Protein AF-A0A9P9QRR3-F1 (afdb_monomer_lite)

Radius of gyration: 86.91 Å; chains: 1; bounding box: 154×56×294 Å

Secondary structure (DSSP, 8-state):
-PPPS--HHHHHTS--TT-S--EEEEEPTTS-EEEEEPPHHHHHHHHHHHHHHHTS---GGG-HHHHHHHHHHHS-TTTGGGHHHHHHHHHHHHHHHHHHHHHHHHHHHHHHHHHHHHHHHHHHHHHHHHHHHHHHHHHHHHHHHHHHHHHHHHHHHHHHHHHHHHHHHHHHHHHHHHHHHHHHHHHHHHHHHHHHHHHHHHTTS---------------------------------------------SSSHHHHHHHHHHHHHHHHHHHHHHHHHHHHHHHHHHHHHHHHHHHHHHHHHHHHHHHHHHHHHHHHHHHHHHHHHHHHHHHHHHHHHHHHHHHHHHHHHHHHHHHHHHHHHHHHHHHHHHHHHHHHHHHHHHHHHHHHHHHHHHHHHHHHHHHHHHHHHHHHHHHHHHHHHHHHHHHHHHHHHHHHHHHHHHHHHHHHHHHHHHHHHHHHHHHHHHHHHHTTT--SS-THHHHHHHHHHHHHHHHHHHHHHHHHHHHHHHHHHHHHHHHHHHHHHHHHHHHHHHHHHHHHHHHHHHHHHHHHHHHHHHHHHHHHHHHHHHHHHHHHHHHHHHHHHHHHHHHHHHHHHHHHHHHHHHHHHHHHHHHHHHHHHHHHHHHHHHHHHHHHHHHHHHHHHHHHHHHHHHHHHHHHHHHHHHHHHTTT-TT-THHHHHHHHHHHHHHHHHHHHHHHHHHGGGGGSSSSHHHHHHHHGGG--

Structure (mmCIF, N/CA/C/O backbone):
data_AF-A0A9P9QRR3-F1
#
_entry.id   AF-A0A9P9QRR3-F1
#
loop_
_atom_site.group_PDB
_atom_site.id
_atom_site.type_symbol
_atom_site.label_atom_id
_atom_site.label_alt_id
_atom_site.label_comp_id
_atom_site.label_asym_id
_atom_site.label_entity_id
_atom_site.label_seq_id
_atom_site.pdbx_PDB_ins_code
_atom_site.Cartn_x
_atom_site.Cartn_y
_atom_site.Cartn_z
_atom_site.occupancy
_atom_site.B_iso_or_equiv
_atom_site.auth_seq_id
_atom_site.auth_comp_id
_atom_site.auth_asym_id
_atom_site.auth_atom_id
_atom_site.pdbx_PDB_model_num
ATOM 1 N N . MET A 1 1 ? -21.984 -28.610 34.904 1.00 56.56 1 MET A N 1
ATOM 2 C CA . MET A 1 1 ? -23.350 -28.317 34.418 1.00 56.56 1 MET A CA 1
ATOM 3 C C . MET A 1 1 ? -23.262 -27.094 33.528 1.00 56.56 1 MET A C 1
ATOM 5 O O . MET A 1 1 ? -22.638 -26.129 33.948 1.00 56.56 1 MET A O 1
ATOM 9 N N . SER A 1 2 ? -23.797 -27.137 32.307 1.00 57.97 2 SER A N 1
ATOM 10 C CA . SER A 1 2 ? -23.848 -25.949 31.447 1.00 57.97 2 SER A CA 1
ATOM 11 C C . SER A 1 2 ? -24.604 -24.829 32.175 1.00 57.97 2 SER A C 1
ATOM 13 O O . SER A 1 2 ? -25.651 -25.126 32.760 1.00 57.97 2 SER A O 1
ATOM 15 N N . PRO A 1 3 ? -24.104 -23.581 32.187 1.00 75.62 3 PRO A N 1
ATOM 16 C CA . PRO A 1 3 ? -24.832 -22.471 32.789 1.00 75.62 3 PRO A CA 1
ATOM 17 C C . PRO A 1 3 ? -26.204 -22.355 32.118 1.00 75.62 3 PRO A C 1
ATOM 19 O O . PRO A 1 3 ? -26.300 -22.327 30.887 1.00 75.62 3 PRO A O 1
ATOM 22 N N . ARG A 1 4 ? -27.267 -22.373 32.930 1.00 83.25 4 ARG A N 1
ATOM 23 C CA . ARG A 1 4 ? -28.640 -22.214 32.444 1.00 83.25 4 ARG A CA 1
ATOM 24 C C . ARG A 1 4 ? -28.808 -20.773 31.978 1.00 83.25 4 ARG A C 1
ATOM 26 O O . ARG A 1 4 ? -28.405 -19.854 32.679 1.00 83.25 4 ARG A O 1
ATOM 33 N N . LEU A 1 5 ? -29.375 -20.595 30.791 1.00 86.94 5 LEU A N 1
ATOM 34 C CA . LEU A 1 5 ? -29.570 -19.273 30.188 1.00 86.94 5 LEU A CA 1
ATOM 35 C C . LEU A 1 5 ? -30.733 -18.500 30.828 1.00 86.94 5 LEU A C 1
ATOM 37 O O . LEU A 1 5 ? -30.823 -17.293 30.652 1.00 86.94 5 LEU A O 1
ATOM 41 N N . TRP A 1 6 ? -31.610 -19.184 31.569 1.00 93.94 6 TRP A N 1
ATOM 42 C CA . TRP A 1 6 ? -32.674 -18.562 32.351 1.00 93.94 6 TRP A CA 1
ATOM 43 C C . TRP A 1 6 ? -33.098 -19.465 33.519 1.00 93.94 6 TRP A C 1
ATOM 45 O O . TRP A 1 6 ? -32.765 -20.653 33.542 1.00 93.94 6 TRP A O 1
ATOM 55 N N . ASN A 1 7 ? -33.809 -18.893 34.493 1.00 94.81 7 ASN A N 1
ATOM 56 C CA . ASN A 1 7 ? -34.272 -19.581 35.697 1.00 94.81 7 ASN A CA 1
ATOM 57 C C . ASN A 1 7 ? -35.716 -19.162 36.017 1.00 94.81 7 ASN A C 1
ATOM 59 O O . ASN A 1 7 ? -35.951 -18.031 36.445 1.00 94.81 7 ASN A O 1
ATOM 63 N N . ALA A 1 8 ? -36.671 -20.078 35.834 1.00 94.69 8 ALA A N 1
ATOM 64 C CA . ALA A 1 8 ? -38.094 -19.801 36.037 1.00 94.69 8 ALA A CA 1
ATOM 65 C C . ALA A 1 8 ? -38.446 -19.499 37.503 1.00 94.69 8 ALA A C 1
ATOM 67 O O . ALA A 1 8 ? -39.335 -18.694 37.762 1.00 94.69 8 ALA A O 1
ATOM 68 N N . TYR A 1 9 ? -37.732 -20.103 38.460 1.00 95.62 9 TYR A N 1
ATOM 69 C CA . TYR A 1 9 ? -37.933 -19.859 39.892 1.00 95.62 9 TYR A CA 1
ATOM 70 C C . TYR A 1 9 ? -37.613 -18.410 40.257 1.00 95.62 9 TYR A C 1
ATOM 72 O O . TYR A 1 9 ? -38.367 -17.767 40.981 1.00 95.62 9 TYR A O 1
ATOM 80 N N . TYR A 1 10 ? -36.504 -17.899 39.717 1.00 94.31 10 TYR A N 1
ATOM 81 C CA . TYR A 1 10 ? -36.074 -16.524 39.948 1.00 94.31 10 TYR A CA 1
ATOM 82 C C . TYR A 1 10 ? -36.958 -15.522 39.200 1.00 94.31 10 TYR A C 1
ATOM 84 O O . TYR A 1 10 ? -37.441 -14.576 39.809 1.00 94.31 10 TYR A O 1
ATOM 92 N N . ALA A 1 11 ? -37.216 -15.758 37.909 1.00 94.19 11 ALA A N 1
ATOM 93 C CA . ALA A 1 11 ? -37.975 -14.832 37.068 1.00 94.19 11 ALA A CA 1
ATOM 94 C C . ALA A 1 11 ? -39.424 -14.631 37.540 1.00 94.19 11 ALA A C 1
ATOM 96 O O . ALA A 1 11 ? -39.963 -13.543 37.392 1.00 94.19 11 ALA A O 1
ATOM 97 N N . LEU A 1 12 ? -40.051 -15.667 38.107 1.00 94.88 12 LEU A N 1
ATOM 98 C CA . LEU A 1 12 ? -41.430 -15.588 38.597 1.00 94.88 12 LEU A CA 1
ATOM 99 C C . LEU A 1 12 ? -41.534 -15.199 40.080 1.00 94.88 12 LEU A C 1
ATOM 101 O O . LEU A 1 12 ? -42.632 -14.926 40.554 1.00 94.88 12 LEU A O 1
ATOM 105 N N . GLY A 1 13 ? -40.426 -15.218 40.829 1.00 94.06 13 GLY A N 1
ATOM 106 C CA . GLY A 1 13 ? -40.391 -14.799 42.236 1.00 94.06 13 GLY A CA 1
ATOM 107 C C . GLY A 1 13 ? -41.229 -15.648 43.204 1.00 94.06 13 GLY A C 1
ATOM 108 O O . GLY A 1 13 ? -41.525 -15.195 44.303 1.00 94.06 13 GLY A O 1
ATOM 109 N N . ILE A 1 14 ? -41.630 -16.866 42.820 1.00 93.75 14 ILE A N 1
ATOM 110 C CA . ILE A 1 14 ? -42.591 -17.679 43.593 1.00 93.75 14 ILE A CA 1
ATOM 111 C C . ILE A 1 14 ? -41.919 -18.417 44.759 1.00 93.75 14 ILE A C 1
ATOM 113 O O . ILE A 1 14 ? -42.430 -18.454 45.873 1.00 93.75 14 ILE A O 1
ATOM 117 N N . THR A 1 15 ? -40.793 -19.075 44.493 1.00 95.81 15 THR A N 1
ATOM 118 C CA . THR A 1 15 ? -40.033 -19.864 45.473 1.00 95.81 15 THR A CA 1
ATOM 119 C C . THR A 1 15 ? -38.607 -20.040 44.960 1.00 95.81 15 THR A C 1
ATOM 121 O O . THR A 1 15 ? -38.354 -19.875 43.765 1.00 95.81 15 THR A O 1
ATOM 124 N N . SER A 1 16 ? -37.661 -20.384 45.831 1.00 94.31 16 SER A N 1
ATOM 125 C CA . SER A 1 16 ? -36.315 -20.748 45.388 1.00 94.31 16 SER A CA 1
ATOM 126 C C . SER A 1 16 ? -36.260 -22.225 44.994 1.00 94.31 16 SER A C 1
ATOM 128 O O . SER A 1 16 ? -36.999 -23.068 45.507 1.00 94.31 16 SER A O 1
ATOM 130 N N . ARG A 1 17 ? -35.347 -22.561 44.078 1.00 92.38 17 ARG A N 1
ATOM 131 C CA . ARG A 1 17 ? -35.129 -23.943 43.625 1.00 92.38 17 ARG A CA 1
ATOM 132 C C . ARG A 1 17 ? -34.714 -24.873 44.773 1.00 92.38 17 ARG A C 1
ATOM 134 O O . ARG A 1 17 ? -35.016 -26.064 44.721 1.00 92.38 17 ARG A O 1
ATOM 141 N N . ASP A 1 18 ? -34.101 -24.329 45.817 1.00 93.81 18 ASP A N 1
ATOM 142 C CA . ASP A 1 18 ? -33.593 -25.086 46.964 1.00 93.81 18 ASP A CA 1
ATOM 143 C C . ASP A 1 18 ? -34.529 -25.041 48.180 1.00 93.81 18 ASP A C 1
ATOM 145 O O . ASP A 1 18 ? -34.237 -25.657 49.200 1.00 93.81 18 ASP A O 1
ATOM 149 N N . SER A 1 19 ? -35.661 -24.336 48.084 1.00 94.38 19 SER A N 1
ATOM 150 C CA . SER A 1 19 ? -36.645 -24.305 49.163 1.00 94.38 19 SER A CA 1
ATOM 151 C C . SER A 1 19 ? -37.400 -25.634 49.272 1.00 94.38 19 SER A C 1
ATOM 153 O O . SER A 1 19 ? -37.587 -26.359 48.291 1.00 94.38 19 SER A O 1
ATOM 155 N N . ASP A 1 20 ? -37.846 -25.955 50.480 1.00 94.25 20 ASP A N 1
ATOM 156 C CA . ASP A 1 20 ? -38.698 -27.091 50.810 1.00 94.25 20 ASP A CA 1
ATOM 157 C C . ASP A 1 20 ? -40.177 -26.701 50.995 1.00 94.25 20 ASP A C 1
ATOM 159 O O . ASP A 1 20 ? -41.020 -27.591 51.145 1.00 94.25 20 ASP A O 1
ATOM 163 N N . GLY A 1 21 ? -40.520 -25.414 50.898 1.00 94.38 21 GLY A N 1
ATOM 164 C CA . GLY A 1 21 ? -41.886 -24.907 51.008 1.00 94.38 21 GLY A CA 1
ATOM 165 C C . GLY A 1 21 ? -42.084 -23.548 50.334 1.00 94.38 21 GLY A C 1
ATOM 166 O O . GLY A 1 21 ? -41.204 -23.017 49.658 1.00 94.38 21 GLY A O 1
ATOM 167 N N . MET A 1 22 ? -43.278 -22.978 50.481 1.00 96.81 22 MET A N 1
ATOM 168 C CA . MET A 1 22 ? -43.539 -21.587 50.107 1.00 96.81 22 MET A CA 1
ATOM 169 C C . MET A 1 22 ? -44.743 -21.035 50.863 1.00 96.81 22 MET A C 1
ATOM 171 O O . MET A 1 22 ? -45.615 -21.786 51.308 1.00 96.81 22 MET A O 1
ATOM 175 N N . THR A 1 23 ? -44.817 -19.712 50.940 1.00 97.19 23 THR A N 1
ATOM 176 C CA . THR A 1 23 ? -46.007 -18.990 51.382 1.00 97.19 23 THR A CA 1
ATOM 177 C C . THR A 1 23 ? -46.846 -18.544 50.186 1.00 97.19 23 THR A C 1
ATOM 179 O O . THR A 1 23 ? -46.410 -18.552 49.033 1.00 97.19 23 THR A O 1
ATOM 182 N N . CYS A 1 24 ? -48.098 -18.199 50.456 1.00 97.19 24 CYS A N 1
ATOM 183 C CA . CYS A 1 24 ? -49.036 -17.694 49.469 1.00 97.19 24 CYS A CA 1
ATOM 184 C C . CYS A 1 24 ? -48.529 -16.383 48.842 1.00 97.19 24 CYS A C 1
ATOM 186 O O . CYS A 1 24 ? -48.339 -15.388 49.538 1.00 97.19 24 CYS A O 1
ATOM 188 N N . VAL A 1 25 ? -48.434 -16.345 47.509 1.00 96.94 25 VAL A N 1
ATOM 189 C CA . VAL A 1 25 ? -47.983 -15.154 46.750 1.00 96.94 25 VAL A CA 1
ATOM 190 C C . VAL A 1 25 ? -49.019 -14.021 46.702 1.00 96.94 25 VAL A C 1
ATOM 192 O O . VAL A 1 25 ? -48.731 -12.918 46.252 1.00 96.94 25 VAL A O 1
ATOM 195 N N . GLY A 1 26 ? -50.240 -14.282 47.174 1.00 95.69 26 GLY A N 1
ATOM 196 C CA . GLY A 1 26 ? -51.322 -13.301 47.208 1.00 95.69 26 GLY A CA 1
ATOM 197 C C . GLY A 1 26 ? -51.016 -12.098 48.101 1.00 95.69 26 GLY A C 1
ATOM 198 O O . GLY A 1 26 ? -50.414 -12.223 49.171 1.00 95.69 26 GLY A O 1
ATOM 199 N N . ILE A 1 27 ? -51.482 -10.926 47.677 1.00 95.94 27 ILE A N 1
ATOM 200 C CA . ILE A 1 27 ? -51.277 -9.655 48.369 1.00 95.94 27 ILE A CA 1
ATOM 201 C C . ILE A 1 27 ? -52.496 -9.343 49.242 1.00 95.94 27 ILE A C 1
ATOM 203 O O . ILE A 1 27 ? -53.635 -9.266 48.784 1.00 95.94 27 ILE A O 1
ATOM 207 N N . THR A 1 28 ? -52.261 -9.128 50.531 1.00 95.00 28 THR A N 1
ATOM 208 C CA . THR A 1 28 ? -53.294 -8.713 51.486 1.00 95.00 28 THR A CA 1
ATOM 209 C C . THR A 1 28 ? -53.735 -7.265 51.237 1.00 95.00 28 THR A C 1
ATOM 211 O O . THR A 1 28 ? -53.013 -6.471 50.642 1.00 95.00 28 THR A O 1
ATOM 214 N N . LYS A 1 29 ? -54.879 -6.844 51.796 1.00 92.94 29 LYS A N 1
ATOM 215 C CA . LYS A 1 29 ? -55.365 -5.445 51.704 1.00 92.94 29 LYS A CA 1
ATOM 216 C C . LYS A 1 29 ? -54.369 -4.379 52.199 1.00 92.94 29 LYS A C 1
ATOM 218 O O . LYS A 1 29 ? -54.558 -3.204 51.922 1.00 92.94 29 LYS A O 1
ATOM 223 N N . LYS A 1 30 ? -53.346 -4.774 52.967 1.00 93.75 30 LYS A N 1
ATOM 224 C CA . LYS A 1 30 ? -52.271 -3.898 53.462 1.00 93.75 30 LYS A CA 1
ATOM 225 C C . LYS A 1 30 ? -51.040 -3.891 52.541 1.00 93.75 30 LYS A C 1
ATOM 227 O O . LYS A 1 30 ? -49.969 -3.502 52.996 1.00 93.75 30 LYS A O 1
ATOM 232 N N . SER A 1 31 ? -51.169 -4.389 51.312 1.00 93.12 31 SER A N 1
ATOM 233 C CA . SER A 1 31 ? -50.079 -4.539 50.341 1.00 93.12 31 SER A CA 1
ATOM 234 C C . SER A 1 31 ? -48.900 -5.382 50.848 1.00 93.12 31 SER A C 1
ATOM 236 O O . SER A 1 31 ? -47.760 -5.163 50.457 1.00 93.12 31 SER A O 1
ATOM 238 N N . ARG A 1 32 ? -49.160 -6.347 51.743 1.00 93.94 32 ARG A N 1
ATOM 239 C CA . ARG A 1 32 ? -48.166 -7.331 52.211 1.00 93.94 32 ARG A CA 1
ATOM 240 C C . ARG A 1 32 ? -48.461 -8.703 51.629 1.00 93.94 32 ARG A C 1
ATOM 242 O O . ARG A 1 32 ? -49.640 -9.026 51.477 1.00 93.94 32 ARG A O 1
ATOM 249 N N . HIS A 1 33 ? -47.430 -9.505 51.378 1.00 94.56 33 HIS A N 1
ATOM 250 C CA . HIS A 1 33 ? -47.596 -10.916 51.027 1.00 94.56 33 HIS A CA 1
ATOM 251 C C . HIS A 1 33 ? -48.310 -11.687 52.140 1.00 94.56 33 HIS A C 1
ATOM 253 O O . HIS A 1 33 ? -48.291 -11.300 53.309 1.00 94.56 33 HIS A O 1
ATOM 259 N N . CYS A 1 34 ? -49.015 -12.740 51.751 1.00 96.44 34 CYS A N 1
ATOM 260 C CA . CYS A 1 34 ? -49.775 -13.565 52.667 1.00 96.44 34 CYS A CA 1
ATOM 261 C C . CYS A 1 34 ? -48.867 -14.607 53.328 1.00 96.44 34 CYS A C 1
ATOM 263 O O . CYS A 1 34 ? -48.365 -15.504 52.661 1.00 96.44 34 CYS A O 1
ATOM 265 N N . ASP A 1 35 ? -48.777 -14.582 54.655 1.00 95.38 35 ASP A N 1
ATOM 266 C CA . ASP A 1 35 ? -47.947 -15.518 55.435 1.00 95.38 35 ASP A CA 1
ATOM 267 C C . ASP A 1 35 ? -48.525 -16.947 55.526 1.00 95.38 35 ASP A C 1
ATOM 269 O O . ASP A 1 35 ? -48.042 -17.779 56.286 1.00 95.38 35 ASP A O 1
ATOM 273 N N . ALA A 1 36 ? -49.595 -17.245 54.784 1.00 96.31 36 ALA A N 1
ATOM 274 C CA . ALA A 1 36 ? -50.193 -18.576 54.778 1.00 96.31 36 ALA A CA 1
ATOM 275 C C . ALA A 1 36 ? -49.271 -19.552 54.043 1.00 96.31 36 ALA A C 1
ATOM 277 O O . ALA A 1 36 ? -48.998 -19.355 52.858 1.00 96.31 36 ALA A O 1
ATOM 278 N N . GLU A 1 37 ? -48.832 -20.604 54.728 1.00 96.81 37 GLU A N 1
ATOM 279 C CA . GLU A 1 37 ? -48.091 -21.700 54.109 1.00 96.81 37 GLU A CA 1
ATOM 280 C C . GLU A 1 37 ? -48.962 -22.434 53.085 1.00 96.81 37 GLU A C 1
ATOM 282 O O . GLU A 1 37 ? -50.151 -22.686 53.306 1.00 96.81 37 GLU A O 1
ATOM 287 N N . ILE A 1 38 ? -48.365 -22.761 51.941 1.00 97.50 38 ILE A N 1
ATOM 288 C CA . ILE A 1 38 ? -49.010 -23.565 50.906 1.00 97.50 38 ILE A CA 1
ATOM 289 C C . ILE A 1 38 ? -48.822 -25.043 51.238 1.00 97.50 38 ILE A C 1
ATOM 291 O O . ILE A 1 38 ? -47.714 -25.491 51.531 1.00 97.50 38 ILE A O 1
ATOM 295 N N . GLU A 1 39 ? -49.912 -25.811 51.162 1.00 96.81 39 GLU A N 1
ATOM 296 C CA . GLU A 1 39 ? -49.894 -27.252 51.415 1.00 96.81 39 GLU A CA 1
ATOM 297 C C . GLU A 1 39 ? -48.840 -27.964 50.561 1.00 96.81 39 GLU A C 1
ATOM 299 O O . GLU A 1 39 ? -48.628 -27.637 49.388 1.00 96.81 39 GLU A O 1
ATOM 304 N N . LYS A 1 40 ? -48.201 -28.988 51.137 1.00 96.56 40 LYS A N 1
ATOM 305 C CA . LYS A 1 40 ? -47.063 -29.669 50.511 1.00 96.56 40 LYS A CA 1
ATOM 306 C C . LYS A 1 40 ? -47.386 -30.229 49.122 1.00 96.56 40 LYS A C 1
ATOM 308 O O . LYS A 1 40 ? -46.558 -30.128 48.218 1.00 96.56 40 LYS A O 1
ATOM 313 N N . ASP A 1 41 ? -48.589 -30.762 48.927 1.00 97.12 41 ASP A N 1
ATOM 314 C CA . ASP A 1 41 ? -49.024 -31.288 47.630 1.00 97.12 41 ASP A CA 1
ATOM 315 C C . ASP A 1 41 ? -49.151 -30.181 46.576 1.00 97.12 41 ASP A C 1
ATOM 317 O O . ASP A 1 41 ? -48.695 -30.344 45.442 1.00 97.12 41 ASP A O 1
ATOM 321 N N . CYS A 1 42 ? -49.679 -29.014 46.961 1.00 96.88 42 CYS A N 1
ATOM 322 C CA . CYS A 1 42 ? -49.720 -27.838 46.093 1.00 96.88 42 CYS A CA 1
ATOM 323 C C . CYS A 1 42 ? -48.305 -27.342 45.770 1.00 96.88 42 CYS A C 1
ATOM 325 O O . CYS A 1 42 ? -48.006 -27.078 44.605 1.00 96.88 42 CYS A O 1
ATOM 327 N N . TYR A 1 43 ? -47.406 -27.300 46.757 1.00 97.44 43 TYR A N 1
ATOM 328 C CA . TYR A 1 43 ? -46.004 -26.933 46.547 1.00 97.44 43 TYR A CA 1
ATOM 329 C C . TYR A 1 43 ? -45.287 -27.867 45.554 1.00 97.44 43 TYR A C 1
ATOM 331 O O . TYR A 1 43 ? -44.592 -27.409 44.644 1.00 97.44 43 TYR A O 1
ATOM 339 N N . ASN A 1 44 ? -45.506 -29.180 45.658 1.00 96.44 44 ASN A N 1
ATOM 340 C CA . ASN A 1 44 ? -44.941 -30.159 44.726 1.00 96.44 44 ASN A CA 1
ATOM 341 C C . ASN A 1 44 ? -45.462 -29.957 43.290 1.00 96.44 44 ASN A C 1
ATOM 343 O O . ASN A 1 44 ? -44.697 -30.060 42.322 1.00 96.44 44 ASN A O 1
ATOM 347 N N . ILE A 1 45 ? -46.748 -29.621 43.133 1.00 97.50 45 ILE A N 1
ATOM 348 C CA . ILE A 1 45 ? -47.337 -29.280 41.829 1.00 97.50 45 ILE A CA 1
ATOM 349 C C . ILE A 1 45 ? -46.690 -28.012 41.260 1.00 97.50 45 ILE A C 1
ATOM 351 O O . ILE A 1 45 ? -46.322 -27.996 40.084 1.00 97.50 45 ILE A O 1
ATOM 355 N N . ILE A 1 46 ? -46.509 -26.977 42.084 1.00 97.62 46 ILE A N 1
ATOM 356 C CA . ILE A 1 46 ? -45.852 -25.717 41.7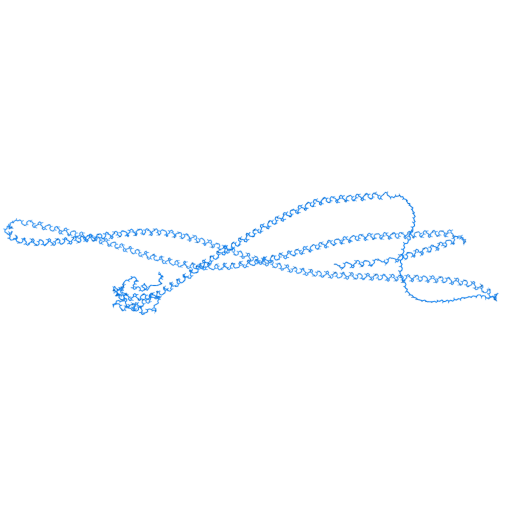04 1.00 97.62 46 ILE A CA 1
ATOM 357 C C . ILE A 1 46 ? -44.434 -25.982 41.199 1.00 97.62 46 ILE A C 1
ATOM 359 O O . ILE A 1 46 ? -44.107 -25.575 40.085 1.00 97.62 46 ILE A O 1
ATOM 363 N N . ARG A 1 47 ? -43.617 -26.738 41.949 1.00 97.44 47 ARG A N 1
ATOM 364 C CA . ARG A 1 47 ? -42.260 -27.112 41.512 1.00 97.44 47 ARG A CA 1
ATOM 365 C C . ARG A 1 47 ? -42.269 -27.848 40.178 1.00 97.44 47 ARG A C 1
ATOM 367 O O . ARG A 1 47 ? -41.509 -27.493 39.288 1.00 97.44 47 ARG A O 1
ATOM 374 N N . THR A 1 48 ? -43.168 -28.816 40.013 1.00 97.31 48 THR A N 1
ATOM 375 C CA . THR A 1 48 ? -43.285 -29.579 38.760 1.00 97.31 48 THR A CA 1
ATOM 376 C C . THR A 1 48 ? -43.604 -28.669 37.570 1.00 97.31 48 THR A C 1
ATOM 378 O O . THR A 1 48 ? -43.081 -28.865 36.472 1.00 97.31 48 THR A O 1
ATOM 381 N N . ILE A 1 49 ? -44.456 -27.659 37.768 1.00 97.44 49 ILE A N 1
ATOM 382 C CA . ILE A 1 49 ? -44.773 -26.673 36.731 1.00 97.44 49 ILE A CA 1
ATOM 383 C C . ILE A 1 49 ? -43.558 -25.784 36.438 1.00 97.44 49 ILE A C 1
ATOM 385 O O . ILE A 1 49 ? -43.237 -25.597 35.266 1.00 97.44 49 ILE A O 1
ATOM 389 N N . LEU A 1 50 ? -42.868 -25.280 37.465 1.00 96.75 50 LEU A N 1
ATOM 390 C CA . LEU A 1 50 ? -41.681 -24.432 37.310 1.00 96.75 50 LEU A CA 1
ATOM 391 C C . LEU A 1 50 ? -40.535 -25.159 36.603 1.00 96.75 50 LEU A C 1
ATOM 393 O O . LEU A 1 50 ? -39.968 -24.616 35.658 1.00 96.75 50 LEU A O 1
ATOM 397 N N . ASP A 1 51 ? -40.251 -26.407 36.976 1.00 95.81 51 ASP A N 1
ATOM 398 C CA . ASP A 1 51 ? -39.250 -27.236 36.299 1.00 95.81 51 ASP A CA 1
ATOM 399 C C . ASP A 1 51 ? -39.620 -27.482 34.828 1.00 95.81 51 ASP A C 1
ATOM 401 O O . ASP A 1 51 ? -38.758 -27.429 33.948 1.00 95.81 51 ASP A O 1
ATOM 405 N N . LYS A 1 52 ? -40.909 -27.704 34.532 1.00 95.94 52 LYS A N 1
ATOM 406 C CA . LYS A 1 52 ? -41.389 -27.872 33.152 1.00 95.94 52 LYS A CA 1
ATOM 407 C C . LYS A 1 52 ? -41.253 -26.590 32.332 1.00 95.94 52 LYS A C 1
ATOM 409 O O . LYS A 1 52 ? -40.906 -26.666 31.154 1.00 95.94 52 LYS A O 1
ATOM 414 N N . ILE A 1 53 ? -41.552 -25.443 32.939 1.00 95.25 53 ILE A N 1
ATOM 415 C CA . ILE A 1 53 ? -41.401 -24.130 32.316 1.00 95.25 53 ILE A CA 1
ATOM 416 C C . ILE A 1 53 ? -39.913 -23.886 32.020 1.00 95.25 53 ILE A C 1
ATOM 418 O O . ILE A 1 53 ? -39.571 -23.659 30.864 1.00 95.25 53 ILE A O 1
ATOM 422 N N . GLU A 1 54 ? -39.027 -24.055 33.008 1.00 94.94 54 GLU A N 1
ATOM 423 C CA . GLU A 1 54 ? -37.577 -23.822 32.884 1.00 94.94 54 GLU A CA 1
ATOM 424 C C . GLU A 1 54 ? -36.882 -24.739 31.863 1.00 94.94 54 GLU A C 1
ATOM 426 O O . GLU A 1 54 ? -35.869 -24.367 31.272 1.00 94.94 54 GLU A O 1
ATOM 431 N N . ALA A 1 55 ? -37.425 -25.935 31.619 1.00 93.75 55 ALA A N 1
ATOM 432 C CA . ALA A 1 55 ? -36.881 -26.879 30.642 1.00 93.75 55 ALA A CA 1
ATOM 433 C C . ALA A 1 55 ? -36.982 -26.399 29.177 1.00 93.75 55 ALA A C 1
ATOM 435 O O . ALA A 1 55 ? -36.381 -27.007 28.293 1.00 93.75 55 ALA A O 1
ATOM 436 N N . SER A 1 56 ? -37.745 -25.340 28.894 1.00 93.38 56 SER A N 1
ATOM 437 C CA . SER A 1 56 ? -37.854 -24.718 27.567 1.00 93.38 56 SER A CA 1
ATOM 438 C C . SER A 1 56 ? -37.342 -23.278 27.592 1.00 93.38 56 SER A C 1
ATOM 440 O O . SER A 1 56 ? -37.301 -22.693 28.666 1.00 93.38 56 SER A O 1
ATOM 442 N N . PRO A 1 57 ? -36.991 -22.665 26.447 1.00 93.75 57 PRO A N 1
ATOM 443 C CA . PRO A 1 57 ? -36.797 -21.217 26.372 1.00 93.75 57 PRO A CA 1
ATOM 444 C C . PRO A 1 57 ? -38.024 -20.456 26.912 1.00 93.75 57 PRO A C 1
ATOM 446 O O . PRO A 1 57 ? -39.147 -20.964 26.770 1.00 93.75 57 PRO A O 1
ATOM 449 N N . PRO A 1 58 ? -37.837 -19.273 27.525 1.00 94.50 58 PRO A N 1
ATOM 450 C CA . PRO A 1 58 ? -38.950 -18.481 28.027 1.00 94.50 58 PRO A CA 1
ATOM 451 C C . PRO A 1 58 ? -39.829 -18.031 26.856 1.00 94.50 58 PRO A C 1
ATOM 453 O O . PRO A 1 58 ? -39.373 -17.351 25.946 1.00 94.50 58 PRO A O 1
ATOM 456 N N . ASP A 1 59 ? -41.093 -18.449 26.870 1.00 94.50 59 ASP A N 1
ATOM 457 C CA . ASP A 1 59 ? -42.102 -18.087 25.875 1.00 94.50 59 ASP A CA 1
ATOM 458 C C . ASP A 1 59 ? -43.464 -18.062 26.566 1.00 94.50 59 ASP A C 1
ATOM 460 O O . ASP A 1 59 ? -44.006 -19.098 26.968 1.00 94.50 59 ASP A O 1
ATOM 464 N N . ALA A 1 60 ? -44.017 -16.864 26.732 1.00 87.25 60 ALA A N 1
ATOM 465 C CA . ALA A 1 60 ? -45.256 -16.676 27.470 1.00 87.25 60 ALA A CA 1
ATOM 466 C C . ALA A 1 60 ? -46.469 -17.276 26.735 1.00 87.25 60 ALA A C 1
ATOM 468 O O . ALA A 1 60 ? -47.415 -17.745 27.371 1.00 87.25 60 ALA A O 1
ATOM 469 N N . SER A 1 61 ? -46.418 -17.362 25.400 1.00 92.31 61 SER A N 1
ATOM 470 C CA . SER A 1 61 ? -47.494 -17.945 24.588 1.00 92.31 61 SER A CA 1
ATOM 471 C C . SER A 1 61 ? -47.611 -19.463 24.767 1.00 92.31 61 SER A C 1
ATOM 473 O O . SER A 1 61 ? -48.688 -20.044 24.602 1.00 92.31 61 SER A O 1
ATOM 475 N N . ARG A 1 62 ? -46.515 -20.115 25.177 1.00 95.06 62 ARG A N 1
ATOM 476 C CA . ARG A 1 62 ? -46.432 -21.568 25.351 1.00 95.06 62 ARG A CA 1
ATOM 477 C C . ARG A 1 62 ? -47.122 -22.062 26.624 1.00 95.06 62 ARG A C 1
ATOM 479 O O . ARG A 1 62 ? -47.571 -23.211 26.669 1.00 95.06 62 ARG A O 1
ATOM 486 N N . TRP A 1 63 ? -47.233 -21.224 27.657 1.00 95.00 63 TRP A N 1
ATOM 487 C CA . TRP A 1 63 ? -47.596 -21.669 29.009 1.00 95.00 63 TRP A CA 1
ATOM 488 C C . TRP A 1 63 ? -48.896 -21.117 29.630 1.00 95.00 63 TRP A C 1
ATOM 490 O O . TRP A 1 63 ? -49.026 -21.221 30.850 1.00 95.00 63 TRP A O 1
ATOM 500 N N . PRO A 1 64 ? -49.928 -20.653 28.893 1.00 95.25 64 PRO A N 1
ATOM 501 C CA . PRO A 1 64 ? -51.095 -20.012 29.514 1.00 95.25 64 PRO A CA 1
ATOM 502 C C . PRO A 1 64 ? -51.862 -20.954 30.458 1.00 95.25 64 PRO A C 1
ATOM 504 O O . PRO A 1 64 ? -52.289 -20.568 31.544 1.00 95.25 64 PRO A O 1
ATOM 507 N N . LYS A 1 65 ? -51.985 -22.239 30.093 1.00 96.94 65 LYS A N 1
ATOM 508 C CA . LYS A 1 65 ? -52.629 -23.256 30.946 1.00 96.94 65 LYS A CA 1
ATOM 509 C C . LYS A 1 65 ? -51.798 -23.583 32.189 1.00 96.94 65 LYS A C 1
ATOM 511 O O . LYS A 1 65 ? -52.362 -23.796 33.259 1.00 96.94 65 LYS A O 1
ATOM 516 N N . SER A 1 66 ? -50.475 -23.639 32.039 1.00 97.25 66 SER A N 1
ATOM 517 C CA . SER A 1 66 ? -49.555 -23.922 33.142 1.00 97.25 66 SER A CA 1
ATOM 518 C C . SER A 1 66 ? -49.518 -22.765 34.133 1.00 97.25 66 SER A C 1
ATOM 520 O O . SER A 1 66 ? -49.606 -23.027 35.323 1.00 97.25 66 SER A O 1
ATOM 522 N N . LEU A 1 67 ? -49.475 -21.514 33.660 1.00 97.19 67 LEU A N 1
ATOM 523 C CA . LEU A 1 67 ? -49.519 -20.314 34.500 1.00 97.19 67 LEU A CA 1
ATOM 524 C C . LEU A 1 67 ? -50.841 -20.196 35.252 1.00 97.19 67 LEU A C 1
ATOM 526 O O . LEU A 1 67 ? -50.840 -19.966 36.455 1.00 97.19 67 LEU A O 1
ATOM 530 N N . LYS A 1 68 ? -51.971 -20.461 34.586 1.00 97.44 68 LYS A N 1
ATOM 531 C CA . LYS A 1 68 ? -53.276 -20.494 35.259 1.00 97.44 68 LYS A CA 1
ATOM 532 C C . LYS A 1 68 ? -53.346 -21.570 36.343 1.00 97.44 68 LYS A C 1
ATOM 534 O O . LYS A 1 68 ? -53.917 -21.353 37.404 1.00 97.44 68 LYS A O 1
ATOM 539 N N . LYS A 1 69 ? -52.771 -22.749 36.090 1.00 97.31 69 LYS A N 1
ATOM 540 C CA . LYS A 1 69 ? -52.689 -23.809 37.103 1.00 97.31 69 LYS A CA 1
ATOM 541 C C . LYS A 1 69 ? -51.745 -23.413 38.245 1.00 97.31 69 LYS A C 1
ATOM 543 O O . LYS A 1 69 ? -52.061 -23.654 39.405 1.00 97.31 69 LYS A O 1
ATOM 548 N N . LEU A 1 70 ? -50.616 -22.794 37.914 1.00 97.44 70 LEU A N 1
ATOM 549 C CA . LEU A 1 70 ? -49.631 -22.288 38.863 1.00 97.44 70 LEU A CA 1
ATOM 550 C C . LEU A 1 70 ? -50.256 -21.250 39.802 1.00 97.44 70 LEU A C 1
ATOM 552 O O . LEU A 1 70 ? -50.061 -21.356 41.007 1.00 97.44 70 LEU A O 1
ATOM 556 N N . SER A 1 71 ? -51.063 -20.317 39.283 1.00 97.25 71 SER A N 1
ATOM 557 C CA . SER A 1 71 ? -51.645 -19.238 40.090 1.00 97.25 71 SER A CA 1
ATOM 558 C C . SER A 1 71 ? -52.679 -19.760 41.080 1.00 97.25 71 SER A C 1
ATOM 560 O O . SER A 1 71 ? -52.670 -19.364 42.241 1.00 97.25 71 SER A O 1
ATOM 562 N N . VAL A 1 72 ? -53.496 -20.734 40.670 1.00 97.38 72 VAL A N 1
ATOM 563 C CA . VAL A 1 72 ? -54.455 -21.399 41.565 1.00 97.38 72 VAL A CA 1
ATOM 564 C C . VAL A 1 72 ? -53.745 -22.122 42.712 1.00 97.38 72 VAL A C 1
ATOM 566 O O . VAL A 1 72 ? -54.190 -22.020 43.851 1.00 97.38 72 VAL A O 1
ATOM 569 N N . HIS A 1 73 ? -52.646 -22.835 42.448 1.00 97.62 73 HIS A N 1
ATOM 570 C CA . HIS A 1 73 ? -51.929 -23.566 43.502 1.00 97.62 73 HIS A CA 1
ATOM 571 C C . HIS A 1 73 ? -51.039 -22.670 44.372 1.00 97.62 73 HIS A C 1
ATOM 573 O O . HIS A 1 73 ? -50.787 -23.016 45.523 1.00 97.62 73 HIS A O 1
ATOM 579 N N . ALA A 1 74 ? -50.577 -21.530 43.853 1.00 97.06 74 ALA A N 1
ATOM 580 C CA . ALA A 1 74 ? -49.731 -20.589 44.586 1.00 97.06 74 ALA A CA 1
ATOM 581 C C . ALA A 1 74 ? -50.513 -19.682 45.558 1.00 97.06 74 ALA A C 1
ATOM 583 O O . ALA A 1 74 ? -49.911 -18.983 46.376 1.00 97.06 74 ALA A O 1
ATOM 584 N N . LEU A 1 75 ? -51.848 -19.685 45.479 1.00 97.44 75 LEU A N 1
ATOM 585 C CA . LEU A 1 75 ? -52.735 -18.854 46.287 1.00 97.44 75 LEU A CA 1
ATOM 586 C C . LEU A 1 75 ? -53.490 -19.678 47.334 1.00 97.44 75 LEU A C 1
ATOM 588 O O . LEU A 1 75 ? -54.061 -20.727 47.043 1.00 97.44 75 LEU A O 1
ATOM 592 N N . CYS A 1 76 ? -53.592 -19.158 48.558 1.00 97.00 76 CYS A N 1
ATOM 593 C CA . CYS A 1 76 ? -54.499 -19.725 49.553 1.00 97.00 76 CYS A CA 1
ATOM 594 C C . CYS A 1 76 ? -55.965 -19.393 49.214 1.00 97.00 76 CYS A C 1
ATOM 596 O O . CYS A 1 76 ? -56.255 -18.490 48.424 1.00 97.00 76 CYS A O 1
ATOM 598 N N . SER A 1 77 ? -56.915 -20.081 49.854 1.00 96.50 77 SER A N 1
ATOM 599 C CA . SER A 1 77 ? -58.359 -19.921 49.603 1.00 96.50 77 SER A CA 1
ATOM 600 C C . SER A 1 77 ? -58.867 -18.475 49.711 1.00 96.50 77 SER A C 1
ATOM 602 O O . SER A 1 77 ? -59.821 -18.107 49.030 1.00 96.50 77 SER A O 1
ATOM 604 N N . ARG A 1 78 ? -58.209 -17.631 50.517 1.00 96.06 78 ARG A N 1
ATOM 605 C CA . ARG A 1 78 ? -58.568 -16.215 50.718 1.00 96.06 78 ARG A CA 1
ATOM 606 C C . ARG A 1 78 ? -58.128 -15.285 49.583 1.00 96.06 78 ARG A C 1
ATOM 608 O O . ARG A 1 78 ? -58.652 -14.180 49.502 1.00 96.06 78 ARG A O 1
ATOM 615 N N . HIS A 1 79 ? -57.192 -15.711 48.734 1.00 97.75 79 HIS A N 1
ATOM 616 C CA . HIS A 1 79 ? -56.618 -14.883 47.667 1.00 97.75 79 HIS A CA 1
ATOM 617 C C . HIS A 1 79 ? -56.864 -15.441 46.259 1.00 97.75 79 HIS A C 1
ATOM 619 O O . HIS A 1 79 ? -56.374 -14.864 45.298 1.00 97.75 79 HIS A O 1
ATOM 625 N N . GLN A 1 80 ? -57.665 -16.503 46.104 1.00 96.75 80 GLN A N 1
ATOM 626 C CA . GLN A 1 80 ? -57.972 -17.121 44.801 1.00 96.75 80 GLN A CA 1
ATOM 627 C C . GLN A 1 80 ? -58.522 -16.137 43.750 1.00 96.75 80 GLN A C 1
ATOM 629 O O . GLN A 1 80 ? -58.347 -16.353 42.554 1.00 96.75 80 GLN A O 1
ATOM 634 N N . SER A 1 81 ? -59.137 -15.025 44.166 1.00 96.25 81 SER A N 1
ATOM 635 C CA . SER A 1 81 ? -59.594 -13.974 43.248 1.00 96.25 81 SER A CA 1
ATOM 636 C C . SER A 1 81 ? -58.459 -13.233 42.525 1.00 96.25 81 SER A C 1
ATOM 638 O O . SER A 1 81 ? -58.724 -12.621 41.501 1.00 96.25 81 SER A O 1
ATOM 640 N N . GLN A 1 82 ? -57.219 -13.293 43.024 1.00 97.25 82 GLN A N 1
ATOM 641 C CA . GLN A 1 82 ? -56.029 -12.657 42.428 1.00 97.25 82 GLN A CA 1
ATOM 642 C C . GLN A 1 82 ? -55.347 -13.542 41.371 1.00 97.25 82 GLN A C 1
ATOM 644 O O . GLN A 1 82 ? -54.332 -13.167 40.792 1.00 97.25 82 GLN A O 1
ATOM 649 N N . ALA A 1 83 ? -55.883 -14.740 41.113 1.00 96.50 83 ALA A N 1
ATOM 650 C CA . ALA A 1 83 ? -55.255 -15.716 40.227 1.00 96.50 83 ALA A CA 1
ATOM 651 C C . ALA A 1 83 ? -55.128 -15.235 38.773 1.00 96.50 83 ALA A C 1
ATOM 653 O O . ALA A 1 83 ? -54.230 -15.703 38.078 1.00 96.50 83 ALA A O 1
ATOM 654 N N . SER A 1 84 ? -56.021 -14.352 38.307 1.00 96.31 84 SER A N 1
ATOM 655 C CA . SER A 1 84 ? -55.931 -13.763 36.963 1.00 96.31 84 SER A CA 1
ATOM 656 C C . SER A 1 84 ? -54.809 -12.732 36.891 1.00 96.31 84 SER A C 1
ATOM 658 O O . SER A 1 84 ? -53.969 -12.827 36.004 1.00 96.31 84 SER A O 1
ATOM 660 N N . ASP A 1 85 ? -54.750 -11.824 37.868 1.00 95.81 85 ASP A N 1
ATOM 661 C CA . ASP A 1 85 ? -53.753 -10.750 37.921 1.00 95.81 85 ASP A CA 1
ATOM 662 C C . ASP A 1 85 ? -52.324 -11.318 37.949 1.00 95.81 85 ASP A C 1
ATOM 664 O O . ASP A 1 85 ? -51.456 -10.866 37.207 1.00 95.81 85 ASP A O 1
ATOM 668 N N . LEU A 1 86 ? -52.098 -12.390 38.723 1.00 96.62 86 LEU A N 1
ATOM 669 C CA . LEU A 1 86 ? -50.805 -13.086 38.759 1.00 96.62 86 LEU A CA 1
ATOM 670 C C . LEU A 1 86 ? -50.436 -13.754 37.433 1.00 96.62 86 LEU A C 1
ATOM 672 O O . LEU A 1 86 ? -49.258 -13.848 37.101 1.00 96.62 86 LEU A O 1
ATOM 676 N N . VAL A 1 87 ? -51.416 -14.260 36.677 1.00 97.00 87 VAL A N 1
ATOM 677 C CA . VAL A 1 87 ? -51.135 -14.850 35.360 1.00 97.00 87 VAL A CA 1
ATOM 678 C C . VAL A 1 87 ? -50.649 -13.773 34.403 1.00 97.00 87 VAL A C 1
ATOM 680 O O . VAL A 1 87 ? -49.693 -14.028 33.672 1.00 97.00 87 VAL A O 1
ATOM 683 N N . ASP A 1 88 ? -51.260 -12.591 34.424 1.00 95.19 88 ASP A N 1
ATOM 684 C CA . ASP A 1 88 ? -50.850 -11.467 33.581 1.00 95.19 88 ASP A CA 1
ATOM 685 C C . ASP A 1 88 ? -49.461 -10.948 33.988 1.00 95.19 88 ASP A C 1
ATOM 687 O O . ASP A 1 88 ? -48.593 -10.775 33.130 1.00 95.19 88 ASP A O 1
ATOM 691 N N . GLU A 1 89 ? -49.202 -10.812 35.293 1.00 96.62 89 GLU A N 1
ATOM 692 C CA . GLU A 1 89 ? -47.891 -10.430 35.833 1.00 96.62 89 GLU A CA 1
ATOM 693 C C . GLU A 1 89 ? -46.794 -11.424 35.423 1.00 96.62 89 GLU A C 1
ATOM 695 O O . GLU A 1 89 ? -45.794 -11.044 34.814 1.00 96.62 89 GLU A O 1
ATOM 700 N N . TRP A 1 90 ? -47.002 -12.722 35.660 1.00 97.75 90 TRP A N 1
ATOM 701 C CA . TRP A 1 90 ? -46.036 -13.759 35.290 1.00 97.75 90 TRP A CA 1
ATOM 702 C C . TRP A 1 90 ? -45.860 -13.912 33.781 1.00 97.75 90 TRP A C 1
ATOM 704 O O . TRP A 1 90 ? -44.770 -14.260 33.323 1.00 97.75 90 TRP A O 1
ATOM 714 N N . THR A 1 91 ? -46.905 -13.645 32.996 1.00 97.19 91 THR A N 1
ATOM 715 C CA . THR A 1 91 ? -46.806 -13.560 31.532 1.00 97.19 91 THR A CA 1
ATOM 716 C C . THR A 1 91 ? -45.837 -12.441 31.143 1.00 97.19 91 THR A C 1
ATOM 718 O O . THR A 1 91 ? -44.956 -12.678 30.313 1.00 97.19 91 THR A O 1
ATOM 721 N N . GLY A 1 92 ? -45.931 -11.274 31.790 1.00 93.94 92 GLY A N 1
ATOM 722 C CA . GLY A 1 92 ? -44.980 -10.170 31.636 1.00 93.94 92 GLY A CA 1
ATOM 723 C C . GLY A 1 92 ? -43.550 -10.555 32.030 1.00 93.94 92 GLY A C 1
ATOM 724 O O . GLY A 1 92 ? -42.629 -10.376 31.234 1.00 93.94 92 GLY A O 1
ATOM 725 N N . CYS A 1 93 ? -43.360 -11.188 33.193 1.00 95.94 93 CYS A N 1
ATOM 726 C CA . CYS A 1 93 ? -42.041 -11.658 33.636 1.00 95.94 93 CYS A CA 1
ATOM 727 C C . CYS A 1 93 ? -41.412 -12.668 32.661 1.00 95.94 93 CYS A C 1
ATOM 729 O O . CYS A 1 93 ? -40.207 -12.636 32.418 1.00 95.94 93 CYS A O 1
ATOM 731 N N . ILE A 1 94 ? -42.208 -13.570 32.070 1.00 95.75 94 ILE A N 1
ATOM 732 C CA . ILE A 1 94 ? -41.707 -14.523 31.067 1.00 95.75 94 ILE A CA 1
ATOM 733 C C . ILE A 1 94 ? -41.337 -13.811 29.765 1.00 95.75 94 ILE A C 1
ATOM 735 O O . ILE A 1 94 ? -40.348 -14.196 29.147 1.00 95.75 94 ILE A O 1
ATOM 739 N N . GLN A 1 95 ? -42.082 -12.787 29.343 1.00 94.94 95 GLN A N 1
ATOM 740 C CA . GLN A 1 95 ? -41.718 -11.981 28.171 1.00 94.94 95 GLN A CA 1
ATOM 741 C C . GLN A 1 95 ? -40.401 -11.230 28.397 1.00 94.94 95 GLN A C 1
ATOM 743 O O . GLN A 1 95 ? -39.525 -11.258 27.535 1.00 94.94 95 GLN A O 1
ATOM 748 N N . GLU A 1 96 ? -40.209 -10.629 29.570 1.00 93.38 96 GLU A N 1
ATOM 749 C CA . GLU A 1 96 ? -38.943 -9.983 29.928 1.00 93.38 96 GLU A CA 1
ATOM 750 C C . GLU A 1 96 ? -37.789 -10.999 29.969 1.00 93.38 96 GLU A C 1
ATOM 752 O O . GLU A 1 96 ? -36.731 -10.787 29.365 1.00 93.38 96 GLU A O 1
ATOM 757 N N . ALA A 1 97 ? -38.011 -12.166 30.581 1.00 93.50 97 ALA A N 1
ATOM 758 C CA . ALA A 1 97 ? -37.043 -13.257 30.574 1.00 93.50 97 ALA A CA 1
ATOM 759 C C . ALA A 1 97 ? -36.737 -13.757 29.152 1.00 93.50 97 ALA A C 1
ATOM 761 O O . ALA A 1 97 ? -35.588 -14.099 28.879 1.00 93.50 97 ALA A O 1
ATOM 762 N N . ALA A 1 98 ? -37.719 -13.768 28.241 1.00 93.25 98 ALA A N 1
ATOM 763 C CA . ALA A 1 98 ? -37.537 -14.115 26.830 1.00 93.25 98 ALA A CA 1
ATOM 764 C C . ALA A 1 98 ? -36.596 -13.127 26.139 1.00 93.25 98 ALA A C 1
ATOM 766 O O . ALA A 1 98 ? -35.609 -13.547 25.540 1.00 93.25 98 ALA A O 1
ATOM 767 N N . THR A 1 99 ? -36.815 -11.820 26.320 1.00 91.69 99 THR A N 1
ATOM 768 C CA . THR A 1 99 ? -35.908 -10.802 25.762 1.00 91.69 99 THR A CA 1
ATOM 769 C C . THR A 1 99 ? -34.486 -10.942 26.308 1.00 91.69 99 THR A C 1
ATOM 771 O O . THR A 1 99 ? -33.517 -10.897 25.551 1.00 91.69 99 THR A O 1
ATOM 774 N N . THR A 1 100 ? -34.344 -11.205 27.611 1.00 91.62 100 THR A N 1
ATOM 775 C CA . THR 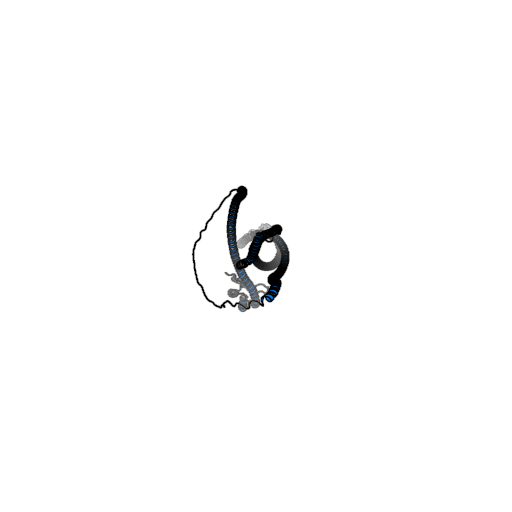A 1 100 ? -33.036 -11.421 28.247 1.00 91.62 100 THR A CA 1
ATOM 776 C C . THR A 1 100 ? -32.363 -12.693 27.727 1.00 91.62 100 THR A C 1
ATOM 778 O O . THR A 1 100 ? -31.155 -12.700 27.477 1.00 91.62 100 THR A O 1
ATOM 781 N N . TYR A 1 101 ? -33.130 -13.768 27.533 1.00 93.25 101 TYR A N 1
ATOM 782 C CA . TYR A 1 101 ? -32.654 -15.024 26.961 1.00 93.25 101 TYR A CA 1
ATOM 783 C C . TYR A 1 101 ? -32.163 -14.830 25.525 1.00 93.25 101 TYR A C 1
ATOM 785 O O . TYR A 1 101 ? -31.066 -15.286 25.205 1.00 93.25 101 TYR A O 1
ATOM 793 N N . ASP A 1 102 ? -32.917 -14.116 24.688 1.00 90.94 102 ASP A N 1
ATOM 794 C CA . ASP A 1 102 ? -32.549 -13.839 23.298 1.00 90.94 102 ASP A CA 1
ATOM 795 C C . ASP A 1 102 ? -31.275 -12.995 23.218 1.00 90.94 102 ASP A C 1
ATOM 797 O O . ASP A 1 102 ? -30.345 -13.356 22.495 1.00 90.94 102 ASP A O 1
ATOM 801 N N . ILE A 1 103 ? -31.170 -11.937 24.033 1.00 89.25 103 ILE A N 1
ATOM 802 C CA . ILE A 1 103 ? -29.953 -11.118 24.136 1.00 89.25 103 ILE A CA 1
ATOM 803 C C . ILE A 1 103 ? -28.766 -11.974 24.590 1.00 89.25 103 ILE A C 1
ATOM 805 O O . ILE A 1 103 ? -27.690 -11.911 23.994 1.00 89.25 103 ILE A O 1
ATOM 809 N N . THR A 1 104 ? -28.942 -12.802 25.623 1.00 89.88 104 THR A N 1
ATOM 810 C CA . THR A 1 104 ? -27.863 -13.646 26.164 1.00 89.88 104 THR A CA 1
ATOM 811 C C . THR A 1 104 ? -27.435 -14.717 25.159 1.00 89.88 104 THR A C 1
ATOM 813 O O . THR A 1 104 ? -26.241 -14.975 24.994 1.00 89.88 104 THR A O 1
ATOM 816 N N . SER A 1 105 ? -28.390 -15.322 24.451 1.00 89.06 105 SER A N 1
ATOM 817 C CA . SER A 1 105 ? -28.151 -16.306 23.394 1.00 89.06 105 SER A CA 1
ATOM 818 C C . SER A 1 105 ? -27.404 -15.683 22.211 1.00 89.06 105 SER A C 1
ATOM 820 O O . SER A 1 105 ? -26.358 -16.198 21.811 1.00 89.06 105 SER A O 1
ATOM 822 N N . ALA A 1 106 ? -27.863 -14.524 21.723 1.00 90.38 106 ALA A N 1
ATOM 823 C CA . ALA A 1 106 ? -27.210 -13.771 20.655 1.00 90.38 106 ALA A CA 1
ATOM 824 C C . ALA A 1 106 ? -25.796 -13.325 21.056 1.00 90.38 106 ALA A C 1
ATOM 826 O O . ALA A 1 106 ? -24.850 -13.497 20.292 1.00 90.38 106 ALA A O 1
ATOM 827 N N . THR A 1 107 ? -25.620 -12.835 22.286 1.00 86.94 107 THR A N 1
ATOM 828 C CA . THR A 1 107 ? -24.303 -12.457 22.824 1.00 86.94 107 THR A CA 1
ATOM 829 C C . THR A 1 107 ? -23.364 -13.659 22.868 1.00 86.94 107 THR A C 1
ATOM 831 O O . THR A 1 107 ? -22.206 -13.557 22.473 1.00 86.94 107 THR A O 1
ATOM 834 N N . LYS A 1 108 ? -23.855 -14.827 23.293 1.00 90.25 108 LYS A N 1
ATOM 835 C CA . LYS A 1 108 ? -23.065 -16.062 23.323 1.00 90.25 108 LYS A CA 1
ATOM 836 C C . LYS A 1 108 ? -22.691 -16.546 21.919 1.00 90.25 108 LYS A C 1
ATOM 838 O O . LYS A 1 108 ? -21.578 -17.034 21.733 1.00 90.25 108 LYS A O 1
ATOM 843 N N . GLN A 1 109 ? -23.584 -16.399 20.942 1.00 90.50 109 GLN A N 1
ATOM 844 C CA . GLN A 1 109 ? -23.290 -16.698 19.541 1.00 90.50 109 GLN A CA 1
ATOM 845 C C . GLN A 1 109 ? -22.214 -15.755 18.987 1.00 90.50 109 GLN A C 1
ATOM 847 O O . GLN A 1 109 ? -21.213 -16.228 18.454 1.00 90.50 109 GLN A O 1
ATOM 852 N N . LEU A 1 110 ? -22.372 -14.442 19.182 1.00 89.44 110 LEU A N 1
ATOM 853 C CA . LEU A 1 110 ? -21.389 -13.438 18.766 1.00 89.44 110 LEU A CA 1
ATOM 854 C C . LEU A 1 110 ? -20.029 -13.654 19.438 1.00 89.44 110 LEU A C 1
ATOM 856 O O . LEU A 1 110 ? -18.999 -13.517 18.784 1.00 89.44 110 LEU A O 1
ATOM 860 N N . GLN A 1 111 ? -20.012 -14.044 20.716 1.00 92.19 111 GLN A N 1
ATOM 861 C CA . GLN A 1 111 ? -18.783 -14.419 21.415 1.00 92.19 111 GLN A CA 1
ATOM 862 C C . GLN A 1 111 ? -18.116 -15.633 20.755 1.00 92.19 111 GLN A C 1
ATOM 864 O O . GLN A 1 111 ? -16.909 -15.616 20.534 1.00 92.19 111 GLN A O 1
ATOM 869 N N . GLY A 1 112 ? -18.891 -16.655 20.375 1.00 90.00 112 GLY A N 1
ATOM 870 C CA . GLY A 1 112 ? -18.381 -17.809 19.632 1.00 90.00 112 GLY A CA 1
ATOM 871 C C . GLY A 1 112 ? -17.787 -17.432 18.269 1.00 90.00 112 GLY A C 1
ATOM 872 O O . GLY A 1 112 ? -16.694 -17.882 17.929 1.00 90.00 112 GLY A O 1
ATOM 873 N N . GLU A 1 113 ? -18.455 -16.557 17.512 1.00 91.44 113 GLU A N 1
ATOM 874 C CA . GLU A 1 113 ? -17.941 -16.037 16.236 1.00 91.44 113 GLU A CA 1
ATOM 875 C C . GLU A 1 113 ? -16.669 -15.193 16.420 1.00 91.44 113 GLU A C 1
ATOM 877 O O . GLU A 1 113 ? -15.740 -15.264 15.608 1.00 91.44 113 GLU A O 1
ATOM 882 N N . LEU A 1 114 ? -16.601 -14.397 17.492 1.00 89.94 114 LEU A N 1
ATOM 883 C CA . LEU A 1 114 ? -15.423 -13.607 17.847 1.00 89.94 114 LEU A CA 1
ATOM 884 C C . LEU A 1 114 ? -14.240 -14.508 18.220 1.00 89.94 114 LEU A C 1
ATOM 886 O O . LEU A 1 114 ? -13.116 -14.256 17.774 1.00 89.94 114 LEU A O 1
ATOM 890 N N . ASP A 1 115 ? -14.482 -15.572 18.983 1.00 91.25 115 ASP A N 1
ATOM 891 C CA . ASP A 1 115 ? -13.467 -16.556 19.357 1.00 91.25 115 ASP A CA 1
ATOM 892 C C . ASP A 1 115 ? -12.953 -17.319 18.121 1.00 91.25 115 ASP A C 1
ATOM 894 O O . ASP A 1 115 ? -11.739 -17.474 17.950 1.00 91.25 115 ASP A O 1
ATOM 898 N N . GLU A 1 116 ? -13.839 -17.708 17.193 1.00 93.44 116 GLU A N 1
ATOM 899 C CA . GLU A 1 116 ? -13.466 -18.338 15.918 1.00 93.44 116 GLU A CA 1
ATOM 900 C C . GLU A 1 116 ? -12.626 -17.394 15.039 1.00 93.44 116 GLU A C 1
ATOM 902 O O . GLU A 1 116 ? -11.574 -17.781 14.516 1.00 93.44 116 GLU A O 1
ATOM 907 N N . LYS A 1 117 ? -13.038 -16.126 14.898 1.00 91.31 117 LYS A N 1
ATOM 908 C CA . LYS A 1 117 ? -12.265 -15.113 14.159 1.00 91.31 117 LYS A CA 1
ATOM 909 C C . LYS A 1 117 ? -10.907 -14.857 14.808 1.00 91.31 117 LYS A C 1
ATOM 911 O O . LYS A 1 117 ? -9.902 -14.755 14.103 1.00 91.31 117 LYS A O 1
ATOM 916 N N . THR A 1 118 ? -10.852 -14.809 16.137 1.00 91.00 118 THR A N 1
ATOM 917 C CA . THR A 1 118 ? -9.604 -14.659 16.897 1.00 91.00 118 THR A CA 1
ATOM 918 C C . THR A 1 118 ? -8.672 -15.847 16.667 1.00 91.00 118 THR A C 1
ATOM 920 O O . THR A 1 118 ? -7.463 -15.663 16.495 1.00 91.00 118 THR A O 1
ATOM 923 N N . TYR A 1 119 ? -9.214 -17.065 16.608 1.00 94.44 119 TYR A N 1
ATOM 924 C CA . TYR A 1 119 ? -8.459 -18.266 16.264 1.00 94.44 119 TYR A CA 1
ATOM 925 C C . TYR A 1 119 ? -7.882 -18.191 14.840 1.00 94.44 119 TYR A C 1
ATOM 927 O O . TYR A 1 119 ? -6.667 -18.328 14.674 1.00 94.44 119 TYR A O 1
ATOM 935 N N . LYS A 1 120 ? -8.710 -17.871 13.832 1.00 93.25 120 LYS A N 1
ATOM 936 C CA . LYS A 1 120 ? -8.273 -17.716 12.428 1.00 93.25 120 LYS A CA 1
ATOM 937 C C . LYS A 1 120 ? -7.216 -16.623 12.265 1.00 93.25 120 LYS A C 1
ATOM 939 O O . LYS A 1 120 ? -6.244 -16.804 11.537 1.00 93.25 120 LYS A O 1
ATOM 944 N N . MET A 1 121 ? -7.353 -15.504 12.977 1.00 90.75 121 MET A N 1
ATOM 945 C CA . MET A 1 121 ? -6.358 -14.429 12.963 1.00 90.75 121 MET A CA 1
ATOM 946 C C . MET A 1 121 ? -5.008 -14.893 13.524 1.00 90.75 121 MET A C 1
ATOM 948 O O . MET A 1 121 ? -3.970 -14.620 12.921 1.00 90.75 121 MET A O 1
ATOM 952 N N . LYS A 1 122 ? -5.004 -15.638 14.639 1.00 92.56 122 LYS A N 1
ATOM 953 C CA . LYS A 1 122 ? -3.776 -16.229 15.199 1.00 92.56 122 LYS A CA 1
ATOM 954 C C . LYS A 1 122 ? -3.141 -17.234 14.239 1.00 92.56 122 LYS A C 1
ATOM 956 O O . LYS A 1 122 ? -1.919 -17.291 14.144 1.00 92.56 122 LYS A O 1
ATOM 961 N N . GLU A 1 123 ? -3.942 -18.019 13.527 1.00 94.00 123 GLU A N 1
ATOM 962 C CA . GLU A 1 123 ? -3.455 -18.959 12.517 1.00 94.00 123 GLU A CA 1
ATOM 963 C C . GLU A 1 123 ? -2.818 -18.241 11.321 1.00 94.00 123 GLU A C 1
ATOM 965 O O . GLU A 1 123 ? -1.664 -18.521 10.990 1.00 94.00 123 GLU A O 1
ATOM 970 N N . LEU A 1 124 ? -3.494 -17.235 10.757 1.00 89.75 124 LEU A N 1
ATOM 971 C CA . LEU A 1 124 ? -2.934 -16.392 9.700 1.00 89.75 124 LEU A CA 1
ATOM 972 C C . LEU A 1 124 ? -1.629 -15.729 10.148 1.00 89.75 124 LEU A C 1
ATOM 974 O O . LEU A 1 124 ? -0.639 -15.765 9.421 1.00 89.75 124 LEU A O 1
ATOM 978 N N . GLN A 1 125 ? -1.568 -15.214 11.376 1.00 92.12 125 GLN A N 1
ATOM 979 C CA . GLN A 1 125 ? -0.345 -14.627 11.920 1.00 92.12 125 GLN A CA 1
ATOM 980 C C . GLN A 1 125 ? 0.816 -15.635 11.987 1.00 92.12 125 GLN A C 1
ATOM 982 O O . GLN A 1 125 ? 1.959 -15.269 11.711 1.00 92.12 125 GLN A O 1
ATOM 987 N N . ARG A 1 126 ? 0.553 -16.911 12.306 1.00 92.00 126 ARG A N 1
ATOM 988 C CA . ARG A 1 126 ? 1.580 -17.970 12.242 1.00 92.00 126 ARG A CA 1
ATOM 989 C C . ARG A 1 126 ? 2.035 -18.226 10.806 1.00 92.00 126 ARG A C 1
ATOM 991 O O . ARG A 1 126 ? 3.231 -18.394 10.583 1.00 92.00 126 ARG A O 1
ATOM 998 N N . THR A 1 127 ? 1.116 -18.239 9.838 1.00 90.31 127 THR A N 1
ATOM 999 C CA . THR A 1 127 ? 1.473 -18.437 8.421 1.00 90.31 127 THR A CA 1
ATOM 1000 C C . THR A 1 127 ? 2.302 -17.283 7.864 1.00 90.31 127 THR A C 1
ATOM 1002 O O . THR A 1 127 ? 3.303 -17.538 7.201 1.00 90.31 127 THR A O 1
ATOM 1005 N N . VAL A 1 128 ? 1.961 -16.037 8.209 1.00 88.12 128 VAL A N 1
ATOM 1006 C CA . VAL A 1 128 ? 2.732 -14.845 7.830 1.00 88.12 128 VAL A CA 1
ATOM 1007 C C . VAL A 1 128 ? 4.143 -14.931 8.398 1.00 88.12 128 VAL A C 1
ATOM 1009 O O . VAL A 1 128 ? 5.090 -14.864 7.627 1.00 88.12 128 VAL A O 1
ATOM 1012 N N . LYS A 1 129 ? 4.301 -15.220 9.698 1.00 91.44 129 LYS A N 1
ATOM 1013 C CA . LYS A 1 129 ? 5.630 -15.406 10.307 1.00 91.44 129 LYS A CA 1
ATOM 1014 C C . LYS A 1 129 ? 6.449 -16.500 9.620 1.00 91.44 129 LYS A C 1
ATOM 1016 O O . LYS A 1 129 ? 7.653 -16.349 9.439 1.00 91.44 129 LYS A O 1
ATOM 1021 N N . LYS A 1 130 ? 5.806 -17.603 9.222 1.00 88.94 130 LYS A N 1
ATOM 1022 C CA . LYS A 1 130 ? 6.469 -18.691 8.493 1.00 88.94 130 LYS A CA 1
ATOM 1023 C C . LYS A 1 130 ? 6.942 -18.230 7.111 1.00 88.94 130 LYS A C 1
ATOM 1025 O O . LYS A 1 130 ? 8.078 -18.514 6.744 1.00 88.94 130 LYS A O 1
ATOM 1030 N N . LEU A 1 131 ? 6.107 -17.507 6.367 1.00 85.75 131 LEU A N 1
ATOM 1031 C CA . LEU A 1 131 ? 6.468 -16.964 5.055 1.00 85.75 131 LEU A CA 1
ATOM 1032 C C . LEU A 1 131 ? 7.549 -15.885 5.154 1.00 85.75 131 LEU A C 1
ATOM 1034 O O . LEU A 1 131 ? 8.474 -15.910 4.356 1.00 85.75 131 LEU A O 1
ATOM 1038 N N . GLU A 1 132 ? 7.485 -15.008 6.155 1.00 88.94 132 GLU A N 1
ATOM 1039 C CA . GLU A 1 132 ? 8.532 -14.021 6.439 1.00 88.94 132 GLU A CA 1
ATOM 1040 C C . GLU A 1 132 ? 9.861 -14.714 6.736 1.00 88.94 132 GLU A C 1
ATOM 1042 O O . GLU A 1 132 ? 10.865 -14.391 6.114 1.00 88.94 132 GLU A O 1
ATOM 1047 N N . SER A 1 133 ? 9.870 -15.731 7.608 1.00 88.62 133 SER A N 1
ATOM 1048 C CA . SER A 1 133 ? 11.096 -16.486 7.895 1.00 88.62 133 SER A CA 1
ATOM 1049 C C . SER A 1 133 ? 11.655 -17.199 6.661 1.00 88.62 133 SER A C 1
ATOM 1051 O O . SER A 1 133 ? 12.870 -17.265 6.499 1.00 88.62 133 SER A O 1
ATOM 1053 N N . ARG A 1 134 ? 10.785 -17.687 5.764 1.00 88.44 134 ARG A N 1
ATOM 1054 C CA . ARG A 1 134 ? 11.203 -18.358 4.530 1.00 88.44 134 ARG A CA 1
ATOM 1055 C C . ARG A 1 134 ? 11.745 -17.368 3.505 1.00 88.44 134 ARG A C 1
ATOM 1057 O O . ARG A 1 134 ? 12.832 -17.589 3.000 1.00 88.44 134 ARG A O 1
ATOM 1064 N N . GLY A 1 135 ? 11.038 -16.266 3.258 1.00 90.69 135 GLY A N 1
ATOM 1065 C CA . GLY A 1 135 ? 11.480 -15.225 2.330 1.00 90.69 135 GLY A CA 1
ATOM 1066 C C . GLY A 1 135 ? 12.770 -14.551 2.792 1.00 90.69 135 GLY A C 1
ATOM 1067 O O . GLY A 1 135 ? 13.656 -14.309 1.986 1.00 90.69 135 GLY A O 1
ATOM 1068 N N . ILE A 1 136 ? 12.928 -14.318 4.100 1.00 87.44 136 ILE A N 1
ATOM 1069 C CA . ILE A 1 136 ? 14.185 -13.813 4.664 1.00 87.44 136 ILE A CA 1
ATOM 1070 C C . ILE A 1 136 ? 15.314 -14.835 4.479 1.00 87.44 136 ILE A C 1
ATOM 1072 O O . ILE A 1 136 ? 16.424 -14.434 4.152 1.00 87.44 136 ILE A O 1
ATOM 1076 N N . ALA A 1 137 ? 15.068 -16.132 4.679 1.00 87.31 137 ALA A N 1
ATOM 1077 C CA . ALA A 1 137 ? 16.087 -17.163 4.466 1.00 87.31 137 ALA A CA 1
ATOM 1078 C C . ALA A 1 137 ? 16.472 -17.314 2.982 1.00 87.31 137 ALA A C 1
ATOM 1080 O O . ALA A 1 137 ? 17.656 -17.402 2.678 1.00 87.31 137 ALA A O 1
ATOM 1081 N N . GLU A 1 138 ? 15.491 -17.292 2.073 1.00 89.69 138 GLU A N 1
ATOM 1082 C CA . GLU A 1 138 ? 15.698 -17.328 0.617 1.00 89.69 138 GLU A CA 1
ATOM 1083 C C . GLU A 1 138 ? 16.521 -16.113 0.151 1.00 89.69 138 GLU A C 1
ATOM 1085 O O . GLU A 1 138 ? 17.525 -16.286 -0.533 1.00 89.69 138 GLU A O 1
ATOM 1090 N N . LEU A 1 139 ? 16.173 -14.902 0.605 1.00 87.81 139 LEU A N 1
ATOM 1091 C CA . LEU A 1 139 ? 16.934 -13.686 0.291 1.00 87.81 139 LEU A CA 1
ATOM 1092 C C . LEU A 1 139 ? 18.350 -13.705 0.878 1.00 87.81 139 LEU A C 1
ATOM 1094 O O . LEU A 1 139 ? 19.277 -13.230 0.231 1.00 87.81 139 LEU A O 1
ATOM 1098 N N . HIS A 1 140 ? 18.547 -14.238 2.089 1.00 87.81 140 HIS A N 1
ATOM 1099 C CA . HIS A 1 140 ? 19.896 -14.380 2.647 1.00 87.81 140 HIS A CA 1
ATOM 1100 C C . HIS A 1 140 ? 20.748 -15.356 1.833 1.00 87.81 140 HIS A C 1
ATOM 1102 O O . HIS A 1 140 ? 21.903 -15.039 1.565 1.00 87.81 140 HIS A O 1
ATOM 1108 N N . ALA A 1 141 ? 20.183 -16.493 1.413 1.00 89.19 141 ALA A N 1
ATOM 1109 C CA . ALA A 1 141 ? 20.881 -17.447 0.556 1.00 89.19 141 ALA A CA 1
ATOM 1110 C C . ALA A 1 141 ? 21.249 -16.821 -0.801 1.00 89.19 141 ALA A C 1
ATOM 1112 O O . ALA A 1 141 ? 22.382 -16.949 -1.246 1.00 89.19 141 ALA A O 1
ATOM 1113 N N . GLU A 1 142 ? 20.335 -16.063 -1.416 1.00 93.25 142 GLU A N 1
ATOM 1114 C CA . GLU A 1 142 ? 20.606 -15.351 -2.672 1.00 93.25 142 GLU A CA 1
ATOM 1115 C C . GLU A 1 142 ? 21.691 -14.274 -2.507 1.00 93.25 142 GLU A C 1
ATOM 1117 O O . GLU A 1 142 ? 22.572 -14.136 -3.355 1.00 93.25 142 GLU A O 1
ATOM 1122 N N . ILE A 1 143 ? 21.684 -13.529 -1.396 1.00 87.94 143 ILE A N 1
ATOM 1123 C CA . ILE A 1 143 ? 22.744 -12.561 -1.082 1.00 87.94 143 ILE A CA 1
ATOM 1124 C C . ILE A 1 143 ? 24.096 -13.266 -0.914 1.00 87.94 143 ILE A C 1
ATOM 1126 O O . ILE A 1 143 ? 25.105 -12.745 -1.388 1.00 87.94 143 ILE A O 1
ATOM 1130 N N . GLU A 1 144 ? 24.135 -14.422 -0.253 1.00 94.44 144 GLU A N 1
ATOM 1131 C CA . GLU A 1 144 ? 25.358 -15.205 -0.046 1.00 94.44 144 GLU A CA 1
ATOM 1132 C C . GLU A 1 144 ? 25.905 -15.775 -1.369 1.00 94.44 144 GLU A C 1
ATOM 1134 O O . GLU A 1 144 ? 27.108 -15.669 -1.635 1.00 94.44 144 GLU A O 1
ATOM 1139 N N . ASP A 1 145 ? 25.029 -16.259 -2.253 1.00 92.00 145 ASP A N 1
ATOM 1140 C CA . ASP A 1 145 ? 25.386 -16.688 -3.611 1.00 92.00 145 ASP A CA 1
ATOM 1141 C C . ASP A 1 145 ? 25.928 -15.516 -4.446 1.00 92.00 145 ASP A C 1
ATOM 1143 O O . ASP A 1 145 ? 26.989 -15.625 -5.064 1.00 92.00 145 ASP A O 1
ATOM 1147 N N . LEU A 1 146 ? 25.266 -14.353 -4.418 1.00 90.38 146 LEU A N 1
ATOM 1148 C CA . LEU A 1 146 ? 25.728 -13.152 -5.126 1.00 90.38 146 LEU A CA 1
ATOM 1149 C C . LEU A 1 146 ? 27.063 -12.628 -4.581 1.00 90.38 146 LEU A C 1
ATOM 1151 O O . LEU A 1 146 ? 27.904 -12.142 -5.343 1.00 90.38 146 LEU A O 1
ATOM 1155 N N . GLN A 1 147 ? 27.287 -12.718 -3.269 1.00 91.81 147 GLN A N 1
ATOM 1156 C CA . GLN A 1 147 ? 28.572 -12.374 -2.658 1.00 91.81 147 GLN A CA 1
ATOM 1157 C C . GLN A 1 147 ? 29.674 -13.346 -3.086 1.00 91.81 147 GLN A C 1
ATOM 1159 O O . GLN A 1 147 ? 30.780 -12.898 -3.402 1.00 91.81 147 GLN A O 1
ATOM 1164 N N . SER A 1 148 ? 29.361 -14.640 -3.157 1.00 91.81 148 SER A N 1
ATOM 1165 C CA . SER A 1 148 ? 30.273 -15.676 -3.647 1.00 91.81 148 SER A CA 1
ATOM 1166 C C . SER A 1 148 ? 30.629 -15.456 -5.120 1.00 91.81 148 SER A C 1
ATOM 1168 O O . SER A 1 148 ? 31.808 -15.472 -5.474 1.00 91.81 148 SER A O 1
ATOM 1170 N N . GLN A 1 149 ? 29.643 -15.130 -5.963 1.00 90.62 149 GLN A N 1
ATOM 1171 C CA . GLN A 1 149 ? 29.867 -14.796 -7.371 1.00 90.62 149 GLN A CA 1
ATOM 1172 C C . GLN A 1 149 ? 30.749 -13.553 -7.520 1.00 90.62 149 GLN A C 1
ATOM 1174 O O . GLN A 1 149 ? 31.730 -13.567 -8.257 1.00 90.62 149 GLN A O 1
ATOM 1179 N N . ARG A 1 150 ? 30.466 -12.488 -6.761 1.00 88.69 150 ARG A N 1
ATOM 1180 C CA . ARG A 1 150 ? 31.277 -11.264 -6.789 1.00 88.69 150 ARG A CA 1
ATOM 1181 C C . ARG A 1 150 ? 32.720 -11.514 -6.343 1.00 88.69 150 ARG A C 1
ATOM 1183 O O . ARG A 1 150 ? 33.630 -10.850 -6.839 1.00 88.69 150 ARG A O 1
ATOM 1190 N N . ALA A 1 151 ? 32.937 -12.422 -5.391 1.00 92.06 151 ALA A N 1
ATOM 1191 C CA . ALA A 1 151 ? 34.276 -12.821 -4.973 1.00 92.06 151 ALA A CA 1
ATOM 1192 C C . ALA A 1 151 ? 35.019 -13.555 -6.102 1.00 92.06 151 ALA A C 1
ATOM 1194 O O . ALA A 1 151 ? 36.162 -13.196 -6.386 1.00 92.06 151 ALA A O 1
ATOM 1195 N N . ALA A 1 152 ? 34.352 -14.490 -6.787 1.00 91.44 152 ALA A N 1
ATOM 1196 C CA . ALA A 1 152 ? 34.905 -15.201 -7.941 1.00 91.44 152 ALA A CA 1
ATOM 1197 C C . ALA A 1 152 ? 35.224 -14.254 -9.113 1.00 91.44 152 ALA A C 1
ATOM 1199 O O . ALA A 1 152 ? 36.326 -14.294 -9.659 1.00 91.44 152 ALA A O 1
ATOM 1200 N N . ASP A 1 153 ? 34.316 -13.334 -9.448 1.00 90.12 153 ASP A N 1
ATOM 1201 C CA . ASP A 1 153 ? 34.537 -12.339 -10.505 1.00 90.12 153 ASP A CA 1
ATOM 1202 C C . ASP A 1 153 ? 35.721 -11.424 -10.167 1.00 90.12 153 ASP A C 1
ATOM 1204 O O . ASP A 1 153 ? 36.526 -11.075 -11.030 1.00 90.12 153 ASP A O 1
ATOM 1208 N N . LYS A 1 154 ? 35.869 -11.042 -8.891 1.00 92.31 154 LYS A N 1
ATOM 1209 C CA . LYS A 1 154 ? 37.004 -10.235 -8.432 1.00 92.31 154 LYS A CA 1
ATOM 1210 C C . LYS A 1 154 ? 38.327 -10.988 -8.577 1.00 92.31 154 LYS A C 1
ATOM 1212 O O . LYS A 1 154 ? 39.311 -10.369 -8.980 1.00 92.31 154 LYS A O 1
ATOM 1217 N N . GLU A 1 155 ? 38.348 -12.284 -8.272 1.00 92.88 155 GLU A N 1
ATOM 1218 C CA . GLU A 1 155 ? 39.518 -13.144 -8.469 1.00 92.88 155 GLU A CA 1
ATOM 1219 C C . GLU A 1 155 ? 39.883 -13.258 -9.959 1.00 92.88 155 GLU A C 1
ATOM 1221 O O . GLU A 1 155 ? 41.044 -13.067 -10.336 1.00 92.88 155 GLU A O 1
ATOM 1226 N N . GLU A 1 156 ? 38.891 -13.449 -10.832 1.00 91.56 156 GLU A N 1
ATOM 1227 C CA . GLU A 1 156 ? 39.109 -13.493 -12.280 1.00 91.56 156 GLU A CA 1
ATOM 1228 C C . GLU A 1 156 ? 39.615 -12.149 -12.819 1.00 91.56 156 GLU A C 1
ATOM 1230 O O . GLU A 1 156 ? 40.571 -12.108 -13.593 1.00 91.56 156 GLU A O 1
ATOM 1235 N N . HIS A 1 157 ? 39.057 -11.027 -12.358 1.00 87.38 157 HIS A N 1
ATOM 1236 C CA . HIS A 1 157 ? 39.557 -9.701 -12.714 1.00 87.38 157 HIS A CA 1
ATOM 1237 C C . HIS A 1 157 ? 41.005 -9.486 -12.271 1.00 87.38 157 HIS A C 1
ATOM 1239 O O . HIS A 1 157 ? 41.788 -8.927 -13.041 1.00 87.38 157 HIS A O 1
ATOM 1245 N N . THR A 1 158 ? 41.388 -9.939 -11.072 1.00 91.56 158 THR A N 1
ATOM 1246 C CA . THR A 1 158 ? 42.795 -9.890 -10.646 1.00 91.56 158 THR A CA 1
ATOM 1247 C C . THR A 1 158 ? 43.683 -10.765 -11.523 1.00 91.56 158 THR A C 1
ATOM 1249 O O . THR A 1 158 ? 44.744 -10.312 -11.943 1.00 91.56 158 THR A O 1
ATOM 1252 N N . ARG A 1 159 ? 43.219 -11.959 -11.912 1.00 93.50 159 ARG A N 1
ATOM 1253 C CA . ARG A 1 159 ? 43.945 -12.851 -12.824 1.00 93.50 159 ARG A CA 1
ATOM 1254 C C . ARG A 1 159 ? 44.161 -12.217 -14.200 1.00 93.50 159 ARG A C 1
ATOM 1256 O O . ARG A 1 159 ? 45.265 -12.269 -14.738 1.00 93.50 159 ARG A O 1
ATOM 1263 N N . VAL A 1 160 ? 43.124 -11.597 -14.764 1.00 89.38 160 VAL A N 1
ATOM 1264 C CA . VAL A 1 160 ? 43.202 -10.885 -16.049 1.00 89.38 160 VAL A CA 1
ATOM 1265 C C . VAL A 1 160 ? 44.126 -9.673 -15.945 1.00 89.38 160 VAL A C 1
ATOM 1267 O O . VAL A 1 160 ? 44.923 -9.440 -16.852 1.00 89.38 160 VAL A O 1
ATOM 1270 N N . ALA A 1 161 ? 44.062 -8.916 -14.847 1.00 88.31 161 ALA A N 1
ATOM 1271 C CA . ALA A 1 161 ? 44.958 -7.788 -14.613 1.00 88.31 161 ALA A CA 1
ATOM 1272 C C . ALA A 1 161 ? 46.431 -8.230 -14.545 1.00 88.31 161 ALA A C 1
ATOM 1274 O O . ALA A 1 161 ? 47.280 -7.611 -15.188 1.00 88.31 161 ALA A O 1
ATOM 1275 N N . ASP A 1 162 ? 46.724 -9.328 -13.844 1.00 90.38 162 ASP A N 1
ATOM 1276 C CA . ASP A 1 162 ? 48.068 -9.907 -13.770 1.00 90.38 162 ASP A CA 1
ATOM 1277 C C . ASP A 1 162 ? 48.558 -10.398 -15.141 1.00 90.38 162 ASP A C 1
ATOM 1279 O O . ASP A 1 162 ? 49.714 -10.169 -15.511 1.00 90.38 162 ASP A O 1
ATOM 1283 N N . GLU A 1 163 ? 47.690 -11.022 -15.944 1.00 90.25 163 GLU A N 1
ATOM 1284 C CA . GLU A 1 163 ? 48.049 -11.457 -17.299 1.00 90.25 163 GLU A CA 1
ATOM 1285 C C . GLU A 1 163 ? 48.299 -10.265 -18.234 1.00 90.25 163 GLU A C 1
ATOM 1287 O O . GLU A 1 163 ? 49.272 -10.262 -18.993 1.00 90.25 163 GLU A O 1
ATOM 1292 N N . LEU A 1 164 ? 47.488 -9.206 -18.143 1.00 84.38 164 LEU A N 1
ATOM 1293 C CA . LEU A 1 164 ? 47.724 -7.963 -18.878 1.00 84.38 164 LEU A CA 1
ATOM 1294 C C . LEU A 1 164 ? 49.056 -7.322 -18.476 1.00 84.38 164 LEU A C 1
ATOM 1296 O O . LEU A 1 164 ? 49.804 -6.899 -19.357 1.00 84.38 164 LEU A O 1
ATOM 1300 N N . LEU A 1 165 ? 49.400 -7.303 -17.184 1.00 88.31 165 LEU A N 1
ATOM 1301 C CA . LEU A 1 165 ? 50.707 -6.835 -16.714 1.00 88.31 165 LEU A CA 1
ATOM 1302 C C . LEU A 1 165 ? 51.850 -7.678 -17.298 1.00 88.31 165 LEU A C 1
ATOM 1304 O O . LEU A 1 165 ? 52.802 -7.113 -17.841 1.00 88.31 165 LEU A O 1
ATOM 1308 N N . ARG A 1 166 ? 51.729 -9.015 -17.316 1.00 88.69 166 ARG A N 1
ATOM 1309 C CA . ARG A 1 166 ? 52.723 -9.887 -17.974 1.00 88.69 166 ARG A CA 1
ATOM 1310 C C . ARG A 1 166 ? 52.856 -9.610 -19.469 1.00 88.69 166 ARG A C 1
ATOM 1312 O O . ARG A 1 166 ? 53.966 -9.668 -20.003 1.00 88.69 166 ARG A O 1
ATOM 1319 N N . LEU A 1 167 ? 51.753 -9.351 -20.170 1.00 80.81 167 LEU A N 1
ATOM 1320 C CA . LEU A 1 167 ? 51.770 -9.014 -21.596 1.00 80.81 167 LEU A CA 1
ATOM 1321 C C . LEU A 1 167 ? 52.408 -7.644 -21.845 1.00 80.81 167 LEU A C 1
ATOM 1323 O O . LEU A 1 167 ? 53.181 -7.492 -22.796 1.00 80.81 167 LEU A O 1
ATOM 1327 N N . VAL A 1 168 ? 52.148 -6.666 -20.974 1.00 80.81 168 VAL A N 1
ATOM 1328 C CA . VAL A 1 168 ? 52.801 -5.354 -21.011 1.00 80.81 168 VAL A CA 1
ATOM 1329 C C . VAL A 1 168 ? 54.309 -5.511 -20.816 1.00 80.81 168 VAL A C 1
ATOM 1331 O O . VAL A 1 168 ? 55.058 -5.000 -21.652 1.00 80.81 168 VAL A O 1
ATOM 1334 N N . ASP A 1 169 ? 54.763 -6.289 -19.833 1.00 80.00 169 ASP A N 1
ATOM 1335 C CA . ASP A 1 169 ? 56.189 -6.558 -19.604 1.00 80.00 169 ASP A CA 1
ATOM 1336 C C . ASP A 1 169 ? 56.852 -7.244 -20.811 1.00 80.00 169 ASP A C 1
ATOM 1338 O O . ASP A 1 169 ? 57.887 -6.784 -21.307 1.00 80.00 169 ASP A O 1
ATOM 1342 N N . LYS A 1 170 ? 56.203 -8.266 -21.391 1.00 76.50 170 LYS A N 1
ATOM 1343 C CA . LYS A 1 170 ? 56.656 -8.904 -22.644 1.00 76.50 170 LYS A CA 1
ATOM 1344 C C . LYS A 1 170 ? 56.748 -7.904 -23.802 1.00 76.50 170 LYS A C 1
ATOM 1346 O O . LYS A 1 170 ? 57.679 -7.970 -24.612 1.00 76.50 170 LYS A O 1
ATOM 1351 N N . SER A 1 171 ? 55.805 -6.966 -23.901 1.00 69.25 171 SER A N 1
ATOM 1352 C CA . SER A 1 171 ? 55.810 -5.931 -24.941 1.00 69.25 171 SER A CA 1
ATOM 1353 C C . SER A 1 171 ? 56.942 -4.915 -24.739 1.00 69.25 171 SER A C 1
ATOM 1355 O O . SER A 1 171 ? 57.550 -4.462 -25.712 1.00 69.25 171 SER A O 1
ATOM 1357 N N . VAL A 1 172 ? 57.279 -4.592 -23.487 1.00 72.38 172 VAL A N 1
ATOM 1358 C CA . VAL A 1 172 ? 58.390 -3.701 -23.133 1.00 72.38 172 VAL A CA 1
ATOM 1359 C C . VAL A 1 172 ? 59.728 -4.350 -23.486 1.00 72.38 172 VAL A C 1
ATOM 1361 O O . VAL A 1 172 ? 60.588 -3.688 -24.075 1.00 72.38 172 VAL A O 1
ATOM 1364 N N . ASP A 1 173 ? 59.892 -5.647 -23.235 1.00 70.31 173 ASP A N 1
ATOM 1365 C CA . ASP A 1 173 ? 61.101 -6.380 -23.622 1.00 70.31 173 ASP A CA 1
ATOM 1366 C C . ASP A 1 173 ? 61.211 -6.584 -25.142 1.00 70.31 173 ASP A C 1
ATOM 1368 O O . ASP A 1 173 ? 62.294 -6.421 -25.715 1.00 70.31 173 ASP A O 1
ATOM 1372 N N . SER A 1 174 ? 60.084 -6.778 -25.832 1.00 60.59 174 SER A N 1
ATOM 1373 C CA . SER A 1 174 ? 60.025 -6.785 -27.303 1.00 60.59 174 SER A CA 1
ATOM 1374 C C . SER A 1 174 ? 60.397 -5.417 -27.898 1.00 60.59 174 SER A C 1
ATOM 1376 O O . SER A 1 174 ? 61.116 -5.335 -28.896 1.00 60.59 174 SER A O 1
ATOM 1378 N N . ARG A 1 175 ? 60.006 -4.306 -27.253 1.00 58.84 175 ARG A N 1
ATOM 1379 C CA . ARG A 1 175 ? 60.440 -2.949 -27.644 1.00 58.84 175 ARG A CA 1
ATOM 1380 C C . ARG A 1 175 ? 61.931 -2.715 -27.385 1.00 58.84 175 ARG A C 1
ATOM 1382 O O . ARG A 1 175 ? 62.562 -2.007 -28.171 1.00 58.84 175 ARG A O 1
ATOM 1389 N N . LYS A 1 176 ? 62.527 -3.305 -26.340 1.00 60.62 176 LYS A N 1
ATOM 1390 C CA . LYS A 1 176 ? 63.990 -3.268 -26.125 1.00 60.62 176 LYS A CA 1
ATOM 1391 C C . LYS A 1 176 ? 64.740 -4.045 -27.216 1.00 60.62 176 LYS A C 1
ATOM 1393 O O . LYS A 1 176 ? 65.761 -3.556 -27.700 1.00 60.62 176 LYS A O 1
ATOM 1398 N N . GLN A 1 177 ? 64.214 -5.187 -27.671 1.00 53.00 177 GLN A N 1
ATOM 1399 C CA . GLN A 1 177 ? 64.750 -5.907 -28.836 1.00 53.00 177 GLN A CA 1
ATOM 1400 C C . GLN A 1 177 ? 64.582 -5.109 -30.144 1.00 53.00 177 GLN A C 1
ATOM 1402 O O . GLN A 1 177 ? 65.516 -5.034 -30.940 1.00 53.00 177 GLN A O 1
ATOM 1407 N N . GLY A 1 178 ? 63.458 -4.406 -30.322 1.00 49.25 178 GLY A N 1
ATOM 1408 C CA . GLY A 1 178 ? 63.227 -3.515 -31.466 1.00 49.25 178 GLY A CA 1
ATOM 1409 C C . GLY A 1 178 ? 64.188 -2.318 -31.546 1.00 49.25 178 GLY A C 1
ATOM 1410 O O . GLY A 1 178 ? 64.561 -1.904 -32.643 1.00 49.25 178 GLY A O 1
ATOM 1411 N N . ARG A 1 179 ? 64.663 -1.785 -30.408 1.00 57.22 179 ARG A N 1
ATOM 1412 C CA . ARG A 1 179 ? 65.705 -0.734 -30.397 1.00 57.22 179 ARG A CA 1
ATOM 1413 C C . ARG A 1 179 ? 67.071 -1.261 -30.848 1.00 57.22 179 ARG A C 1
ATOM 1415 O O . ARG A 1 179 ? 67.755 -0.564 -31.589 1.00 57.22 179 ARG A O 1
ATOM 1422 N N . LYS A 1 180 ? 67.435 -2.498 -30.483 1.00 53.22 180 LYS A N 1
ATOM 1423 C CA . LYS A 1 180 ? 68.638 -3.166 -31.023 1.00 53.22 180 LYS A CA 1
ATOM 1424 C C . LYS A 1 180 ? 68.529 -3.403 -32.531 1.00 53.22 180 LYS A C 1
ATOM 1426 O O . LYS A 1 180 ? 69.509 -3.217 -33.243 1.00 53.22 180 LYS A O 1
ATOM 1431 N N . LEU A 1 181 ? 67.341 -3.754 -33.026 1.00 48.75 181 LEU A N 1
ATOM 1432 C CA . LEU A 1 181 ? 67.122 -3.997 -34.453 1.00 48.75 181 LEU A CA 1
ATOM 1433 C C . LEU A 1 181 ? 67.227 -2.712 -35.292 1.00 48.75 181 LEU A C 1
ATOM 1435 O O . LEU A 1 181 ? 67.808 -2.755 -36.373 1.00 48.75 181 LEU A O 1
ATOM 1439 N N . LYS A 1 182 ? 66.745 -1.570 -34.771 1.00 55.38 182 LYS A N 1
ATOM 1440 C CA . LYS A 1 182 ? 66.893 -0.248 -35.413 1.00 55.38 182 LYS A CA 1
ATOM 1441 C C . LYS A 1 182 ? 68.350 0.214 -35.515 1.00 55.38 182 LYS A C 1
ATOM 1443 O O . LYS A 1 182 ? 68.722 0.763 -36.544 1.00 55.38 182 LYS A O 1
ATOM 1448 N N . GLN A 1 183 ? 69.181 -0.064 -34.508 1.00 57.94 183 GLN A N 1
ATOM 1449 C CA . GLN A 1 183 ? 70.619 0.229 -34.575 1.00 57.94 183 GLN A CA 1
ATOM 1450 C C . GLN A 1 183 ? 71.311 -0.603 -35.669 1.00 57.94 183 GLN A C 1
ATOM 1452 O O . GLN A 1 183 ? 72.056 -0.065 -36.474 1.00 57.94 183 GLN A O 1
ATOM 1457 N N . ILE A 1 184 ? 70.971 -1.892 -35.781 1.00 55.25 184 ILE A N 1
ATOM 1458 C CA . ILE A 1 184 ? 71.520 -2.783 -36.819 1.00 55.25 184 ILE A CA 1
ATOM 1459 C C . ILE A 1 184 ? 71.061 -2.374 -38.230 1.00 55.25 184 ILE A C 1
ATOM 1461 O O . ILE A 1 184 ? 71.801 -2.551 -39.196 1.00 55.25 184 ILE A O 1
ATOM 1465 N N . THR A 1 185 ? 69.848 -1.827 -38.379 1.00 55.56 185 THR A N 1
ATOM 1466 C CA . THR A 1 185 ? 69.367 -1.345 -39.687 1.00 55.56 185 THR A CA 1
ATOM 1467 C C . THR A 1 185 ? 70.053 -0.049 -40.103 1.00 55.56 185 THR A C 1
ATOM 1469 O O . THR A 1 185 ? 70.422 0.072 -41.267 1.00 55.56 185 THR A O 1
ATOM 1472 N N . GLN A 1 186 ? 70.298 0.859 -39.154 1.00 61.38 186 GLN A N 1
ATOM 1473 C CA . GLN A 1 186 ? 71.066 2.080 -39.390 1.00 61.38 186 GLN A CA 1
ATOM 1474 C C . GLN A 1 186 ? 72.518 1.760 -39.785 1.00 61.38 186 GLN A C 1
ATOM 1476 O O . GLN A 1 186 ? 72.975 2.210 -40.831 1.00 61.38 186 GLN A O 1
ATOM 1481 N N . ASP A 1 187 ? 73.196 0.883 -39.036 1.00 63.66 187 ASP A N 1
ATOM 1482 C CA . ASP A 1 187 ? 74.584 0.491 -39.322 1.00 63.66 187 ASP A CA 1
ATOM 1483 C C . ASP A 1 187 ? 74.714 -0.211 -40.693 1.00 63.66 187 ASP A C 1
ATOM 1485 O O . ASP A 1 187 ? 75.692 -0.029 -41.421 1.00 63.66 187 ASP A O 1
ATOM 1489 N N . ARG A 1 188 ? 73.706 -1.002 -41.091 1.00 69.12 188 ARG A N 1
ATOM 1490 C CA . ARG A 1 188 ? 73.649 -1.653 -42.412 1.00 69.12 188 ARG A CA 1
ATOM 1491 C C . ARG A 1 188 ? 73.502 -0.640 -43.546 1.00 69.12 188 ARG A C 1
ATOM 1493 O O . ARG A 1 188 ? 74.115 -0.816 -44.601 1.00 69.12 188 ARG A O 1
ATOM 1500 N N . ASP A 1 189 ? 72.663 0.370 -43.361 1.00 65.94 189 ASP A N 1
ATOM 1501 C CA . ASP A 1 189 ? 72.388 1.363 -44.396 1.00 65.94 189 ASP A CA 1
ATOM 1502 C C . ASP A 1 189 ? 73.569 2.349 -44.532 1.00 65.94 189 ASP A C 1
ATOM 1504 O O . ASP A 1 189 ? 73.955 2.675 -45.657 1.00 65.94 189 ASP A O 1
ATOM 1508 N N . ASP A 1 190 ? 74.263 2.666 -43.433 1.00 70.06 190 ASP A N 1
ATOM 1509 C CA . ASP A 1 190 ? 75.524 3.422 -43.440 1.00 70.06 190 ASP A CA 1
ATOM 1510 C C . ASP A 1 190 ? 76.659 2.645 -44.144 1.00 70.06 190 ASP A C 1
ATOM 1512 O O . ASP A 1 190 ? 77.406 3.205 -44.953 1.00 70.06 190 ASP A O 1
ATOM 1516 N N . LEU A 1 191 ? 76.755 1.325 -43.926 1.00 64.75 191 LEU A N 1
ATOM 1517 C CA . LEU A 1 191 ? 77.695 0.456 -44.649 1.00 64.75 191 LEU A CA 1
ATOM 1518 C C . LEU A 1 191 ? 77.370 0.360 -46.145 1.00 64.75 191 LEU A C 1
ATOM 1520 O O . LEU A 1 191 ? 78.278 0.339 -46.979 1.00 64.75 191 LEU A O 1
ATOM 1524 N N . ARG A 1 192 ? 76.083 0.330 -46.509 1.00 65.38 192 ARG A N 1
ATOM 1525 C CA . ARG A 1 192 ? 75.640 0.312 -47.910 1.00 65.38 192 ARG A CA 1
ATOM 1526 C C . ARG A 1 192 ? 76.004 1.617 -48.622 1.00 65.38 192 ARG A C 1
ATOM 1528 O O . ARG A 1 192 ? 76.458 1.577 -49.769 1.00 65.38 192 ARG A O 1
ATOM 1535 N N . ASP A 1 193 ? 75.878 2.756 -47.948 1.00 68.31 193 ASP A N 1
ATOM 1536 C CA . ASP A 1 193 ? 76.277 4.054 -48.498 1.00 68.31 193 ASP A CA 1
ATOM 1537 C C . ASP A 1 193 ? 77.807 4.148 -48.685 1.00 68.31 193 ASP A C 1
ATOM 1539 O O . ASP A 1 193 ? 78.299 4.662 -49.697 1.00 68.31 193 ASP A O 1
ATOM 1543 N N . LEU A 1 194 ? 78.580 3.536 -47.780 1.00 68.81 194 LEU A N 1
ATOM 1544 C CA . LEU A 1 194 ? 80.040 3.436 -47.882 1.00 68.81 194 LEU A CA 1
ATOM 1545 C C . LEU A 1 194 ? 80.495 2.539 -49.048 1.00 68.81 194 LEU A C 1
ATOM 1547 O O . LEU A 1 194 ? 81.392 2.916 -49.804 1.00 68.81 194 LEU A O 1
ATOM 1551 N N . VAL A 1 195 ? 79.839 1.391 -49.250 1.00 66.56 195 VAL A N 1
ATOM 1552 C CA . VAL A 1 195 ? 80.084 0.490 -50.394 1.00 66.56 195 VAL A CA 1
ATOM 1553 C C . VAL A 1 195 ? 79.755 1.182 -51.717 1.00 66.56 195 VAL A C 1
ATOM 1555 O O . VAL A 1 195 ? 80.507 1.065 -52.684 1.00 66.56 195 VAL A O 1
ATOM 1558 N N . THR A 1 196 ? 78.683 1.973 -51.757 1.00 66.88 196 THR A N 1
ATOM 1559 C CA . THR A 1 196 ? 78.286 2.722 -52.960 1.00 66.88 196 THR A CA 1
ATOM 1560 C C . THR A 1 196 ? 79.283 3.847 -53.278 1.00 66.88 196 THR A C 1
ATOM 1562 O O . THR A 1 196 ? 79.623 4.068 -54.443 1.00 66.88 196 THR A O 1
ATOM 1565 N N . LYS A 1 197 ? 79.838 4.507 -52.251 1.00 67.44 197 LYS A N 1
ATOM 1566 C CA . LYS A 1 197 ? 80.931 5.488 -52.389 1.00 67.44 197 LYS A CA 1
ATOM 1567 C C . LYS A 1 197 ? 82.257 4.857 -52.830 1.00 67.44 197 LYS A C 1
ATOM 1569 O O . LYS A 1 197 ? 82.995 5.493 -53.579 1.00 67.44 197 LYS A O 1
ATOM 1574 N N . LEU A 1 198 ? 82.560 3.626 -52.411 1.00 61.31 198 LEU A N 1
ATOM 1575 C CA . LEU A 1 198 ? 83.758 2.895 -52.845 1.00 61.31 198 LEU A CA 1
ATOM 1576 C C . LEU A 1 198 ? 83.637 2.378 -54.285 1.00 61.31 198 LEU A C 1
ATOM 1578 O O . LEU A 1 198 ? 84.596 2.487 -55.042 1.00 61.31 198 LEU A O 1
ATOM 1582 N N . ARG A 1 199 ? 82.451 1.915 -54.702 1.00 59.84 199 ARG A N 1
ATOM 1583 C CA . ARG A 1 199 ? 82.195 1.470 -56.084 1.00 59.84 199 ARG A CA 1
ATOM 1584 C C . ARG A 1 199 ? 82.345 2.615 -57.089 1.00 59.84 199 ARG A C 1
ATOM 1586 O O . ARG A 1 199 ? 83.058 2.479 -58.073 1.00 59.84 199 ARG A O 1
ATOM 1593 N N . ARG A 1 200 ? 81.820 3.800 -56.750 1.00 58.97 200 ARG A N 1
ATOM 1594 C CA . ARG A 1 200 ? 82.005 5.027 -57.549 1.00 58.97 200 ARG A CA 1
ATOM 1595 C C . ARG A 1 200 ? 83.455 5.520 -57.617 1.00 58.97 200 ARG A C 1
ATOM 1597 O O . ARG A 1 200 ? 83.784 6.257 -58.535 1.00 58.97 200 ARG A O 1
ATOM 1604 N N . LYS A 1 201 ? 84.323 5.137 -56.673 1.00 55.38 201 LYS A N 1
ATOM 1605 C CA . LYS A 1 201 ? 85.765 5.442 -56.734 1.00 55.38 201 LYS A CA 1
ATOM 1606 C C . LYS A 1 201 ? 86.561 4.427 -57.562 1.00 55.38 201 LYS A C 1
ATOM 1608 O O . LYS A 1 201 ? 87.625 4.784 -58.052 1.00 55.38 201 LYS A O 1
ATOM 1613 N N . LEU A 1 202 ? 86.055 3.204 -57.729 1.00 50.31 202 LEU A N 1
ATOM 1614 C CA . LEU A 1 202 ? 86.684 2.147 -58.532 1.00 50.31 202 LEU A CA 1
ATOM 1615 C C . LEU A 1 202 ? 86.362 2.272 -60.030 1.00 50.31 202 LEU A C 1
ATOM 1617 O O . LEU A 1 202 ? 87.245 2.044 -60.851 1.00 50.31 202 LEU A O 1
ATOM 1621 N N . ASP A 1 203 ? 85.168 2.749 -60.388 1.00 51.12 203 ASP A N 1
ATOM 1622 C CA . ASP A 1 203 ? 84.765 2.925 -61.796 1.00 51.12 203 ASP A CA 1
ATOM 1623 C C . ASP A 1 203 ? 85.415 4.151 -62.484 1.00 51.12 203 ASP A C 1
ATOM 1625 O O . ASP A 1 203 ? 85.225 4.380 -63.676 1.00 51.12 203 ASP A O 1
ATOM 1629 N N . LEU A 1 204 ? 86.224 4.931 -61.755 1.00 47.34 204 LEU A N 1
ATOM 1630 C CA . LEU A 1 204 ? 86.947 6.111 -62.256 1.00 47.34 204 LEU A CA 1
ATOM 1631 C C . LEU A 1 204 ? 88.416 5.830 -62.638 1.00 47.34 204 LEU A C 1
ATOM 1633 O O . LEU A 1 204 ? 89.135 6.767 -62.976 1.00 47.34 204 LEU A O 1
ATOM 1637 N N . PHE A 1 205 ? 88.872 4.568 -62.612 1.00 41.72 205 PHE A N 1
ATOM 1638 C CA . PHE A 1 205 ? 90.284 4.210 -62.849 1.00 41.72 205 PHE A CA 1
ATOM 1639 C C . PHE A 1 205 ? 90.536 3.088 -63.879 1.00 41.72 205 PHE A C 1
ATOM 1641 O O . PHE A 1 205 ? 91.602 2.480 -63.873 1.00 41.72 205 PHE A O 1
ATOM 1648 N N . GLY A 1 206 ? 89.594 2.819 -64.788 1.00 39.25 206 GLY A N 1
ATOM 1649 C CA . GLY A 1 206 ? 89.690 1.699 -65.736 1.00 39.25 206 GLY A CA 1
ATOM 1650 C C . GLY A 1 206 ? 89.402 2.059 -67.191 1.00 39.25 206 GLY A C 1
ATOM 1651 O O . GLY A 1 206 ? 88.541 1.440 -67.800 1.00 39.25 206 GLY A O 1
ATOM 1652 N N . TYR A 1 207 ? 90.106 3.040 -67.756 1.00 35.41 207 TYR A N 1
ATOM 1653 C CA . TYR A 1 207 ? 90.238 3.177 -69.210 1.00 35.41 207 TYR A CA 1
ATOM 1654 C C . TYR A 1 207 ? 91.718 3.082 -69.565 1.00 35.41 207 TYR A C 1
ATOM 1656 O O . TYR A 1 207 ? 92.502 3.870 -69.042 1.00 35.41 207 TYR A O 1
ATOM 1664 N N . MET A 1 208 ? 92.044 2.111 -70.428 1.00 35.00 208 MET A N 1
ATOM 1665 C CA . MET A 1 208 ? 93.189 1.993 -71.354 1.00 35.00 208 MET A CA 1
ATOM 1666 C C . MET A 1 208 ? 93.662 0.531 -71.411 1.00 35.00 208 MET A C 1
ATOM 1668 O O . MET A 1 208 ? 94.383 0.083 -70.523 1.00 35.00 208 MET A O 1
ATOM 1672 N N . THR A 1 209 ? 93.249 -0.218 -72.441 1.00 36.28 209 THR A N 1
ATOM 1673 C CA . THR A 1 209 ? 94.136 -0.921 -73.401 1.00 36.28 209 THR A CA 1
ATOM 1674 C C . THR A 1 209 ? 93.340 -1.793 -74.389 1.00 36.28 209 THR A C 1
ATOM 1676 O O . THR A 1 209 ? 92.516 -2.609 -73.995 1.00 36.28 209 THR A O 1
ATOM 1679 N N . ASP A 1 210 ? 93.593 -1.508 -75.669 1.00 30.95 210 ASP A N 1
ATOM 1680 C CA . ASP A 1 210 ? 93.588 -2.314 -76.903 1.00 30.95 210 ASP A CA 1
ATOM 1681 C C . ASP A 1 210 ? 92.995 -3.735 -76.977 1.00 30.95 210 ASP A C 1
ATOM 1683 O O . ASP A 1 210 ? 93.321 -4.614 -76.185 1.00 30.95 210 ASP A O 1
ATOM 1687 N N . GLY A 1 211 ? 92.369 -4.003 -78.136 1.00 29.36 211 GLY A N 1
ATOM 1688 C CA . GLY A 1 211 ? 92.989 -4.949 -79.080 1.00 29.36 211 GLY A CA 1
ATOM 1689 C C . GLY A 1 211 ? 92.151 -6.120 -79.611 1.00 29.36 211 GLY A C 1
ATOM 1690 O O . GLY A 1 211 ? 91.934 -7.095 -78.905 1.00 29.36 211 GLY A O 1
ATOM 1691 N N . SER A 1 212 ? 91.860 -6.048 -80.919 1.00 31.75 212 SER A N 1
ATOM 1692 C CA . SER A 1 212 ? 91.893 -7.130 -81.936 1.00 31.75 212 SER A CA 1
ATOM 1693 C C . SER A 1 212 ? 90.878 -8.297 -81.938 1.00 31.75 212 SER A C 1
ATOM 1695 O O . SER A 1 212 ? 90.898 -9.168 -81.079 1.00 31.75 212 SER A O 1
ATOM 1697 N N . ASP A 1 213 ? 90.114 -8.315 -83.041 1.00 28.95 213 ASP A N 1
ATOM 1698 C CA . ASP A 1 213 ? 89.998 -9.375 -84.065 1.00 28.95 213 ASP A CA 1
ATOM 1699 C C . ASP A 1 213 ? 89.269 -10.725 -83.858 1.00 28.95 213 ASP A C 1
ATOM 1701 O O . ASP A 1 213 ? 89.353 -11.407 -82.845 1.00 28.95 213 ASP A O 1
ATOM 1705 N N . GLU A 1 214 ? 88.651 -11.113 -84.988 1.00 29.25 214 GLU A N 1
ATOM 1706 C CA . GLU A 1 214 ? 88.474 -12.464 -85.552 1.00 29.25 214 GLU A CA 1
ATOM 1707 C C . GLU A 1 214 ? 87.294 -13.386 -85.149 1.00 29.25 214 GLU A C 1
ATOM 1709 O O . GLU A 1 214 ? 87.346 -14.190 -84.230 1.00 29.25 214 GLU A O 1
ATOM 1714 N N . SER A 1 215 ? 86.324 -13.419 -86.077 1.00 30.73 215 SER A N 1
ATOM 1715 C CA . SER A 1 215 ? 85.981 -14.583 -86.925 1.00 30.73 215 SER A CA 1
ATOM 1716 C C . SER A 1 215 ? 85.026 -15.706 -86.456 1.00 30.73 215 SER A C 1
ATOM 1718 O O . SER A 1 215 ? 85.064 -16.207 -85.340 1.00 30.73 215 SER A O 1
ATOM 1720 N N . CYS A 1 216 ? 84.285 -16.170 -87.475 1.00 25.64 216 CYS A N 1
ATOM 1721 C CA . CYS A 1 216 ? 83.754 -17.517 -87.729 1.00 25.64 216 CYS A CA 1
ATOM 1722 C C . CYS A 1 216 ? 82.409 -17.960 -87.118 1.00 25.64 216 CYS A C 1
ATOM 1724 O O . CYS A 1 216 ? 82.302 -18.381 -85.973 1.00 25.64 216 CYS A O 1
ATOM 1726 N N . ASN A 1 217 ? 81.404 -17.958 -88.006 1.00 33.59 217 ASN A N 1
ATOM 1727 C CA . ASN A 1 217 ? 80.516 -19.069 -88.386 1.00 33.59 217 ASN A CA 1
ATOM 1728 C C . ASN A 1 217 ? 80.354 -20.260 -87.424 1.00 33.59 217 ASN A C 1
ATOM 1730 O O . ASN A 1 217 ? 81.309 -20.975 -87.134 1.00 33.59 217 ASN A O 1
ATOM 1734 N N . SER A 1 218 ? 79.097 -20.638 -87.185 1.00 32.16 218 SER A N 1
ATOM 1735 C CA . SER A 1 218 ? 78.671 -22.031 -87.386 1.00 32.16 218 SER A CA 1
ATOM 1736 C C . SER A 1 218 ? 77.172 -22.122 -87.683 1.00 32.16 218 SER A C 1
ATOM 1738 O O . SER A 1 218 ? 76.332 -21.561 -86.983 1.00 32.16 218 SER A O 1
ATOM 1740 N N . ASP A 1 219 ? 76.903 -22.808 -88.790 1.00 27.19 219 ASP A N 1
ATOM 1741 C CA . ASP A 1 219 ? 75.625 -23.292 -89.297 1.00 27.19 219 ASP A CA 1
ATOM 1742 C C . ASP A 1 219 ? 74.993 -24.380 -88.406 1.00 27.19 219 ASP A C 1
ATOM 1744 O O . ASP A 1 219 ? 75.622 -24.884 -87.476 1.00 27.19 219 ASP A O 1
ATOM 1748 N N . THR A 1 220 ? 73.815 -24.834 -88.864 1.00 29.72 220 THR A N 1
ATOM 1749 C CA . THR A 1 220 ? 73.133 -26.132 -88.638 1.00 29.72 220 THR A CA 1
ATOM 1750 C C . THR A 1 220 ? 72.168 -26.178 -87.436 1.00 29.72 220 THR A C 1
ATOM 1752 O O . THR A 1 220 ? 72.494 -25.729 -86.350 1.00 29.72 220 THR A O 1
ATOM 1755 N N . ASP A 1 221 ? 70.933 -26.688 -87.524 1.00 25.67 221 ASP A N 1
ATOM 1756 C CA . ASP A 1 221 ? 70.313 -27.518 -88.557 1.00 25.67 221 ASP A CA 1
ATOM 1757 C C . ASP A 1 221 ? 68.786 -27.680 -88.341 1.00 25.67 221 ASP A C 1
ATOM 1759 O O . ASP A 1 221 ? 68.275 -27.513 -87.235 1.00 25.67 221 ASP A O 1
ATOM 1763 N N . TYR A 1 222 ? 68.125 -28.165 -89.401 1.00 27.56 222 TYR A N 1
ATOM 1764 C CA . TYR A 1 222 ? 66.959 -29.072 -89.411 1.00 27.56 222 TYR A CA 1
ATOM 1765 C C . TYR A 1 222 ? 65.491 -28.571 -89.342 1.00 27.56 222 TYR A C 1
ATOM 1767 O O . TYR A 1 222 ? 64.911 -28.386 -88.280 1.00 27.56 222 TYR A O 1
ATOM 1775 N N . SER A 1 223 ? 64.866 -28.624 -90.537 1.00 30.58 223 SER A N 1
ATOM 1776 C CA . SER A 1 223 ? 63.684 -29.450 -90.902 1.00 30.58 223 SER A CA 1
ATOM 1777 C C . SER A 1 223 ? 62.297 -29.150 -90.303 1.00 30.58 223 SER A C 1
ATOM 1779 O O . SER A 1 223 ? 62.156 -28.921 -89.117 1.00 30.58 223 SER A O 1
ATOM 1781 N N . SER A 1 224 ? 61.161 -29.299 -90.995 1.00 30.56 224 SER A N 1
ATOM 1782 C CA . SER A 1 224 ? 60.803 -29.623 -92.386 1.00 30.56 224 SER A CA 1
ATOM 1783 C C . SER A 1 224 ? 59.266 -29.571 -92.504 1.00 30.56 224 SER A C 1
ATOM 1785 O O . SER A 1 224 ? 58.582 -29.888 -91.535 1.00 30.56 224 SER A O 1
ATOM 1787 N N . SER A 1 225 ? 58.758 -29.354 -93.731 1.00 28.81 225 SER A N 1
ATOM 1788 C CA . SER A 1 225 ? 57.442 -29.791 -94.280 1.00 28.81 225 SER A CA 1
ATOM 1789 C C . SER A 1 225 ? 56.154 -29.181 -93.668 1.00 28.81 225 SER A C 1
ATOM 1791 O O . SER A 1 225 ? 56.059 -28.981 -92.473 1.00 28.81 225 SER A O 1
ATOM 1793 N N . SER A 1 226 ? 55.080 -28.851 -94.402 1.00 29.95 226 SER A N 1
ATOM 1794 C CA . SER A 1 226 ? 54.450 -29.604 -95.497 1.00 29.95 226 SER A CA 1
ATOM 1795 C C . SER A 1 226 ? 53.320 -28.824 -96.231 1.00 29.95 226 SER A C 1
ATOM 1797 O O . SER A 1 226 ? 52.565 -28.094 -95.599 1.00 29.95 226 SER A O 1
ATOM 1799 N N . THR A 1 227 ? 53.143 -29.126 -97.533 1.00 31.33 227 THR A N 1
ATOM 1800 C CA . THR A 1 227 ? 51.886 -29.147 -98.349 1.00 31.33 227 THR A CA 1
ATOM 1801 C C . THR A 1 227 ? 51.164 -27.856 -98.816 1.00 31.33 227 THR A C 1
ATOM 1803 O O . THR A 1 227 ? 50.246 -27.364 -98.175 1.00 31.33 227 THR A O 1
ATOM 1806 N N . ARG A 1 228 ? 51.555 -27.389 -100.026 1.00 27.72 228 ARG A N 1
ATOM 1807 C CA . ARG A 1 228 ? 50.805 -27.281 -101.327 1.00 27.72 228 ARG A CA 1
ATOM 1808 C C . ARG A 1 228 ? 49.340 -27.810 -101.403 1.00 27.72 228 ARG A C 1
ATOM 1810 O O . ARG A 1 228 ? 49.007 -28.655 -100.578 1.00 27.72 228 ARG A O 1
ATOM 1817 N N . PRO A 1 229 ? 48.592 -27.623 -102.531 1.00 51.25 229 PRO A N 1
ATOM 1818 C CA . PRO A 1 229 ? 48.614 -26.604 -103.617 1.00 51.25 229 PRO A CA 1
ATOM 1819 C C . PRO A 1 229 ? 47.179 -26.142 -104.049 1.00 51.25 229 PRO A C 1
ATOM 1821 O O . PRO A 1 229 ? 46.195 -26.621 -103.501 1.00 51.25 229 PRO A O 1
ATOM 1824 N N . ASP A 1 230 ? 47.018 -25.231 -105.027 1.00 30.81 230 ASP A N 1
ATOM 1825 C CA . ASP A 1 230 ? 46.672 -25.560 -106.438 1.00 30.81 230 ASP A CA 1
ATOM 1826 C C . ASP A 1 230 ? 46.049 -24.408 -107.267 1.00 30.81 230 ASP A C 1
ATOM 1828 O O . ASP A 1 230 ? 45.216 -23.659 -106.770 1.00 30.81 230 ASP A O 1
ATOM 1832 N N . ASN A 1 231 ? 46.445 -24.388 -108.556 1.00 33.91 231 ASN A N 1
ATOM 1833 C CA . ASN A 1 231 ? 45.811 -23.847 -109.785 1.00 33.91 231 ASN A CA 1
ATOM 1834 C C . ASN A 1 231 ? 45.350 -22.377 -109.845 1.00 33.91 231 ASN A C 1
ATOM 1836 O O . ASN A 1 231 ? 44.663 -21.884 -108.968 1.00 33.91 231 ASN A O 1
ATOM 1840 N N . GLY A 1 232 ? 45.604 -21.578 -110.886 1.00 30.55 232 GLY A N 1
ATOM 1841 C CA . GLY A 1 232 ? 45.807 -21.746 -112.340 1.00 30.55 232 GLY A CA 1
ATOM 1842 C C . GLY A 1 232 ? 45.245 -20.434 -112.960 1.00 30.55 232 GLY A C 1
ATOM 1843 O O . GLY A 1 232 ? 44.488 -19.740 -112.295 1.00 30.55 232 GLY A O 1
ATOM 1844 N N . ASN A 1 233 ? 45.498 -19.944 -114.171 1.00 33.16 233 ASN A N 1
ATOM 1845 C CA . ASN A 1 233 ? 45.963 -20.516 -115.418 1.00 33.16 233 ASN A CA 1
ATOM 1846 C C . ASN A 1 233 ? 46.029 -19.355 -116.458 1.00 33.16 233 ASN A C 1
ATOM 1848 O O . ASN A 1 233 ? 45.117 -18.535 -116.457 1.00 33.16 233 ASN A O 1
ATOM 1852 N N . SER A 1 234 ? 47.016 -19.383 -117.374 1.00 35.56 234 SER A N 1
ATOM 1853 C CA . SER A 1 234 ? 46.923 -19.005 -118.814 1.00 35.56 234 SER A CA 1
ATOM 1854 C C . SER A 1 234 ? 46.631 -17.538 -119.241 1.00 35.56 234 SER A C 1
ATOM 1856 O O . SER A 1 234 ? 45.907 -16.822 -118.577 1.00 35.56 234 SER A O 1
ATOM 1858 N N . GLN A 1 235 ? 47.084 -16.984 -120.379 1.00 30.70 235 GLN A N 1
ATOM 1859 C CA . GLN A 1 235 ? 47.852 -17.452 -121.544 1.00 30.70 235 GLN A CA 1
ATOM 1860 C C . GLN A 1 235 ? 48.146 -16.261 -122.493 1.00 30.70 235 GLN A C 1
ATOM 1862 O O . GLN A 1 235 ? 47.400 -15.287 -122.522 1.00 30.70 235 GLN A O 1
ATOM 1867 N N . SER A 1 236 ? 49.108 -16.491 -123.396 1.00 29.94 236 SER A N 1
ATOM 1868 C CA . SER A 1 236 ? 49.135 -16.127 -124.832 1.00 29.94 236 SER A CA 1
ATOM 1869 C C . SER A 1 236 ? 50.123 -15.053 -125.333 1.00 29.94 236 SER A C 1
ATOM 1871 O O . SER A 1 236 ? 50.321 -13.992 -124.761 1.00 29.94 236 SER A O 1
ATOM 1873 N N . ASN A 1 237 ? 50.774 -15.460 -126.425 1.00 31.23 237 ASN A N 1
ATOM 1874 C CA . ASN A 1 237 ? 51.991 -15.016 -127.119 1.00 31.23 237 ASN A CA 1
ATOM 1875 C C . ASN A 1 237 ? 51.559 -14.419 -128.505 1.00 31.23 237 ASN A C 1
ATOM 1877 O O . ASN A 1 237 ? 50.375 -14.127 -128.653 1.00 31.23 237 ASN A O 1
ATOM 1881 N N . PRO A 1 238 ? 52.302 -14.567 -129.624 1.00 52.34 238 PRO A N 1
ATOM 1882 C CA . PRO A 1 238 ? 53.540 -13.952 -130.160 1.00 52.34 238 PRO A CA 1
ATOM 1883 C C . PRO A 1 238 ? 53.292 -13.214 -131.518 1.00 52.34 238 PRO A C 1
ATOM 1885 O O . PRO A 1 238 ? 52.158 -13.149 -131.959 1.00 52.34 238 PRO A O 1
ATOM 1888 N N . TYR A 1 239 ? 54.327 -12.716 -132.224 1.00 29.33 239 TYR A N 1
ATOM 1889 C CA . TYR A 1 239 ? 54.612 -12.935 -133.676 1.00 29.33 239 TYR A CA 1
ATOM 1890 C C . TYR A 1 239 ? 55.902 -12.186 -134.115 1.00 29.33 239 TYR A C 1
ATOM 1892 O O . TYR A 1 239 ? 56.557 -11.549 -133.301 1.00 29.33 239 TYR A O 1
ATOM 1900 N N . LYS A 1 240 ? 56.342 -12.388 -135.364 1.00 32.16 240 LYS A N 1
ATOM 1901 C CA . LYS A 1 240 ? 57.674 -12.878 -135.788 1.00 32.16 240 LYS A CA 1
ATOM 1902 C C . LYS A 1 240 ? 58.093 -12.276 -137.162 1.00 32.16 240 LYS A C 1
ATOM 1904 O O . LYS A 1 240 ? 57.191 -11.939 -137.917 1.00 32.16 240 LYS A O 1
ATOM 1909 N N . HIS A 1 241 ? 59.395 -12.363 -137.514 1.00 31.02 241 HIS A N 1
ATOM 1910 C CA . HIS A 1 241 ? 60.036 -12.286 -138.870 1.00 31.02 241 HIS A CA 1
ATOM 1911 C C . HIS A 1 241 ? 60.057 -10.918 -139.604 1.00 31.02 241 HIS A C 1
ATOM 1913 O O . HIS A 1 241 ? 59.192 -10.098 -139.349 1.00 31.02 241 HIS A O 1
ATOM 1919 N N . GLY A 1 242 ? 60.978 -10.560 -140.519 1.00 30.70 242 GLY A N 1
ATOM 1920 C CA . GLY A 1 242 ? 62.122 -11.207 -141.198 1.00 30.70 242 GLY A CA 1
ATOM 1921 C C . GLY A 1 242 ? 62.365 -10.565 -142.599 1.00 30.70 242 GLY A C 1
ATOM 1922 O O . GLY A 1 242 ? 61.397 -10.136 -143.213 1.00 30.70 242 GLY A O 1
ATOM 1923 N N . ASP A 1 243 ? 63.628 -10.546 -143.058 1.00 29.55 243 ASP A N 1
ATOM 1924 C CA . ASP A 1 243 ? 64.171 -10.511 -144.450 1.00 29.55 243 ASP A CA 1
ATOM 1925 C C . ASP A 1 243 ? 64.262 -9.241 -145.357 1.00 29.55 243 ASP A C 1
ATOM 1927 O O . ASP A 1 243 ? 63.278 -8.641 -145.771 1.00 29.55 243 ASP A O 1
ATOM 1931 N N . ALA A 1 244 ? 65.529 -8.879 -145.645 1.00 32.53 244 ALA A N 1
ATOM 1932 C CA . ALA A 1 244 ? 66.303 -8.790 -146.912 1.00 32.53 244 ALA A CA 1
ATOM 1933 C C . ALA A 1 244 ? 65.780 -8.234 -148.276 1.00 32.53 244 ALA A C 1
ATOM 1935 O O . ALA A 1 244 ? 64.758 -8.652 -148.802 1.00 32.53 244 ALA A O 1
ATOM 1936 N N . GLU A 1 245 ? 66.682 -7.431 -148.883 1.00 31.69 245 GLU A N 1
ATOM 1937 C CA . GLU A 1 245 ? 67.054 -7.245 -150.314 1.00 31.69 245 GLU A CA 1
ATOM 1938 C C . GLU A 1 245 ? 66.076 -6.667 -151.366 1.00 31.69 245 GLU A C 1
ATOM 1940 O O . GLU A 1 245 ? 65.123 -7.316 -151.777 1.00 31.69 245 GLU A O 1
ATOM 1945 N N . ALA A 1 246 ? 66.443 -5.504 -151.941 1.00 35.84 246 ALA A N 1
ATOM 1946 C CA . ALA A 1 246 ? 66.463 -5.258 -153.396 1.00 35.84 246 ALA A CA 1
ATOM 1947 C C . ALA A 1 246 ? 67.186 -3.935 -153.738 1.00 35.84 246 ALA A C 1
ATOM 1949 O O . ALA A 1 246 ? 66.809 -2.848 -153.298 1.00 35.84 246 ALA A O 1
ATOM 1950 N N . GLU A 1 247 ? 68.242 -4.062 -154.535 1.00 38.03 247 GLU A N 1
ATOM 1951 C CA . GLU A 1 247 ? 69.048 -3.008 -155.142 1.00 38.03 247 GLU A CA 1
ATOM 1952 C C . GLU A 1 247 ? 68.319 -2.234 -156.264 1.00 38.03 247 GLU A C 1
ATOM 1954 O O . GLU A 1 247 ? 67.487 -2.776 -156.984 1.00 38.03 247 GLU A O 1
ATOM 1959 N N . TYR A 1 248 ? 68.793 -1.002 -156.494 1.00 36.62 248 TYR A N 1
ATOM 1960 C CA . TYR A 1 248 ? 68.864 -0.344 -157.809 1.00 36.62 248 TYR A CA 1
ATOM 1961 C C . TYR A 1 248 ? 67.562 0.151 -158.482 1.00 36.62 248 TYR A C 1
ATOM 1963 O O . TYR A 1 248 ? 67.143 -0.361 -159.505 1.00 36.62 248 TYR A O 1
ATOM 1971 N N . GLU A 1 249 ? 67.054 1.303 -158.029 1.00 41.09 249 GLU A N 1
ATOM 1972 C CA . GLU A 1 249 ? 66.932 2.512 -158.884 1.00 41.09 249 GLU A CA 1
ATOM 1973 C C . GLU A 1 249 ? 67.405 3.744 -158.084 1.00 41.09 249 GLU A C 1
ATOM 1975 O O . GLU A 1 249 ? 66.755 4.765 -157.860 1.00 41.09 249 GLU A O 1
ATOM 1980 N N . LEU A 1 250 ? 68.629 3.554 -157.602 1.00 50.09 250 LEU A N 1
ATOM 1981 C CA . LEU A 1 250 ? 69.528 4.453 -156.910 1.00 50.09 250 LEU A CA 1
ATOM 1982 C C . LEU A 1 250 ? 70.205 5.370 -157.942 1.00 50.09 250 LEU A C 1
ATOM 1984 O O . LEU A 1 250 ? 71.226 4.967 -158.496 1.00 50.09 250 LEU A O 1
ATOM 1988 N N . ARG A 1 251 ? 69.657 6.568 -158.215 1.00 49.41 251 ARG A N 1
ATOM 1989 C CA . ARG A 1 251 ? 70.467 7.771 -158.558 1.00 49.41 251 ARG A CA 1
ATOM 1990 C C . ARG A 1 251 ? 69.730 9.090 -158.804 1.00 49.41 251 ARG A C 1
ATOM 1992 O O . ARG A 1 251 ? 70.413 10.105 -158.825 1.00 49.41 251 ARG A O 1
ATOM 1999 N N . ASP A 1 252 ? 68.400 9.133 -158.904 1.00 47.81 252 ASP A N 1
ATOM 2000 C CA . ASP A 1 252 ? 67.697 10.407 -159.196 1.00 47.81 252 ASP A CA 1
ATOM 2001 C C . ASP A 1 252 ? 66.877 10.967 -158.007 1.00 47.81 252 ASP A C 1
ATOM 2003 O O . ASP A 1 252 ? 66.549 12.150 -157.940 1.00 47.81 252 ASP A O 1
ATOM 2007 N N . GLY A 1 253 ? 66.641 10.147 -156.973 1.00 50.22 253 GLY A N 1
ATOM 2008 C CA . GLY A 1 253 ? 66.029 10.562 -155.699 1.00 50.22 253 GLY A CA 1
ATOM 2009 C C . GLY A 1 253 ? 67.014 11.072 -154.634 1.00 50.22 253 GLY A C 1
ATOM 2010 O O . GLY A 1 253 ? 66.586 11.658 -153.635 1.00 50.22 253 GLY A O 1
ATOM 2011 N N . GLN A 1 254 ? 68.327 10.885 -154.829 1.00 52.22 254 GLN A N 1
ATOM 2012 C CA . GLN A 1 254 ? 69.365 11.135 -153.812 1.00 52.22 254 GLN A CA 1
ATOM 2013 C C . GLN A 1 254 ? 69.649 12.624 -153.535 1.00 52.22 254 GLN A C 1
ATOM 2015 O O . GLN A 1 254 ? 70.091 12.960 -152.441 1.00 52.22 254 GLN A O 1
ATOM 2020 N N . LEU A 1 255 ? 69.309 13.544 -154.448 1.00 55.84 255 LEU A N 1
ATOM 2021 C CA . LEU A 1 255 ? 69.486 14.986 -154.201 1.00 55.84 255 LEU A CA 1
ATOM 2022 C C . LEU A 1 255 ? 68.288 15.634 -153.475 1.00 55.84 255 LEU A C 1
ATOM 2024 O O . LEU A 1 255 ? 68.457 16.619 -152.759 1.00 55.84 255 LEU A O 1
ATOM 2028 N N . ARG A 1 256 ? 67.076 15.069 -153.606 1.00 55.78 256 ARG A N 1
ATOM 2029 C CA . ARG A 1 256 ? 65.874 15.537 -152.881 1.00 55.78 256 ARG A CA 1
ATOM 2030 C C . ARG A 1 256 ? 65.738 14.894 -151.500 1.00 55.78 256 ARG A C 1
ATOM 2032 O O . ARG A 1 256 ? 65.256 15.544 -150.578 1.00 55.78 256 ARG A O 1
ATOM 2039 N N . THR A 1 257 ? 66.222 13.664 -151.330 1.00 57.03 257 THR A N 1
ATOM 2040 C CA . THR A 1 257 ? 66.280 12.998 -150.018 1.00 57.03 257 THR A CA 1
ATOM 2041 C C . THR A 1 257 ? 67.318 13.618 -149.089 1.00 57.03 257 THR A C 1
ATOM 2043 O O . THR A 1 257 ? 67.060 13.660 -147.899 1.00 57.03 257 THR A O 1
ATOM 2046 N N . GLN A 1 258 ? 68.408 14.213 -149.583 1.00 63.22 258 GLN A N 1
ATOM 2047 C CA . GLN A 1 258 ? 69.366 14.907 -148.709 1.00 63.22 258 GLN A CA 1
ATOM 2048 C C . GLN A 1 258 ? 68.856 16.276 -148.214 1.00 63.22 258 GLN A C 1
ATOM 2050 O O . GLN A 1 258 ? 69.148 16.683 -147.093 1.00 63.22 258 GLN A O 1
ATOM 2055 N N . GLN A 1 259 ? 68.020 16.965 -149.002 1.00 65.81 259 GLN A N 1
ATOM 2056 C CA . GLN A 1 259 ? 67.344 18.195 -148.562 1.00 65.81 259 GLN A CA 1
ATOM 2057 C C . GLN A 1 259 ? 66.147 17.920 -147.637 1.00 65.81 259 GLN A C 1
ATOM 2059 O O . GLN A 1 259 ? 65.846 18.742 -146.772 1.00 65.81 259 GLN A O 1
ATOM 2064 N N . LEU A 1 260 ? 65.476 16.772 -147.797 1.00 62.50 260 LEU A N 1
ATOM 2065 C CA . LEU A 1 260 ? 64.434 16.316 -146.876 1.00 62.50 260 LEU A CA 1
ATOM 2066 C C . LEU A 1 260 ? 65.018 15.701 -145.598 1.00 62.50 260 LEU A C 1
ATOM 2068 O O . LEU A 1 260 ? 64.465 15.969 -144.544 1.00 62.50 260 LEU A O 1
ATOM 2072 N N . ALA A 1 261 ? 66.142 14.981 -145.649 1.00 61.19 261 ALA A N 1
ATOM 2073 C CA . ALA A 1 261 ? 66.813 14.420 -144.471 1.00 61.19 261 ALA A CA 1
ATOM 2074 C C . ALA A 1 261 ? 67.229 15.520 -143.488 1.00 61.19 261 ALA A C 1
ATOM 2076 O O . ALA A 1 261 ? 66.819 15.485 -142.339 1.00 61.19 261 ALA A O 1
ATOM 2077 N N . ASN A 1 262 ? 67.860 16.597 -143.969 1.00 69.12 262 ASN A N 1
ATOM 2078 C CA . ASN A 1 262 ? 68.210 17.735 -143.109 1.00 69.12 262 ASN A CA 1
ATOM 2079 C C . ASN A 1 262 ? 66.987 18.439 -142.493 1.00 69.12 262 ASN A C 1
ATOM 2081 O O . ASN A 1 262 ? 67.108 19.132 -141.491 1.00 69.12 262 ASN A O 1
ATOM 2085 N N . ARG A 1 263 ? 65.804 18.312 -143.103 1.00 71.12 263 ARG A N 1
ATOM 2086 C CA . ARG A 1 263 ? 64.563 18.928 -142.617 1.00 71.12 263 ARG A CA 1
ATOM 2087 C C . ARG A 1 263 ? 63.764 17.980 -141.724 1.00 71.12 263 ARG A C 1
ATOM 2089 O O . ARG A 1 263 ? 63.060 18.452 -140.842 1.00 71.12 263 ARG A O 1
ATOM 2096 N N . VAL A 1 264 ? 63.897 16.673 -141.933 1.00 70.56 264 VAL A N 1
ATOM 2097 C CA . VAL A 1 264 ? 63.398 15.619 -141.046 1.00 70.56 264 VAL A CA 1
ATOM 2098 C C . VAL A 1 264 ? 64.223 15.586 -139.765 1.00 70.56 264 VAL A C 1
ATOM 2100 O O . VAL A 1 264 ? 63.610 15.551 -138.715 1.00 70.56 264 VAL A O 1
ATOM 2103 N N . ASP A 1 265 ? 65.547 15.741 -139.820 1.00 73.31 265 ASP A N 1
ATOM 2104 C CA . ASP A 1 265 ? 66.395 15.796 -138.621 1.00 73.31 265 ASP A CA 1
ATOM 2105 C C . ASP A 1 265 ? 66.057 17.014 -137.741 1.00 73.31 265 ASP A C 1
ATOM 2107 O O . ASP A 1 265 ? 65.913 16.885 -136.527 1.00 73.31 265 ASP A O 1
ATOM 2111 N N . ILE A 1 266 ? 65.822 18.186 -138.350 1.00 73.38 266 ILE A N 1
ATOM 2112 C CA . ILE A 1 266 ? 65.370 19.389 -137.623 1.00 73.38 266 ILE A CA 1
ATOM 2113 C C . ILE A 1 266 ? 63.967 19.181 -137.033 1.00 73.38 266 ILE A C 1
ATOM 2115 O O . ILE A 1 266 ? 63.723 19.524 -135.879 1.00 73.38 266 ILE A O 1
ATOM 2119 N N . LEU A 1 267 ? 63.036 18.599 -137.797 1.00 70.12 267 LEU A N 1
ATOM 2120 C CA . LEU A 1 267 ? 61.681 18.338 -137.306 1.00 70.12 267 LEU A CA 1
ATOM 2121 C C . LEU A 1 267 ? 61.642 17.214 -136.260 1.00 70.12 267 LEU A C 1
ATOM 2123 O O . LEU A 1 267 ? 60.808 17.270 -135.363 1.00 70.12 267 LEU A O 1
ATOM 2127 N N . GLU A 1 268 ? 62.521 16.215 -136.324 1.00 70.62 268 GLU A N 1
ATOM 2128 C CA . GLU A 1 268 ? 62.651 15.167 -135.309 1.00 70.62 268 GLU A CA 1
ATOM 2129 C C . GLU A 1 268 ? 63.281 15.708 -134.026 1.00 70.62 268 GLU A C 1
ATOM 2131 O O . GLU A 1 268 ? 62.800 15.360 -132.946 1.00 70.62 268 GLU A O 1
ATOM 2136 N N . GLU A 1 269 ? 64.256 16.621 -134.105 1.00 73.31 269 GLU A N 1
ATOM 2137 C CA . GLU A 1 269 ? 64.742 17.354 -132.930 1.00 73.31 269 GLU A CA 1
ATOM 2138 C C . GLU A 1 269 ? 63.653 18.245 -132.319 1.00 73.31 269 GLU A C 1
ATOM 2140 O O . GLU A 1 269 ? 63.460 18.214 -131.103 1.00 73.31 269 GLU A O 1
ATOM 2145 N N . GLU A 1 270 ? 62.879 18.977 -133.125 1.00 74.25 270 GLU A N 1
ATOM 2146 C CA . GLU A 1 270 ? 61.764 19.796 -132.628 1.00 74.25 270 GLU A CA 1
ATOM 2147 C C . GLU A 1 270 ? 60.653 18.937 -131.996 1.00 74.25 270 GLU A C 1
ATOM 2149 O O . GLU A 1 270 ? 60.110 19.288 -130.945 1.00 74.25 270 GLU A O 1
ATOM 2154 N N . LEU A 1 271 ? 60.342 17.771 -132.571 1.00 71.50 271 LEU A N 1
ATOM 2155 C CA . LEU A 1 271 ? 59.312 16.855 -132.070 1.00 71.50 271 LEU A CA 1
ATOM 2156 C C . LEU A 1 271 ? 59.796 16.079 -130.831 1.00 71.50 271 LEU A C 1
ATOM 2158 O O . LEU A 1 271 ? 58.998 15.804 -129.929 1.00 71.50 271 LEU A O 1
ATOM 2162 N N . LEU A 1 272 ? 61.094 15.779 -130.722 1.00 70.75 272 LEU A N 1
ATOM 2163 C CA . LEU A 1 272 ? 61.717 15.268 -129.495 1.00 70.75 272 LEU A CA 1
ATOM 2164 C C . LEU A 1 272 ? 61.773 16.340 -128.403 1.00 70.75 272 LEU A C 1
ATOM 2166 O O . LEU A 1 272 ? 61.507 16.026 -127.240 1.00 70.75 272 LEU A O 1
ATOM 2170 N N . HIS A 1 273 ? 62.030 17.599 -128.761 1.00 73.38 273 HIS A N 1
ATOM 2171 C CA . HIS A 1 273 ? 62.013 18.719 -127.826 1.00 73.38 273 HIS A CA 1
ATOM 2172 C C . HIS A 1 273 ? 60.597 18.983 -127.295 1.00 73.38 273 HIS A C 1
ATOM 2174 O O . HIS A 1 273 ? 60.410 19.082 -126.082 1.00 73.38 273 HIS A O 1
ATOM 2180 N N . GLU A 1 274 ? 59.568 18.970 -128.149 1.00 70.94 274 GLU A N 1
ATOM 2181 C CA . GLU A 1 274 ? 58.176 19.081 -127.693 1.00 70.94 274 GLU A CA 1
ATOM 2182 C C . GLU A 1 274 ? 57.701 17.835 -126.932 1.00 70.94 274 GLU A C 1
ATOM 2184 O O . GLU A 1 274 ? 57.044 17.956 -125.900 1.00 70.94 274 GLU A O 1
ATOM 2189 N N . ARG A 1 275 ? 58.095 16.612 -127.316 1.00 68.38 275 ARG A N 1
ATOM 2190 C CA . ARG A 1 275 ? 57.812 15.425 -126.483 1.00 68.38 275 ARG A CA 1
ATOM 2191 C C . ARG A 1 275 ? 58.490 15.509 -125.119 1.00 68.38 275 ARG A C 1
ATOM 2193 O O . ARG A 1 275 ? 57.884 15.085 -124.135 1.00 68.38 275 ARG A O 1
ATOM 2200 N N . ALA A 1 276 ? 59.689 16.077 -125.021 1.00 67.69 276 ALA A N 1
ATOM 2201 C CA . ALA A 1 276 ? 60.370 16.299 -123.748 1.00 67.69 276 ALA A CA 1
ATOM 2202 C C . ALA A 1 276 ? 59.679 17.388 -122.906 1.00 67.69 276 ALA A C 1
ATOM 2204 O O . ALA A 1 276 ? 59.464 17.189 -121.707 1.00 67.69 276 ALA A O 1
ATOM 2205 N N . ILE A 1 277 ? 59.246 18.495 -123.520 1.00 69.75 277 ILE A N 1
ATOM 2206 C CA . ILE A 1 277 ? 58.501 19.572 -122.846 1.00 69.75 277 ILE A CA 1
ATOM 2207 C C . ILE A 1 277 ? 57.123 19.077 -122.389 1.00 69.75 277 ILE A C 1
ATOM 2209 O O . ILE A 1 277 ? 56.733 19.278 -121.234 1.00 69.75 277 ILE A O 1
ATOM 2213 N N . SER A 1 278 ? 56.400 18.373 -123.253 1.00 67.19 278 SER A N 1
ATOM 2214 C CA . SER A 1 278 ? 55.089 17.791 -122.972 1.00 67.19 278 SER A CA 1
ATOM 2215 C C . SER A 1 278 ? 55.171 16.662 -121.936 1.00 67.19 278 SER A C 1
ATOM 2217 O O . SER A 1 278 ? 54.346 16.617 -121.022 1.00 67.19 278 SER A O 1
ATOM 2219 N N . SER A 1 279 ? 56.214 15.823 -121.973 1.00 66.56 279 SER A N 1
ATOM 2220 C CA . SER A 1 279 ? 56.530 14.837 -120.926 1.00 66.56 279 SER A CA 1
ATOM 2221 C C . SER A 1 279 ? 56.851 15.513 -119.591 1.00 66.56 279 SER A C 1
ATOM 2223 O O . SER A 1 279 ? 56.334 15.103 -118.550 1.00 66.56 279 SER A O 1
ATOM 2225 N N . GLY A 1 280 ? 57.608 16.614 -119.595 1.00 68.88 280 GLY A N 1
ATOM 2226 C CA . GLY A 1 280 ? 57.876 17.423 -118.403 1.00 68.88 280 GLY A CA 1
ATOM 2227 C C . GLY A 1 280 ? 56.606 18.040 -117.807 1.00 68.88 280 GLY A C 1
ATOM 2228 O O . GLY A 1 280 ? 56.401 17.999 -116.590 1.00 68.88 280 GLY A O 1
ATOM 2229 N N . ARG A 1 281 ? 55.695 18.537 -118.654 1.00 71.00 281 ARG A N 1
ATOM 2230 C CA . ARG A 1 281 ? 54.391 19.074 -118.229 1.00 71.00 281 ARG A CA 1
ATOM 2231 C C . ARG A 1 281 ? 53.475 17.982 -117.677 1.00 71.00 281 ARG A C 1
ATOM 2233 O O . ARG A 1 281 ? 52.891 18.190 -116.615 1.00 71.00 281 ARG A O 1
ATOM 2240 N N . LEU A 1 282 ? 53.399 16.809 -118.309 1.00 67.69 282 LEU A N 1
ATOM 2241 C CA . LEU A 1 282 ? 52.617 15.668 -117.808 1.00 67.69 282 LEU A CA 1
ATOM 2242 C C . LEU A 1 282 ? 53.202 15.090 -116.513 1.00 67.69 282 LEU A C 1
ATOM 2244 O O . LEU A 1 282 ? 52.454 14.764 -115.597 1.00 67.69 282 LEU A O 1
ATOM 2248 N N . SER A 1 283 ? 54.528 15.044 -116.385 1.00 69.00 283 SER A N 1
ATOM 2249 C CA . SER A 1 283 ? 55.227 14.663 -115.149 1.00 69.00 283 SER A CA 1
ATOM 2250 C C . SER A 1 283 ? 54.938 15.644 -114.013 1.00 69.00 283 SER A C 1
ATOM 2252 O O . SER A 1 283 ? 54.700 15.238 -112.876 1.00 69.00 283 SER A O 1
ATOM 2254 N N . SER A 1 284 ? 54.921 16.943 -114.326 1.00 72.75 284 SER A N 1
ATOM 2255 C CA . SER A 1 284 ? 54.561 18.018 -113.399 1.00 72.75 284 SER A CA 1
ATOM 2256 C C . SER A 1 284 ? 53.089 17.946 -112.985 1.00 72.75 284 SER A C 1
ATOM 2258 O O . SER A 1 284 ? 52.775 18.070 -111.802 1.00 72.75 284 SER A O 1
ATOM 2260 N N . PHE A 1 285 ? 52.170 17.685 -113.918 1.00 73.88 285 PHE A N 1
ATOM 2261 C CA . PHE A 1 285 ? 50.758 17.468 -113.597 1.00 73.88 285 PHE A CA 1
ATOM 2262 C C . PHE A 1 285 ? 50.537 16.191 -112.790 1.00 73.88 285 PHE A C 1
ATOM 2264 O O . PHE A 1 285 ? 49.815 16.242 -111.804 1.00 73.88 285 PHE A O 1
ATOM 2271 N N . LYS A 1 286 ? 51.213 15.086 -113.117 1.00 76.25 286 LYS A N 1
ATOM 2272 C CA . LYS A 1 286 ? 51.130 13.829 -112.364 1.00 76.25 286 LYS A CA 1
ATOM 2273 C C . LYS A 1 286 ? 51.678 13.976 -110.946 1.00 76.25 286 LYS A C 1
ATOM 2275 O O . LYS A 1 286 ? 51.045 13.499 -110.015 1.00 76.25 286 LYS A O 1
ATOM 2280 N N . ARG A 1 287 ? 52.789 14.700 -110.749 1.00 74.75 287 ARG A N 1
ATOM 2281 C CA . ARG A 1 287 ? 53.277 15.034 -109.398 1.00 74.75 287 ARG A CA 1
ATOM 2282 C C . ARG A 1 287 ? 52.307 15.936 -108.651 1.00 74.75 287 ARG A C 1
ATOM 2284 O O . ARG A 1 287 ? 52.045 15.679 -107.486 1.00 74.75 287 ARG A O 1
ATOM 2291 N N . ARG A 1 288 ? 51.752 16.966 -109.298 1.00 75.81 288 ARG A N 1
ATOM 2292 C CA . ARG A 1 288 ? 50.747 17.836 -108.665 1.00 75.81 288 ARG A CA 1
ATOM 2293 C C . ARG A 1 288 ? 49.484 17.058 -108.294 1.00 75.81 288 ARG A C 1
ATOM 2295 O O . ARG A 1 288 ? 48.969 17.267 -107.204 1.00 75.81 288 ARG A O 1
ATOM 2302 N N . LEU A 1 289 ? 49.041 16.127 -109.138 1.00 78.88 289 LEU A N 1
ATOM 2303 C CA . LEU A 1 289 ? 47.912 15.243 -108.858 1.00 78.88 289 LEU A CA 1
ATOM 2304 C C . LEU A 1 289 ? 48.227 14.289 -107.701 1.00 78.88 289 LEU A C 1
ATOM 2306 O O . LEU A 1 289 ? 47.444 14.224 -106.770 1.00 78.88 289 LEU A O 1
ATOM 2310 N N . GLN A 1 290 ? 49.400 13.650 -107.684 1.00 79.00 290 GLN A N 1
ATOM 2311 C CA . GLN A 1 290 ? 49.831 12.782 -106.578 1.00 79.00 290 GLN A CA 1
ATOM 2312 C C . GLN A 1 290 ? 49.988 13.542 -105.257 1.00 79.00 290 GLN A C 1
ATOM 2314 O O . GLN A 1 290 ? 49.651 13.015 -104.202 1.00 79.00 290 GLN A O 1
ATOM 2319 N N . VAL A 1 291 ? 50.468 14.789 -105.296 1.00 81.19 291 VAL A N 1
ATOM 2320 C CA . VAL A 1 291 ? 50.511 15.663 -104.115 1.00 81.19 291 VAL A CA 1
ATOM 2321 C C . VAL A 1 291 ? 49.094 15.994 -103.652 1.00 81.19 291 VAL A C 1
ATOM 2323 O O . VAL A 1 291 ? 48.841 15.960 -102.453 1.00 81.19 291 VAL A O 1
ATOM 2326 N N . LYS A 1 292 ? 48.157 16.256 -104.571 1.00 79.88 292 LYS A N 1
ATOM 2327 C CA . LYS A 1 292 ? 46.752 16.516 -104.227 1.00 79.88 292 LYS A CA 1
ATOM 2328 C C . LYS A 1 292 ? 46.002 15.276 -103.747 1.00 79.88 292 LYS A C 1
ATOM 2330 O O . LYS A 1 292 ? 45.212 15.393 -102.821 1.00 79.88 292 LYS A O 1
ATOM 2335 N N . GLU A 1 293 ? 46.284 14.097 -104.285 1.00 79.75 293 GLU A N 1
ATOM 2336 C CA . GLU A 1 293 ? 45.769 12.820 -103.782 1.00 79.75 293 GLU A CA 1
ATOM 2337 C C . GLU A 1 293 ? 46.327 12.522 -102.389 1.00 79.75 293 GLU A C 1
ATOM 2339 O O . GLU A 1 293 ? 45.560 12.210 -101.483 1.00 79.75 293 GLU A O 1
ATOM 2344 N N . ALA A 1 294 ? 47.633 12.705 -102.170 1.00 79.69 294 ALA A N 1
ATOM 2345 C CA . ALA A 1 294 ? 48.244 12.553 -100.851 1.00 79.69 294 ALA A CA 1
ATOM 2346 C C . ALA A 1 294 ? 47.695 13.574 -99.840 1.00 79.69 294 ALA A C 1
ATOM 2348 O O . ALA A 1 294 ? 47.455 13.232 -98.684 1.00 79.69 294 ALA A O 1
ATOM 2349 N N . GLU A 1 295 ? 47.447 14.813 -100.270 1.00 85.88 295 GLU A N 1
ATOM 2350 C CA . GLU A 1 295 ? 46.793 15.837 -99.454 1.00 85.88 295 GLU A CA 1
ATOM 2351 C C . GLU A 1 295 ? 45.342 15.454 -99.140 1.00 85.88 295 GLU A C 1
ATOM 2353 O O . GLU A 1 295 ? 44.914 15.603 -98.001 1.00 85.88 295 GLU A O 1
ATOM 2358 N N . CYS A 1 296 ? 44.602 14.891 -100.097 1.00 79.38 296 CYS A N 1
ATOM 2359 C CA . CYS A 1 296 ? 43.233 14.426 -99.891 1.00 79.38 296 CYS A CA 1
ATOM 2360 C C . CYS A 1 296 ? 43.173 13.225 -98.932 1.00 79.38 296 CYS A C 1
ATOM 2362 O O . CYS A 1 296 ? 42.327 13.195 -98.039 1.00 79.38 296 CYS A O 1
ATOM 2364 N N . VAL A 1 297 ? 44.112 12.278 -99.037 1.00 83.50 297 VAL A N 1
ATOM 2365 C CA . VAL A 1 297 ? 44.257 11.162 -98.087 1.00 83.50 297 VAL A CA 1
ATOM 2366 C C . VAL A 1 297 ? 44.623 11.683 -96.698 1.00 83.50 297 VAL A C 1
ATOM 2368 O O . VAL A 1 297 ? 43.984 11.295 -95.724 1.00 83.50 297 VAL A O 1
ATOM 2371 N N . ARG A 1 298 ? 45.576 12.622 -96.599 1.00 87.44 298 ARG A N 1
ATOM 2372 C CA . ARG A 1 298 ? 45.948 13.263 -95.328 1.00 87.44 298 ARG A CA 1
ATOM 2373 C C . ARG A 1 298 ? 44.754 13.968 -94.693 1.00 87.44 298 ARG A C 1
ATOM 2375 O O . ARG A 1 298 ? 44.500 13.762 -93.515 1.00 87.44 298 ARG A O 1
ATOM 2382 N N . LEU A 1 299 ? 44.004 14.750 -95.467 1.00 84.44 299 LEU A N 1
ATOM 2383 C CA . LEU A 1 299 ? 42.810 15.451 -94.992 1.00 84.44 299 LEU A CA 1
ATOM 2384 C C . LEU A 1 299 ? 41.691 14.482 -94.607 1.00 84.44 299 LEU A C 1
ATOM 2386 O O . LEU A 1 299 ? 40.986 14.729 -93.636 1.00 84.44 299 LEU A O 1
ATOM 2390 N N . THR A 1 300 ? 41.537 13.366 -95.319 1.00 82.19 300 THR A N 1
ATOM 2391 C CA . THR A 1 300 ? 40.572 12.319 -94.955 1.00 82.19 300 THR A CA 1
ATOM 2392 C C . THR A 1 300 ? 40.966 11.672 -93.632 1.00 82.19 300 THR A C 1
ATOM 2394 O O . THR A 1 300 ? 40.121 11.522 -92.754 1.00 82.19 300 THR A O 1
ATOM 2397 N N . GLN A 1 301 ? 42.251 11.367 -93.449 1.00 84.94 301 GLN A N 1
ATOM 2398 C CA . GLN A 1 301 ? 42.773 10.795 -92.214 1.00 84.94 301 GLN A CA 1
ATOM 2399 C C . GLN A 1 301 ? 42.650 11.778 -91.041 1.00 84.94 301 GLN A C 1
ATOM 2401 O O . GLN A 1 301 ? 42.156 11.412 -89.978 1.00 84.94 301 GLN A O 1
ATOM 2406 N N . GLU A 1 302 ? 42.975 13.051 -91.263 1.00 86.94 302 GLU A N 1
ATOM 2407 C CA . GLU A 1 302 ? 42.785 14.137 -90.298 1.00 86.94 302 GLU A CA 1
ATOM 2408 C C . GLU A 1 302 ? 41.301 14.298 -89.928 1.00 86.94 302 GLU A C 1
ATOM 2410 O O . GLU A 1 302 ? 40.966 14.380 -88.750 1.00 86.94 302 GLU A O 1
ATOM 2415 N N . ASN A 1 303 ? 40.384 14.220 -90.898 1.00 81.06 303 ASN A N 1
ATOM 2416 C CA . ASN A 1 303 ? 38.941 14.250 -90.644 1.00 81.06 303 ASN A CA 1
ATOM 2417 C C . ASN A 1 303 ? 38.474 13.017 -89.851 1.00 81.06 303 ASN A C 1
ATOM 2419 O O . ASN A 1 303 ? 37.661 13.147 -88.940 1.00 81.06 303 ASN A O 1
ATOM 2423 N N . THR A 1 304 ? 39.015 11.824 -90.126 1.00 83.81 304 THR A N 1
ATOM 2424 C CA . THR A 1 304 ? 38.704 10.626 -89.328 1.00 83.81 304 THR A CA 1
ATOM 2425 C C . THR A 1 304 ? 39.227 10.728 -87.898 1.00 83.81 304 THR A C 1
ATOM 2427 O O . THR A 1 304 ? 38.484 10.400 -86.975 1.00 83.81 304 THR A O 1
ATOM 2430 N N . SER A 1 305 ? 40.436 11.260 -87.689 1.00 83.06 305 SER A N 1
ATOM 2431 C CA . SER A 1 305 ? 40.981 11.519 -86.353 1.00 83.06 305 SER A CA 1
ATOM 2432 C C . SER A 1 305 ? 40.176 12.587 -85.616 1.00 83.06 305 SER A C 1
ATOM 2434 O O . SER A 1 305 ? 39.860 12.413 -84.445 1.00 83.06 305 SER A O 1
ATOM 2436 N N . LEU A 1 306 ? 39.755 13.656 -86.298 1.00 84.38 306 LEU A N 1
ATOM 2437 C CA . LEU A 1 306 ? 38.879 14.675 -85.718 1.00 84.38 306 LEU A CA 1
ATOM 2438 C C . LEU A 1 306 ? 37.507 14.106 -85.348 1.00 84.38 306 LEU A C 1
ATOM 2440 O O . LEU A 1 306 ? 37.000 14.415 -84.273 1.00 84.38 306 LEU A O 1
ATOM 2444 N N . ARG A 1 307 ? 36.918 13.234 -86.176 1.00 82.06 307 ARG A N 1
ATOM 2445 C CA . ARG A 1 307 ? 35.667 12.532 -85.843 1.00 82.06 307 ARG A CA 1
ATOM 2446 C C . ARG A 1 307 ? 35.840 11.589 -84.658 1.00 82.06 307 ARG A C 1
ATOM 2448 O O . ARG A 1 307 ? 34.982 11.571 -83.782 1.00 82.06 307 ARG A O 1
ATOM 2455 N N . GLN A 1 308 ? 36.939 10.841 -84.597 1.00 81.75 308 GLN A N 1
ATOM 2456 C CA . GLN A 1 308 ? 37.256 9.996 -83.444 1.00 81.75 308 GLN A CA 1
ATOM 2457 C C . GLN A 1 308 ? 37.420 10.836 -82.174 1.00 81.75 308 GLN A C 1
ATOM 2459 O O . GLN A 1 308 ? 36.798 10.519 -81.165 1.00 81.75 308 GLN A O 1
ATOM 2464 N N . ASN A 1 309 ? 38.142 11.954 -82.240 1.00 83.38 309 ASN A N 1
ATOM 2465 C CA . ASN A 1 309 ? 38.292 12.880 -81.118 1.00 83.38 309 ASN A CA 1
ATOM 2466 C C . ASN A 1 309 ? 36.952 13.496 -80.699 1.00 83.38 309 ASN A C 1
ATOM 2468 O O . ASN A 1 309 ? 36.662 13.561 -79.508 1.00 83.38 309 ASN A O 1
ATOM 2472 N N . CYS A 1 310 ? 36.096 13.878 -81.652 1.00 82.12 310 CYS A N 1
ATOM 2473 C CA . CYS A 1 310 ? 34.745 14.360 -81.361 1.00 82.12 310 CYS A CA 1
ATOM 2474 C C . CYS A 1 310 ? 33.889 13.280 -80.689 1.00 82.12 310 CYS A C 1
ATOM 2476 O O . CYS A 1 310 ? 33.149 13.585 -79.757 1.00 82.12 310 CYS A O 1
ATOM 2478 N N . ASN A 1 311 ? 34.011 12.018 -81.105 1.00 84.06 311 ASN A N 1
ATOM 2479 C CA . ASN A 1 311 ? 33.297 10.900 -80.486 1.00 84.06 311 ASN A CA 1
ATOM 2480 C C . ASN A 1 311 ? 33.808 10.611 -79.069 1.00 84.06 311 ASN A C 1
ATOM 2482 O O . ASN A 1 311 ? 33.004 10.375 -78.170 1.00 84.06 311 ASN A O 1
ATOM 2486 N N . VAL A 1 312 ? 35.125 10.665 -78.847 1.00 84.94 312 VAL A N 1
ATOM 2487 C CA . VAL A 1 312 ? 35.728 10.522 -77.514 1.00 84.94 312 VAL A CA 1
ATOM 2488 C C . VAL A 1 312 ? 35.284 11.666 -76.608 1.00 84.94 312 VAL A C 1
ATOM 2490 O O . VAL A 1 312 ? 34.814 11.410 -75.507 1.00 84.94 312 VAL A O 1
ATOM 2493 N N . MET A 1 313 ? 35.339 12.914 -77.082 1.00 82.06 313 MET A N 1
ATOM 2494 C CA . MET A 1 313 ? 34.820 14.065 -76.339 1.00 82.06 313 MET A CA 1
ATOM 2495 C C . MET A 1 313 ? 33.326 13.937 -76.038 1.00 82.06 313 MET A C 1
ATOM 2497 O O . MET A 1 313 ? 32.915 14.249 -74.926 1.00 82.06 313 MET A O 1
ATOM 2501 N N . SER A 1 314 ? 32.524 13.457 -76.991 1.00 84.94 314 SER A N 1
ATOM 2502 C CA . SER A 1 314 ? 31.084 13.256 -76.792 1.00 84.94 314 SER A CA 1
ATOM 2503 C C . SER A 1 314 ? 30.814 12.204 -75.717 1.00 84.94 314 SER A C 1
ATOM 2505 O O . SER A 1 314 ? 30.015 12.452 -74.822 1.00 84.94 314 SER A O 1
ATOM 2507 N N . ARG A 1 315 ? 31.544 11.080 -75.730 1.00 84.94 315 ARG A N 1
ATOM 2508 C CA . ARG A 1 315 ? 31.459 10.056 -74.674 1.00 84.94 315 ARG A CA 1
ATOM 2509 C C . ARG A 1 315 ? 31.941 10.573 -73.322 1.00 84.94 315 ARG A C 1
ATOM 2511 O O . ARG A 1 315 ? 31.306 10.308 -72.311 1.00 84.94 315 ARG A O 1
ATOM 2518 N N . SER A 1 316 ? 33.037 11.329 -73.282 1.00 84.38 316 SER A N 1
ATOM 2519 C CA . SER A 1 316 ? 33.521 11.945 -72.041 1.00 84.38 316 SER A CA 1
ATOM 2520 C C . SER A 1 316 ? 32.511 12.944 -71.474 1.00 84.38 316 SER A C 1
ATOM 2522 O O . SER A 1 316 ? 32.327 13.007 -70.261 1.00 84.38 316 SER A O 1
ATOM 2524 N N . LEU A 1 317 ? 31.825 13.697 -72.339 1.00 85.19 317 LEU A N 1
ATOM 2525 C CA . LEU A 1 317 ? 30.757 14.606 -71.935 1.00 85.19 317 LEU A CA 1
ATOM 2526 C C . LEU A 1 317 ? 29.535 13.841 -71.412 1.00 85.19 317 LEU A C 1
ATOM 2528 O O . LEU A 1 317 ? 28.972 14.236 -70.397 1.00 85.19 317 LEU A O 1
ATOM 2532 N N . GLU A 1 318 ? 29.159 12.738 -72.057 1.00 87.38 318 GLU A N 1
ATOM 2533 C CA . GLU A 1 318 ? 28.072 11.855 -71.621 1.00 87.38 318 GLU A CA 1
ATOM 2534 C C . GLU A 1 318 ? 28.365 11.248 -70.240 1.00 87.38 318 GLU A C 1
ATOM 2536 O O . GLU A 1 318 ? 27.551 11.372 -69.328 1.00 87.38 318 GLU A O 1
ATOM 2541 N N . ILE A 1 319 ? 29.580 10.730 -70.025 1.00 84.88 319 ILE A N 1
ATOM 2542 C CA . ILE A 1 319 ? 30.030 10.229 -68.715 1.00 84.88 319 ILE A CA 1
ATOM 2543 C C . ILE A 1 319 ? 29.993 11.342 -67.660 1.00 84.88 319 ILE A C 1
ATOM 2545 O O . ILE A 1 319 ? 29.494 11.125 -66.556 1.00 84.88 319 ILE A O 1
ATOM 2549 N N . ALA A 1 320 ? 30.471 12.546 -67.988 1.00 84.19 320 ALA A N 1
ATOM 2550 C CA . ALA A 1 320 ? 30.438 13.682 -67.069 1.00 84.19 320 ALA A CA 1
ATOM 2551 C C . ALA A 1 320 ? 28.999 14.123 -66.738 1.00 84.19 320 ALA A C 1
ATOM 2553 O O . ALA A 1 320 ? 28.707 14.519 -65.606 1.00 84.19 320 ALA A O 1
ATOM 2554 N N . MET A 1 321 ? 28.079 14.042 -67.703 1.00 85.06 321 MET A N 1
ATOM 2555 C CA . MET A 1 321 ? 26.658 14.315 -67.488 1.00 85.06 321 MET A CA 1
ATOM 2556 C C . MET A 1 321 ? 26.005 13.255 -66.596 1.00 85.06 321 MET A C 1
ATOM 2558 O O . MET A 1 321 ? 25.269 13.623 -65.678 1.00 85.06 321 MET A O 1
ATOM 2562 N N . ASP A 1 322 ? 26.334 11.979 -66.783 1.00 85.31 322 ASP A N 1
ATOM 2563 C CA . ASP A 1 322 ? 25.866 10.881 -65.933 1.00 85.31 322 ASP A CA 1
ATOM 2564 C C . ASP A 1 322 ? 26.438 10.956 -64.515 1.00 85.31 322 ASP A C 1
ATOM 2566 O O . ASP A 1 322 ? 25.745 10.685 -63.533 1.00 85.31 322 ASP A O 1
ATOM 2570 N N . GLU A 1 323 ? 27.701 11.348 -64.359 1.00 85.19 323 GLU A N 1
ATOM 2571 C CA . GLU A 1 323 ? 28.304 11.615 -63.050 1.00 85.19 323 GLU A CA 1
ATOM 2572 C C . GLU A 1 323 ? 27.643 12.800 -62.355 1.00 85.19 323 GLU A C 1
ATOM 2574 O O . GLU A 1 323 ? 27.336 12.723 -61.165 1.00 85.19 323 GLU A O 1
ATOM 2579 N N . LYS A 1 324 ? 27.333 13.867 -63.097 1.00 87.81 324 LYS A N 1
ATOM 2580 C CA . LYS A 1 324 ? 26.574 15.008 -62.580 1.00 87.81 324 LYS A CA 1
ATOM 2581 C C . LYS A 1 324 ? 25.153 14.609 -62.177 1.00 87.81 324 LYS A C 1
ATOM 2583 O O . LYS A 1 324 ? 24.676 15.061 -61.137 1.00 87.81 324 LYS A O 1
ATOM 2588 N N . ALA A 1 325 ? 24.480 13.761 -62.954 1.00 84.25 325 ALA A N 1
ATOM 2589 C CA . ALA A 1 325 ? 23.155 13.239 -62.624 1.00 84.25 325 ALA A CA 1
ATOM 2590 C C . ALA A 1 325 ? 23.197 12.353 -61.367 1.00 84.25 325 ALA A C 1
ATOM 2592 O O . ALA A 1 325 ? 22.399 12.551 -60.451 1.00 84.25 325 ALA A O 1
ATOM 2593 N N . ARG A 1 326 ? 24.188 11.458 -61.260 1.00 86.06 326 ARG A N 1
ATOM 2594 C CA . ARG A 1 326 ? 24.440 10.660 -60.047 1.00 86.06 326 ARG A CA 1
ATOM 2595 C C . ARG A 1 326 ? 24.769 11.537 -58.839 1.00 86.06 326 ARG A C 1
ATOM 2597 O O . ARG A 1 326 ? 24.288 11.264 -57.745 1.00 86.06 326 ARG A O 1
ATOM 2604 N N . GLY A 1 327 ? 25.540 12.607 -59.030 1.00 86.25 327 GLY A N 1
ATOM 2605 C CA . GLY A 1 327 ? 25.832 13.599 -57.995 1.00 86.25 327 GLY A CA 1
ATOM 2606 C C . GLY A 1 327 ? 24.573 14.308 -57.493 1.00 86.25 327 GLY A C 1
ATOM 2607 O O . GLY A 1 327 ? 24.385 14.427 -56.287 1.00 86.25 327 GLY A O 1
ATOM 2608 N N . ARG A 1 328 ? 23.668 14.702 -58.398 1.00 86.44 328 ARG A N 1
ATOM 2609 C CA . ARG A 1 328 ? 22.364 15.287 -58.035 1.00 86.44 328 ARG A CA 1
ATOM 2610 C C . ARG A 1 328 ? 21.476 14.309 -57.276 1.00 86.44 328 ARG A C 1
ATOM 2612 O O . ARG A 1 328 ? 20.856 14.709 -56.301 1.00 86.44 328 ARG A O 1
ATOM 2619 N N . LEU A 1 329 ? 21.446 13.039 -57.682 1.00 86.25 329 LEU A N 1
ATOM 2620 C CA . LEU A 1 329 ? 20.684 12.012 -56.971 1.00 86.25 329 LEU A CA 1
ATOM 2621 C C . LEU A 1 329 ? 21.227 11.789 -55.552 1.00 86.25 329 LEU A C 1
ATOM 2623 O O . LEU A 1 329 ? 20.449 11.713 -54.609 1.00 86.25 329 LEU A O 1
ATOM 2627 N N . ARG A 1 330 ? 22.556 11.744 -55.386 1.00 87.69 330 ARG A N 1
ATOM 2628 C CA . ARG A 1 330 ? 23.193 11.649 -54.062 1.00 87.69 330 ARG A CA 1
ATOM 2629 C C . ARG A 1 330 ? 22.907 12.872 -53.195 1.00 87.69 330 ARG A C 1
ATOM 2631 O O . ARG A 1 330 ? 22.675 12.713 -52.006 1.00 87.69 330 ARG A O 1
ATOM 2638 N N . LEU A 1 331 ? 22.910 14.072 -53.780 1.00 82.94 331 LEU A N 1
ATOM 2639 C CA . LEU A 1 331 ? 22.535 15.294 -53.065 1.00 82.94 331 LEU A CA 1
ATOM 2640 C C . LEU A 1 331 ? 21.076 15.246 -52.606 1.00 82.94 331 LEU A C 1
ATOM 2642 O O . LEU A 1 331 ? 20.833 15.467 -51.431 1.00 82.94 331 LEU A O 1
ATOM 2646 N N . ALA A 1 332 ? 20.142 14.849 -53.472 1.00 83.50 332 ALA A N 1
ATOM 2647 C CA . ALA A 1 332 ? 18.736 14.694 -53.096 1.00 83.50 332 ALA A CA 1
ATOM 2648 C C . ALA A 1 332 ? 18.532 13.629 -51.999 1.00 83.50 332 ALA A C 1
ATOM 2650 O O . ALA A 1 332 ? 17.728 13.811 -51.090 1.00 83.50 332 ALA A O 1
ATOM 2651 N N . GLN A 1 333 ? 19.289 12.526 -52.041 1.00 84.31 333 GLN A N 1
ATOM 2652 C CA . GLN A 1 333 ? 19.278 11.512 -50.978 1.00 84.31 333 GLN A CA 1
ATOM 2653 C C . GLN A 1 333 ? 19.812 12.066 -49.652 1.00 84.31 333 GLN A C 1
ATOM 2655 O O . GLN A 1 333 ? 19.230 11.804 -48.601 1.00 84.31 333 GLN A O 1
ATOM 2660 N N . LEU A 1 334 ? 20.894 12.848 -49.686 1.00 85.94 334 LEU A N 1
ATOM 2661 C CA . LEU A 1 334 ? 21.433 13.502 -48.494 1.00 85.94 334 LEU A CA 1
ATOM 2662 C C . LEU A 1 334 ? 20.467 14.549 -47.935 1.00 85.94 334 LEU A C 1
ATOM 2664 O O . LEU A 1 334 ? 20.284 14.586 -46.726 1.00 85.94 334 LEU A O 1
ATOM 2668 N N . GLU A 1 335 ? 19.823 15.349 -48.785 1.00 87.50 335 GLU A N 1
ATOM 2669 C CA . GLU A 1 335 ? 18.785 16.307 -48.383 1.00 87.50 335 GLU A CA 1
ATOM 2670 C C . GLU A 1 335 ? 17.615 15.594 -47.691 1.00 87.50 335 GLU A C 1
ATOM 2672 O O . GLU A 1 335 ? 17.252 15.973 -46.581 1.00 87.50 335 GLU A O 1
ATOM 2677 N N . SER A 1 336 ? 17.123 14.491 -48.265 1.00 88.06 336 SER A N 1
ATOM 2678 C CA . SER A 1 336 ? 16.094 13.643 -47.642 1.00 88.06 336 SER A CA 1
ATOM 2679 C C . SER A 1 336 ? 16.541 13.090 -46.286 1.00 88.06 336 SER A C 1
ATOM 2681 O O . SER A 1 336 ? 15.783 13.116 -45.322 1.00 88.06 336 SER A O 1
ATOM 2683 N N . THR A 1 337 ? 17.788 12.622 -46.181 1.00 85.50 337 THR A N 1
ATOM 2684 C CA . THR A 1 337 ? 18.327 12.083 -44.919 1.00 85.50 337 THR A CA 1
ATOM 2685 C C . THR A 1 337 ? 18.478 13.188 -43.866 1.00 85.50 337 THR A C 1
ATOM 2687 O O . THR A 1 337 ? 18.282 12.959 -42.676 1.00 85.50 337 THR A O 1
ATOM 2690 N N . ILE A 1 338 ? 18.833 14.408 -44.283 1.00 83.12 338 ILE A N 1
ATOM 2691 C CA . ILE A 1 338 ? 18.920 15.574 -43.398 1.00 83.12 338 ILE A CA 1
ATOM 2692 C C . ILE A 1 338 ? 17.528 15.966 -42.897 1.00 83.12 338 ILE A C 1
ATOM 2694 O O . ILE A 1 338 ? 17.391 16.220 -41.704 1.00 83.12 338 ILE A O 1
ATOM 2698 N N . GLU A 1 339 ? 16.505 15.978 -43.753 1.00 86.12 339 GLU A N 1
ATOM 2699 C CA . GLU A 1 339 ? 15.120 16.243 -43.339 1.00 86.12 339 GLU A CA 1
ATOM 2700 C C . GLU A 1 339 ? 14.599 15.181 -42.362 1.00 86.12 339 GLU A C 1
ATOM 2702 O O . GLU A 1 339 ? 14.032 15.532 -41.327 1.00 86.12 339 GLU A O 1
ATOM 2707 N N . GLU A 1 340 ? 14.850 13.895 -42.624 1.00 83.06 340 GLU A N 1
ATOM 2708 C CA . GLU A 1 340 ? 14.509 12.804 -41.699 1.00 83.06 340 GLU A CA 1
ATOM 2709 C C . GLU A 1 340 ? 15.215 12.967 -40.346 1.00 83.06 340 GLU A C 1
ATOM 2711 O O . GLU A 1 340 ? 14.589 12.851 -39.291 1.00 83.06 340 GLU A O 1
ATOM 2716 N N . ASN A 1 341 ? 16.503 13.317 -40.356 1.00 83.19 341 ASN A N 1
ATOM 2717 C CA . ASN A 1 341 ? 17.256 13.579 -39.131 1.00 83.19 341 ASN A CA 1
ATOM 2718 C C . ASN A 1 341 ? 16.746 14.821 -38.387 1.00 83.19 341 ASN A C 1
ATOM 2720 O O . ASN A 1 341 ? 16.709 14.816 -37.160 1.00 83.19 341 ASN A O 1
ATOM 2724 N N . GLN A 1 342 ? 16.323 15.871 -39.096 1.00 85.50 342 GLN A N 1
ATOM 2725 C CA . GLN A 1 342 ? 15.716 17.059 -38.489 1.00 85.50 342 GLN A CA 1
ATOM 2726 C C . GLN A 1 342 ? 14.358 16.741 -37.858 1.00 85.50 342 GLN A C 1
ATOM 2728 O O . GLN A 1 342 ? 14.082 17.199 -36.751 1.00 85.50 342 GLN A O 1
ATOM 2733 N N . GLN A 1 343 ? 13.532 15.920 -38.511 1.00 84.88 343 GLN A N 1
ATOM 2734 C CA . GLN A 1 343 ? 12.266 15.449 -37.943 1.00 84.88 343 GLN A CA 1
ATOM 2735 C C . GLN A 1 343 ? 12.496 14.548 -36.726 1.00 84.88 343 GLN A C 1
ATOM 2737 O O . GLN A 1 343 ? 11.829 14.715 -35.704 1.00 84.88 343 GLN A O 1
ATOM 2742 N N . SER A 1 344 ? 13.475 13.641 -36.795 1.00 84.00 344 SER A N 1
ATOM 2743 C CA . SER A 1 344 ? 13.869 12.809 -35.657 1.00 84.00 344 SER A CA 1
ATOM 2744 C C . SER A 1 344 ? 14.373 13.666 -34.495 1.00 84.00 344 SER A C 1
ATOM 2746 O O . SER A 1 344 ? 13.985 13.423 -33.355 1.00 84.00 344 SER A O 1
ATOM 2748 N N . LEU A 1 345 ? 15.187 14.690 -34.769 1.00 85.81 345 LEU A N 1
ATOM 2749 C CA . LEU A 1 345 ? 15.691 15.611 -33.752 1.00 85.81 345 LEU A CA 1
ATOM 2750 C C . LEU A 1 345 ? 14.544 16.390 -33.095 1.00 85.81 345 LEU A C 1
ATOM 2752 O O . LEU A 1 345 ? 14.433 16.381 -31.872 1.00 85.81 345 LEU A O 1
ATOM 2756 N N . ALA A 1 346 ? 13.641 16.969 -33.889 1.00 85.44 346 ALA A N 1
ATOM 2757 C CA . ALA A 1 346 ? 12.466 17.677 -33.381 1.00 85.44 346 ALA A CA 1
ATOM 2758 C C . ALA A 1 346 ? 11.562 16.763 -32.531 1.00 85.44 346 ALA A C 1
ATOM 2760 O O . ALA A 1 346 ? 11.057 17.178 -31.487 1.00 85.44 346 ALA A O 1
ATOM 2761 N N . SER A 1 347 ? 11.401 15.496 -32.929 1.00 87.00 347 SER A N 1
ATOM 2762 C CA . SER A 1 347 ? 10.680 14.494 -32.137 1.00 87.00 347 SER A CA 1
ATOM 2763 C C . SER A 1 347 ? 11.376 14.216 -30.803 1.00 87.00 347 SER A C 1
ATOM 2765 O O . SER A 1 347 ? 10.712 14.149 -29.769 1.00 87.00 347 SER A O 1
ATOM 2767 N N . THR A 1 348 ? 12.704 14.075 -30.794 1.00 81.94 348 THR A N 1
ATOM 2768 C CA . THR A 1 348 ? 13.458 13.859 -29.549 1.00 81.94 348 THR A CA 1
ATOM 2769 C C . THR A 1 348 ? 13.458 15.084 -28.637 1.00 81.94 348 THR A C 1
ATOM 2771 O O . THR A 1 348 ? 13.349 14.933 -27.423 1.00 81.94 348 THR A O 1
ATOM 2774 N N . GLU A 1 349 ? 13.508 16.298 -29.188 1.00 86.25 349 GLU A N 1
ATOM 2775 C CA . GLU A 1 349 ? 13.388 17.537 -28.413 1.00 86.25 349 GLU A CA 1
ATOM 2776 C C . GLU A 1 349 ? 12.003 17.650 -27.769 1.00 86.25 349 GLU A C 1
ATOM 2778 O O . GLU A 1 349 ? 11.898 17.975 -26.586 1.00 86.25 349 GLU A O 1
ATOM 2783 N N . LEU A 1 350 ? 10.939 17.301 -28.499 1.00 88.31 350 LEU A N 1
ATOM 2784 C CA . LEU A 1 350 ? 9.584 17.266 -27.951 1.00 88.31 350 LEU A CA 1
ATOM 2785 C C . LEU A 1 350 ? 9.445 16.224 -26.829 1.00 88.31 350 LEU A C 1
ATOM 2787 O O . LEU A 1 350 ? 8.844 16.512 -25.791 1.00 88.31 350 LEU A O 1
ATOM 2791 N N . GLN A 1 351 ? 10.031 15.036 -27.002 1.00 83.69 351 GLN A N 1
ATOM 2792 C CA . GLN A 1 351 ? 10.075 14.005 -25.959 1.00 83.69 351 GLN A CA 1
ATOM 2793 C C . GLN A 1 351 ? 10.850 14.480 -24.726 1.00 83.69 351 GLN A C 1
ATOM 2795 O O . GLN A 1 351 ? 10.391 14.274 -23.606 1.00 83.69 351 GLN A O 1
ATOM 2800 N N . TYR A 1 352 ? 11.978 15.169 -24.911 1.00 84.62 352 TYR A N 1
ATOM 2801 C CA . TYR A 1 352 ? 12.757 15.734 -23.810 1.00 84.62 352 TYR A CA 1
ATOM 2802 C C . TYR A 1 352 ? 11.980 16.811 -23.045 1.00 84.62 352 TYR A C 1
ATOM 2804 O O . TYR A 1 352 ? 11.952 16.792 -21.815 1.00 84.62 352 TYR A O 1
ATOM 2812 N N . VAL A 1 353 ? 11.302 17.722 -23.751 1.00 86.12 353 VAL A N 1
ATOM 2813 C CA . VAL A 1 353 ? 10.449 18.744 -23.124 1.00 86.12 353 VAL A CA 1
ATOM 2814 C C . VAL A 1 353 ? 9.310 18.090 -22.341 1.00 86.12 353 VAL A C 1
ATOM 2816 O O . VAL A 1 353 ? 9.044 18.495 -21.211 1.00 86.12 353 VAL A O 1
ATOM 2819 N N . THR A 1 354 ? 8.686 17.052 -22.899 1.00 84.31 354 THR A N 1
ATOM 2820 C CA . THR A 1 354 ? 7.606 16.305 -22.236 1.00 84.31 354 THR A CA 1
ATOM 2821 C C . THR A 1 354 ? 8.117 15.611 -20.972 1.00 84.31 354 THR A C 1
ATOM 2823 O O . THR A 1 354 ? 7.582 15.839 -19.891 1.00 84.31 354 THR A O 1
ATOM 2826 N N . ALA A 1 355 ? 9.224 14.871 -21.065 1.00 79.12 355 ALA A N 1
ATOM 2827 C CA . ALA A 1 355 ? 9.846 14.213 -19.918 1.00 79.12 355 ALA A CA 1
ATOM 2828 C C . ALA A 1 355 ? 10.300 15.219 -18.844 1.00 79.12 355 ALA A C 1
ATOM 2830 O O . ALA A 1 355 ? 10.175 14.964 -17.649 1.00 79.12 355 ALA A O 1
ATOM 2831 N N . SER A 1 356 ? 10.791 16.396 -19.246 1.00 84.44 356 SER A N 1
ATOM 2832 C CA . SER A 1 356 ? 11.147 17.465 -18.309 1.00 84.44 356 SER A CA 1
ATOM 2833 C C . SER A 1 356 ? 9.921 18.054 -17.607 1.00 84.44 356 SER A C 1
ATOM 2835 O O . SER A 1 356 ? 10.014 18.408 -16.431 1.00 84.44 356 SER A O 1
ATOM 2837 N N . GLN A 1 357 ? 8.785 18.184 -18.296 1.00 83.38 357 GLN A N 1
ATOM 2838 C CA . GLN A 1 357 ? 7.530 18.636 -17.692 1.00 83.38 357 GLN A CA 1
ATOM 2839 C C . GLN A 1 357 ? 6.972 17.595 -16.718 1.00 83.38 357 GLN A C 1
ATOM 2841 O O . GLN A 1 357 ? 6.564 17.960 -15.617 1.00 83.38 357 GLN A O 1
ATOM 2846 N N . GLU A 1 358 ? 7.023 16.312 -17.077 1.00 84.00 358 GLU A N 1
ATOM 2847 C CA . GLU A 1 358 ? 6.647 15.203 -16.195 1.00 84.00 358 GLU A CA 1
ATOM 2848 C C . GLU A 1 358 ? 7.539 15.148 -14.950 1.00 84.00 358 GLU A C 1
ATOM 2850 O O . GLU A 1 358 ? 7.034 15.038 -13.836 1.00 84.00 358 GLU A O 1
ATOM 2855 N N . LEU A 1 359 ? 8.855 15.325 -15.103 1.00 79.88 359 LEU A N 1
ATOM 2856 C CA . LEU A 1 359 ? 9.784 15.397 -13.974 1.00 79.88 359 LEU A CA 1
ATOM 2857 C C . LEU A 1 359 ? 9.436 16.556 -13.029 1.00 79.88 359 LEU A C 1
ATOM 2859 O O . LEU A 1 359 ? 9.435 16.379 -11.812 1.00 79.88 359 LEU A O 1
ATOM 2863 N N . ASN A 1 360 ? 9.111 17.730 -13.575 1.00 80.69 360 ASN A N 1
ATOM 2864 C CA . ASN A 1 360 ? 8.700 18.885 -12.777 1.00 80.69 360 ASN A CA 1
ATOM 2865 C C . ASN A 1 360 ? 7.361 18.639 -12.062 1.00 80.69 360 ASN A C 1
ATOM 2867 O O . ASN A 1 360 ? 7.208 19.036 -10.907 1.00 80.69 360 ASN A O 1
ATOM 2871 N N . ALA A 1 361 ? 6.410 17.958 -12.708 1.00 78.88 361 ALA A N 1
ATOM 2872 C CA . ALA A 1 361 ? 5.149 17.563 -12.083 1.00 78.88 361 ALA A CA 1
ATOM 2873 C C . ALA A 1 361 ? 5.383 16.578 -10.925 1.00 78.88 361 ALA A C 1
ATOM 2875 O O . ALA A 1 361 ? 4.882 16.798 -9.824 1.00 78.88 361 ALA A O 1
ATOM 2876 N N . VAL A 1 362 ? 6.230 15.565 -11.126 1.00 78.81 362 VAL A N 1
ATOM 2877 C CA . VAL A 1 362 ? 6.617 14.606 -10.079 1.00 78.81 362 VAL A CA 1
ATOM 2878 C C . VAL A 1 362 ? 7.353 15.300 -8.930 1.00 78.81 362 VAL A C 1
ATOM 2880 O O . VAL A 1 362 ? 7.115 14.977 -7.770 1.00 78.81 362 VAL A O 1
ATOM 2883 N N . GLN A 1 363 ? 8.218 16.280 -9.206 1.00 77.81 363 GLN A N 1
ATOM 2884 C CA . GLN A 1 363 ? 8.869 17.074 -8.157 1.00 77.81 363 GLN A CA 1
ATOM 2885 C C . GLN A 1 363 ? 7.863 17.893 -7.339 1.00 77.81 363 GLN A C 1
ATOM 2887 O O . GLN A 1 363 ? 8.018 18.003 -6.122 1.00 77.81 363 GLN A O 1
ATOM 2892 N N . LEU A 1 364 ? 6.826 18.436 -7.980 1.00 80.94 364 LEU A N 1
ATOM 2893 C CA . LEU A 1 364 ? 5.759 19.169 -7.302 1.00 80.94 364 LEU A CA 1
ATOM 2894 C C . LEU A 1 364 ? 4.909 18.239 -6.420 1.00 80.94 364 LEU A C 1
ATOM 2896 O O . LEU A 1 364 ? 4.615 18.576 -5.274 1.00 80.94 364 LEU A O 1
ATOM 2900 N N . GLU A 1 365 ? 4.572 17.045 -6.910 1.00 78.81 365 GLU A N 1
ATOM 2901 C CA . GLU A 1 365 ? 3.886 16.020 -6.115 1.00 78.81 365 GLU A CA 1
ATOM 2902 C C . GLU A 1 365 ? 4.757 15.521 -4.955 1.00 78.81 365 GLU A C 1
ATOM 2904 O O . GLU A 1 365 ? 4.275 15.350 -3.834 1.00 78.81 365 GLU A O 1
ATOM 2909 N N . LEU A 1 366 ? 6.063 15.352 -5.175 1.00 75.94 366 LEU A N 1
ATOM 2910 C CA . LEU A 1 366 ? 7.005 14.974 -4.126 1.00 75.94 366 LEU A CA 1
ATOM 2911 C C . LEU A 1 366 ? 7.107 16.060 -3.043 1.00 75.94 366 LEU A C 1
ATOM 2913 O O . LEU A 1 366 ? 7.146 15.743 -1.856 1.00 75.94 366 LEU A O 1
ATOM 2917 N N . ALA A 1 367 ? 7.082 17.338 -3.425 1.00 75.44 367 ALA A N 1
ATOM 2918 C CA . ALA A 1 367 ? 7.014 18.444 -2.473 1.00 75.44 367 ALA A CA 1
ATOM 2919 C C . ALA A 1 367 ? 5.696 18.425 -1.673 1.00 75.44 367 ALA A C 1
ATOM 2921 O O . ALA A 1 367 ? 5.725 18.540 -0.447 1.00 75.44 367 ALA A O 1
ATOM 2922 N N . GLY A 1 368 ? 4.559 18.181 -2.333 1.00 76.25 368 GLY A N 1
ATOM 2923 C CA . GLY A 1 368 ? 3.260 18.048 -1.664 1.00 76.25 368 GLY A CA 1
ATOM 2924 C C . GLY A 1 368 ? 3.192 16.853 -0.703 1.00 76.25 368 GLY A C 1
ATOM 2925 O O . GLY A 1 368 ? 2.674 16.962 0.409 1.00 76.25 368 GLY A O 1
ATOM 2926 N N . THR A 1 369 ? 3.773 15.711 -1.079 1.00 73.31 369 THR A N 1
ATOM 2927 C CA . THR A 1 369 ? 3.864 14.537 -0.193 1.00 73.31 369 THR A CA 1
ATOM 2928 C C . THR A 1 369 ? 4.824 14.762 0.975 1.00 73.31 369 THR A C 1
ATOM 2930 O O . THR A 1 369 ? 4.558 14.270 2.071 1.00 73.31 369 THR A O 1
ATOM 2933 N N . ALA A 1 370 ? 5.897 15.537 0.789 1.00 72.94 370 ALA A N 1
ATOM 2934 C CA . ALA A 1 370 ? 6.797 15.930 1.870 1.00 72.94 370 ALA A CA 1
ATOM 2935 C C . ALA A 1 370 ? 6.103 16.843 2.896 1.00 72.94 370 ALA A C 1
ATOM 2937 O O . ALA A 1 370 ? 6.289 16.649 4.098 1.00 72.94 370 ALA A O 1
ATOM 2938 N N . GLU A 1 371 ? 5.255 17.779 2.456 1.00 76.19 371 GLU A N 1
ATOM 2939 C CA . GLU A 1 371 ? 4.414 18.584 3.355 1.00 76.19 371 GLU A CA 1
ATOM 2940 C C . GLU A 1 371 ? 3.383 17.731 4.104 1.00 76.19 371 GLU A C 1
ATOM 2942 O O . GLU A 1 371 ? 3.239 17.871 5.319 1.00 76.19 371 GLU A O 1
ATOM 2947 N N . LEU A 1 372 ? 2.722 16.787 3.427 1.00 75.50 372 LEU A N 1
ATOM 2948 C CA . LEU A 1 372 ? 1.820 15.820 4.068 1.00 75.50 372 LEU A CA 1
ATOM 2949 C C . LEU A 1 372 ? 2.549 14.940 5.095 1.00 75.50 372 LEU A C 1
ATOM 2951 O O . LEU A 1 372 ? 2.018 14.667 6.173 1.00 75.50 372 LEU A O 1
ATOM 2955 N N . LEU A 1 373 ? 3.782 14.520 4.806 1.00 73.56 373 LEU A N 1
ATOM 2956 C CA . LEU A 1 373 ? 4.633 13.790 5.748 1.00 73.56 373 LEU A CA 1
ATOM 2957 C C . LEU A 1 373 ? 5.040 14.653 6.947 1.00 73.56 373 LEU A C 1
ATOM 2959 O O . LEU A 1 373 ? 5.062 14.164 8.074 1.00 73.56 373 LEU A O 1
ATOM 2963 N N . ALA A 1 374 ? 5.334 15.936 6.735 1.00 72.81 374 ALA A N 1
ATOM 2964 C CA . ALA A 1 374 ? 5.624 16.867 7.820 1.00 72.81 374 ALA A CA 1
ATOM 2965 C C . ALA A 1 374 ? 4.388 17.106 8.706 1.00 72.81 374 ALA A C 1
ATOM 2967 O O . ALA A 1 374 ? 4.501 17.064 9.932 1.00 72.81 374 ALA A O 1
ATOM 2968 N N . ALA A 1 375 ? 3.208 17.274 8.102 1.00 72.31 375 ALA A N 1
ATOM 2969 C CA . ALA A 1 375 ? 1.940 17.434 8.810 1.00 72.31 375 ALA A CA 1
ATOM 2970 C C . ALA A 1 375 ? 1.575 16.177 9.615 1.00 72.31 375 ALA A C 1
ATOM 2972 O O . ALA A 1 375 ? 1.324 16.259 10.814 1.00 72.31 375 ALA A O 1
ATOM 2973 N N . THR A 1 376 ? 1.654 14.994 9.002 1.00 72.56 376 THR A N 1
ATOM 2974 C CA . THR A 1 376 ? 1.389 13.721 9.697 1.00 72.56 376 THR A CA 1
ATOM 2975 C C . THR A 1 376 ? 2.395 13.439 10.809 1.00 72.56 376 THR A C 1
ATOM 2977 O O . THR A 1 376 ? 2.027 12.876 11.838 1.00 72.56 376 THR A O 1
ATOM 2980 N N . ARG A 1 377 ? 3.657 13.860 10.658 1.00 76.25 377 ARG A N 1
ATOM 2981 C CA . ARG A 1 377 ? 4.653 13.776 11.732 1.00 76.25 377 ARG A CA 1
ATOM 2982 C C . ARG A 1 377 ? 4.301 14.697 12.899 1.00 76.25 377 ARG A C 1
ATOM 2984 O O . ARG A 1 377 ? 4.377 14.253 14.039 1.00 76.25 377 ARG A O 1
ATOM 2991 N N . ALA A 1 378 ? 3.856 15.925 12.629 1.00 73.25 378 ALA A N 1
ATOM 2992 C CA . ALA A 1 378 ? 3.372 16.844 13.659 1.00 73.25 378 ALA A CA 1
ATOM 2993 C C . ALA A 1 378 ? 2.109 16.316 14.373 1.00 73.25 378 ALA A C 1
ATOM 2995 O O . ALA A 1 378 ? 1.999 16.423 15.600 1.00 73.25 378 ALA A O 1
ATOM 2996 N N . ASP A 1 379 ? 1.196 15.676 13.639 1.00 74.25 379 ASP A N 1
ATOM 2997 C CA . ASP A 1 379 ? 0.014 15.004 14.197 1.00 74.25 379 ASP A CA 1
ATOM 2998 C C . ASP A 1 379 ? 0.398 13.796 15.070 1.00 74.25 379 ASP A C 1
ATOM 3000 O O . ASP A 1 379 ? -0.178 13.565 16.137 1.00 74.25 379 ASP A O 1
ATOM 3004 N N . LEU A 1 380 ? 1.423 13.039 14.668 1.00 73.19 380 LEU A N 1
ATOM 3005 C CA . LEU A 1 380 ? 1.955 11.930 15.459 1.00 73.19 380 LEU A CA 1
ATOM 3006 C C . LEU A 1 380 ? 2.621 12.430 16.750 1.00 73.19 380 LEU A C 1
ATOM 3008 O O . LEU A 1 380 ? 2.429 11.839 17.811 1.00 73.19 380 LEU A O 1
ATOM 3012 N N . GLU A 1 381 ? 3.368 13.533 16.679 1.00 75.81 381 GLU A N 1
ATOM 3013 C CA . GLU A 1 381 ? 4.030 14.175 17.822 1.00 75.81 381 GLU A CA 1
ATOM 3014 C C . GLU A 1 381 ? 3.001 14.718 18.833 1.00 75.81 381 GLU A C 1
ATOM 3016 O O . GLU A 1 381 ? 3.134 14.543 20.051 1.00 75.81 381 GLU A O 1
ATOM 3021 N N . THR A 1 382 ? 1.914 15.319 18.339 1.00 74.19 382 THR A N 1
ATOM 3022 C CA . THR A 1 382 ? 0.791 15.757 19.181 1.00 74.19 382 THR A CA 1
ATOM 3023 C C . THR A 1 382 ? 0.019 14.574 19.756 1.00 74.19 382 THR A C 1
ATOM 3025 O O . THR A 1 382 ? -0.349 14.616 20.932 1.00 74.19 382 THR A O 1
ATOM 3028 N N . SER A 1 383 ? -0.169 13.488 19.004 1.00 70.69 383 SER A N 1
ATOM 3029 C CA . SER A 1 383 ? -0.740 12.241 19.528 1.00 70.69 383 SER A CA 1
ATOM 3030 C C . SER A 1 383 ? 0.145 11.622 20.616 1.00 70.69 383 SER A C 1
ATOM 3032 O O . SER A 1 383 ? -0.366 11.215 21.659 1.00 70.69 383 SER A O 1
ATOM 3034 N N . HIS A 1 384 ? 1.469 11.618 20.445 1.00 73.50 384 HIS A N 1
ATOM 3035 C CA . HIS A 1 384 ? 2.418 11.169 21.467 1.00 73.50 384 HIS A CA 1
ATOM 3036 C C . HIS A 1 384 ? 2.382 12.049 22.718 1.00 73.50 384 HIS A C 1
ATOM 3038 O O . HIS A 1 384 ? 2.411 11.531 23.834 1.00 73.50 384 HIS A O 1
ATOM 3044 N N . SER A 1 385 ? 2.241 13.364 22.553 1.00 71.88 385 SER A N 1
ATOM 3045 C CA . SER A 1 385 ? 2.077 14.299 23.671 1.00 71.88 385 SER A CA 1
ATOM 3046 C C . SER A 1 385 ? 0.759 14.062 24.423 1.00 71.88 385 SER A C 1
ATOM 3048 O O . SER A 1 385 ? 0.739 14.045 25.656 1.00 71.88 385 SER A O 1
ATOM 3050 N N . ARG A 1 386 ? -0.338 13.784 23.702 1.00 73.69 386 ARG A N 1
ATOM 3051 C CA . ARG A 1 386 ? -1.627 13.378 24.295 1.00 73.69 386 ARG A CA 1
ATOM 3052 C C . ARG A 1 386 ? -1.529 12.026 24.997 1.00 73.69 386 ARG A C 1
ATOM 3054 O O . ARG A 1 386 ? -2.076 11.871 26.082 1.00 73.69 386 ARG A O 1
ATOM 3061 N N . GLN A 1 387 ? -0.794 11.070 24.434 1.00 71.50 387 GLN A N 1
ATOM 3062 C CA . GLN A 1 387 ? -0.546 9.769 25.053 1.00 71.50 387 GLN A CA 1
ATOM 3063 C C . GLN A 1 387 ? 0.305 9.900 26.323 1.00 71.50 387 GLN A C 1
ATOM 3065 O O . GLN A 1 387 ? 0.005 9.251 27.319 1.00 71.50 387 GLN A O 1
ATOM 3070 N N . ALA A 1 388 ? 1.325 10.762 26.328 1.00 67.69 388 ALA A N 1
ATOM 3071 C CA . ALA A 1 388 ? 2.132 11.051 27.511 1.00 67.69 388 ALA A CA 1
ATOM 3072 C C . ALA A 1 388 ? 1.299 11.725 28.616 1.00 67.69 388 ALA A C 1
ATOM 3074 O O . ALA A 1 388 ? 1.400 11.347 29.784 1.00 67.69 388 ALA A O 1
ATOM 3075 N N . SER A 1 389 ? 0.417 12.659 28.246 1.00 68.62 389 SER A N 1
ATOM 3076 C CA . SER A 1 389 ? -0.565 13.258 29.159 1.00 68.62 389 SER A CA 1
ATOM 3077 C C . SER A 1 389 ? -1.544 12.213 29.711 1.00 68.62 389 SER A C 1
ATOM 3079 O O . SER A 1 389 ? -1.714 12.118 30.926 1.00 68.62 389 SER A O 1
ATOM 3081 N N . GLY A 1 390 ? -2.102 11.358 28.849 1.00 68.44 390 GLY A N 1
ATOM 3082 C CA . GLY A 1 390 ? -2.964 10.245 29.249 1.00 68.44 390 GLY A CA 1
ATOM 3083 C C . GLY A 1 390 ? -2.253 9.252 30.170 1.00 68.44 390 GLY A C 1
ATOM 3084 O O . GLY A 1 390 ? -2.835 8.790 31.148 1.00 68.44 390 GLY A O 1
ATOM 3085 N N . GLN A 1 391 ? -0.965 8.986 29.939 1.00 67.69 391 GLN A N 1
ATOM 3086 C CA . GLN A 1 391 ? -0.149 8.147 30.814 1.00 67.69 391 GLN A CA 1
ATOM 3087 C C . GLN A 1 391 ? 0.082 8.801 32.184 1.00 67.69 391 GLN A C 1
ATOM 3089 O O . GLN A 1 391 ? 0.081 8.105 33.201 1.00 67.69 391 GLN A O 1
ATOM 3094 N N . GLY A 1 392 ? 0.220 10.130 32.230 1.00 72.25 392 GLY A N 1
ATOM 3095 C CA . GLY A 1 392 ? 0.221 10.910 33.468 1.00 72.25 392 GLY A CA 1
ATOM 3096 C C . GLY A 1 392 ? -1.081 10.744 34.256 1.00 72.25 392 GLY A C 1
ATOM 3097 O O . GLY A 1 392 ? -1.040 10.413 35.442 1.00 72.25 392 GLY A O 1
ATOM 3098 N N . SER A 1 393 ? -2.230 10.863 33.586 1.00 74.88 393 SER A N 1
ATOM 3099 C CA . SER A 1 393 ? -3.551 10.641 34.191 1.00 74.88 393 SER A CA 1
ATOM 3100 C C . SER A 1 393 ? -3.732 9.202 34.682 1.00 74.88 393 SER A C 1
ATOM 3102 O O . SER A 1 393 ? -4.206 8.991 35.793 1.00 74.88 393 SER A O 1
ATOM 3104 N N . ILE A 1 394 ? -3.277 8.199 33.922 1.00 69.44 394 ILE A N 1
ATOM 3105 C CA . ILE A 1 394 ? -3.311 6.784 34.332 1.00 69.44 394 ILE A CA 1
ATOM 3106 C C . ILE A 1 394 ? -2.444 6.540 35.572 1.00 69.44 394 ILE A C 1
ATOM 3108 O O . ILE A 1 394 ? -2.837 5.793 36.468 1.00 69.44 394 ILE A O 1
ATOM 3112 N N . ASN A 1 395 ? -1.264 7.157 35.649 1.00 72.75 395 ASN A N 1
ATOM 3113 C CA . ASN A 1 395 ? -0.386 7.020 36.810 1.00 72.75 395 ASN A CA 1
ATOM 3114 C C . ASN A 1 395 ? -0.971 7.720 38.047 1.00 72.75 395 ASN A C 1
ATOM 3116 O O . ASN A 1 395 ? -0.878 7.179 39.148 1.00 72.75 395 ASN A O 1
ATOM 3120 N N . SER A 1 396 ? -1.628 8.869 37.863 1.00 76.19 396 SER A N 1
ATOM 3121 C CA . SER A 1 396 ? -2.369 9.559 38.924 1.00 76.19 396 SER A CA 1
ATOM 3122 C C . SER A 1 396 ? -3.555 8.724 39.421 1.00 76.19 396 SER A C 1
ATOM 3124 O O . SER A 1 396 ? -3.686 8.509 40.624 1.00 76.19 396 SER A O 1
ATOM 3126 N N . LEU A 1 397 ? -4.341 8.141 38.511 1.00 71.56 397 LEU A N 1
ATOM 3127 C CA . LEU A 1 397 ? -5.432 7.224 38.852 1.00 71.56 397 LEU A CA 1
ATOM 3128 C C . LEU A 1 397 ? -4.924 5.956 39.544 1.00 71.56 397 LEU A C 1
ATOM 3130 O O . LEU A 1 397 ? -5.557 5.483 40.479 1.00 71.56 397 LEU A O 1
ATOM 3134 N N . LYS A 1 398 ? -3.763 5.415 39.154 1.00 74.50 398 LYS A N 1
ATOM 3135 C CA . LYS A 1 398 ? -3.128 4.293 39.867 1.00 74.50 398 LYS A CA 1
ATOM 3136 C C . LYS A 1 398 ? -2.722 4.660 41.290 1.00 74.50 398 LYS A C 1
ATOM 3138 O O . LYS A 1 398 ? -2.876 3.825 42.177 1.00 74.50 398 LYS A O 1
ATOM 3143 N N . ALA A 1 399 ? -2.205 5.869 41.507 1.00 71.69 399 ALA A N 1
ATOM 3144 C CA . ALA A 1 399 ? -1.884 6.355 42.845 1.00 71.69 399 ALA A CA 1
ATOM 3145 C C . ALA A 1 399 ? -3.161 6.505 43.687 1.00 71.69 399 ALA A C 1
ATOM 3147 O O . ALA A 1 399 ? -3.244 5.929 44.764 1.00 71.69 399 ALA A O 1
ATOM 3148 N N . GLN A 1 400 ? -4.207 7.129 43.140 1.00 74.31 400 GLN A N 1
ATOM 3149 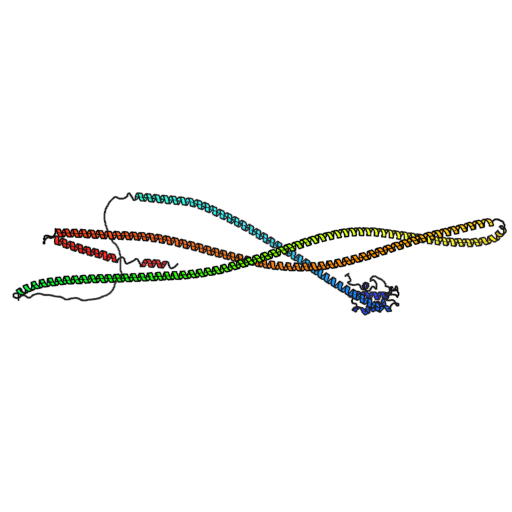C CA . GLN A 1 400 ? -5.508 7.246 43.810 1.00 74.31 400 GLN A CA 1
ATOM 3150 C C . GLN A 1 400 ? -6.158 5.882 44.087 1.00 74.31 400 GLN A C 1
ATOM 3152 O O . GLN A 1 400 ? -6.742 5.673 45.148 1.00 74.31 400 GLN A O 1
ATOM 3157 N N . LEU A 1 401 ? -6.036 4.917 43.171 1.00 72.62 401 LEU A N 1
ATOM 3158 C CA . LEU A 1 401 ? -6.524 3.550 43.368 1.00 72.62 401 LEU A CA 1
ATOM 3159 C C . LEU A 1 401 ? -5.749 2.836 44.484 1.00 72.62 401 LEU A C 1
ATOM 3161 O O . LEU A 1 401 ? -6.317 2.060 45.247 1.00 72.62 401 LEU A O 1
ATOM 3165 N N . LYS A 1 402 ? -4.443 3.095 44.594 1.00 80.25 402 LYS A N 1
ATOM 3166 C CA . LYS A 1 402 ? -3.615 2.562 45.675 1.00 80.25 402 LYS A CA 1
ATOM 3167 C C . LYS A 1 402 ? -4.030 3.158 47.022 1.00 80.25 402 LYS A C 1
ATOM 3169 O O . LYS A 1 402 ? -4.274 2.394 47.950 1.00 80.25 402 LYS A O 1
ATOM 3174 N N . ASP A 1 403 ? -4.199 4.475 47.091 1.00 75.81 403 ASP A N 1
ATOM 3175 C CA . ASP A 1 403 ? -4.595 5.185 48.311 1.00 75.81 403 ASP A CA 1
ATOM 3176 C C . ASP A 1 403 ? -6.007 4.781 48.762 1.00 75.81 403 ASP A C 1
ATOM 3178 O O . ASP A 1 403 ? -6.244 4.503 49.937 1.00 75.81 403 ASP A O 1
ATOM 3182 N N . THR A 1 404 ? -6.948 4.652 47.821 1.00 74.19 404 THR A N 1
ATOM 3183 C CA . THR A 1 404 ? -8.299 4.145 48.113 1.00 74.19 404 THR A CA 1
ATOM 3184 C C . THR A 1 404 ? -8.273 2.687 48.552 1.00 74.19 404 THR A C 1
ATOM 3186 O O . THR A 1 404 ? -8.995 2.332 49.476 1.00 74.19 404 THR A O 1
ATOM 3189 N N . ASN A 1 405 ? -7.421 1.838 47.975 1.00 70.44 405 ASN A N 1
ATOM 3190 C CA . ASN A 1 405 ? -7.290 0.442 48.393 1.00 70.44 405 ASN A CA 1
ATOM 3191 C C . ASN A 1 405 ? -6.617 0.293 49.774 1.00 70.44 405 ASN A C 1
ATOM 3193 O O . ASN A 1 405 ? -6.976 -0.601 50.546 1.00 70.44 405 ASN A O 1
ATOM 3197 N N . GLU A 1 406 ? -5.685 1.181 50.127 1.00 76.94 406 GLU A N 1
ATOM 3198 C CA . GLU A 1 406 ? -5.117 1.283 51.477 1.00 76.94 406 GLU A CA 1
ATOM 3199 C C . GLU A 1 406 ? -6.170 1.779 52.484 1.00 76.94 406 GLU A C 1
ATOM 3201 O O . GLU A 1 406 ? -6.338 1.176 53.548 1.00 76.94 406 GLU A O 1
ATOM 3206 N N . ALA A 1 407 ? -6.977 2.780 52.117 1.00 73.38 407 ALA A N 1
ATOM 3207 C CA . ALA A 1 407 ? -8.109 3.238 52.923 1.00 73.38 407 ALA A CA 1
ATOM 3208 C C . ALA A 1 407 ? -9.165 2.134 53.115 1.00 73.38 407 ALA A C 1
ATOM 3210 O O . ALA A 1 407 ? -9.630 1.902 54.228 1.00 73.38 407 ALA A O 1
ATOM 3211 N N . LEU A 1 408 ? -9.490 1.375 52.067 1.00 72.25 408 LEU A N 1
ATOM 3212 C CA . LEU A 1 408 ? -10.448 0.265 52.114 1.00 72.25 408 LEU A CA 1
ATOM 3213 C C . LEU A 1 408 ? -9.907 -0.914 52.940 1.00 72.25 408 LEU A C 1
ATOM 3215 O O . LEU A 1 408 ? -10.665 -1.604 53.624 1.00 72.25 408 LEU A O 1
ATOM 3219 N N . SER A 1 409 ? -8.586 -1.109 52.946 1.00 74.75 409 SER A N 1
ATOM 3220 C CA . SER A 1 409 ? -7.909 -2.051 53.843 1.00 74.75 409 SER A CA 1
ATOM 3221 C C . SER A 1 409 ? -8.005 -1.601 55.304 1.00 74.75 409 SER A C 1
ATOM 3223 O O . SER A 1 409 ? -8.343 -2.416 56.163 1.00 74.75 409 SER A O 1
ATOM 3225 N N . SER A 1 410 ? -7.822 -0.306 55.581 1.00 78.88 410 SER A N 1
ATOM 3226 C CA . SER A 1 410 ? -8.042 0.287 56.909 1.00 78.88 410 SER A CA 1
ATOM 3227 C C . SER A 1 410 ? -9.499 0.127 57.374 1.00 78.88 410 SER A C 1
ATOM 3229 O O . SER A 1 410 ? -9.757 -0.372 58.475 1.00 78.88 410 SER A O 1
ATOM 3231 N N . VAL A 1 411 ? -10.474 0.404 56.501 1.00 73.44 411 VAL A N 1
ATOM 3232 C CA . VAL A 1 411 ? -11.909 0.182 56.766 1.00 73.44 411 VAL A CA 1
ATOM 3233 C C . VAL A 1 411 ? -12.210 -1.298 57.031 1.00 73.44 411 VAL A C 1
ATOM 3235 O O . VAL A 1 411 ? -12.944 -1.631 57.956 1.00 73.44 411 VAL A O 1
ATOM 3238 N N . ARG A 1 412 ? -11.594 -2.231 56.295 1.00 75.62 412 ARG A N 1
ATOM 3239 C CA . ARG A 1 412 ? -11.724 -3.672 56.582 1.00 75.62 412 ARG A CA 1
ATOM 3240 C C . ARG A 1 412 ? -11.161 -4.056 57.945 1.00 75.62 412 ARG A C 1
ATOM 3242 O O . ARG A 1 412 ? -11.736 -4.916 58.611 1.00 75.62 412 ARG A O 1
ATOM 3249 N N . THR A 1 413 ? -10.040 -3.467 58.356 1.00 72.88 413 THR A N 1
ATOM 3250 C CA . THR A 1 413 ? -9.452 -3.755 59.671 1.00 72.88 413 THR A CA 1
ATOM 3251 C C . THR A 1 413 ? -10.298 -3.202 60.813 1.00 72.88 413 THR A C 1
ATOM 3253 O O . THR A 1 413 ? -10.515 -3.918 61.790 1.00 72.88 413 THR A O 1
ATOM 3256 N N . THR A 1 414 ? -10.849 -1.995 60.666 1.00 72.81 414 THR A N 1
ATOM 3257 C CA . THR A 1 414 ? -11.754 -1.383 61.652 1.00 72.81 414 THR A CA 1
ATOM 3258 C C . THR A 1 414 ? -13.102 -2.099 61.703 1.00 72.81 414 THR A C 1
ATOM 3260 O O . THR A 1 414 ? -13.591 -2.376 62.794 1.00 72.81 414 THR A O 1
ATOM 3263 N N . PHE A 1 415 ? -13.649 -2.524 60.561 1.00 76.00 415 PHE A N 1
ATOM 3264 C CA . PHE A 1 415 ? -14.846 -3.367 60.505 1.00 76.00 415 PHE A CA 1
ATOM 3265 C C . PHE A 1 415 ? -14.624 -4.737 61.161 1.00 76.00 415 PHE A C 1
ATOM 3267 O O . PHE A 1 415 ? -15.479 -5.214 61.898 1.00 76.00 415 PHE A O 1
ATOM 3274 N N . ARG A 1 416 ? -13.455 -5.368 60.971 1.00 76.56 416 ARG A N 1
ATOM 3275 C CA . ARG A 1 416 ? -13.106 -6.596 61.707 1.00 76.56 416 ARG A CA 1
ATOM 3276 C C . ARG A 1 416 ? -13.013 -6.359 63.211 1.00 76.56 416 ARG A C 1
ATOM 3278 O O . ARG A 1 416 ? -13.482 -7.198 63.969 1.00 76.56 416 ARG A O 1
ATOM 3285 N N . HIS A 1 417 ? -12.438 -5.238 63.644 1.00 72.62 417 HIS A N 1
ATOM 3286 C CA . HIS A 1 417 ? -12.375 -4.898 65.067 1.00 72.62 417 HIS A CA 1
ATOM 3287 C C . HIS A 1 417 ? -13.770 -4.643 65.646 1.00 72.62 417 HIS A C 1
ATOM 3289 O O . HIS A 1 417 ? -14.082 -5.182 66.703 1.00 72.62 417 HIS A O 1
ATOM 3295 N N . SER A 1 418 ? -14.643 -3.918 64.940 1.00 70.56 418 SER A N 1
ATOM 3296 C CA . SER A 1 418 ? -16.021 -3.698 65.394 1.00 70.56 418 SER A CA 1
ATOM 3297 C C . SER A 1 418 ? -16.838 -4.993 65.402 1.00 70.56 418 SER A C 1
ATOM 3299 O O . SER A 1 418 ? -17.620 -5.217 66.323 1.00 70.56 418 SER A O 1
ATOM 3301 N N . GLN A 1 419 ? -16.608 -5.893 64.442 1.00 76.38 419 GLN A N 1
ATOM 3302 C CA . GLN A 1 419 ? -17.225 -7.216 64.407 1.00 76.38 419 GLN A CA 1
ATOM 3303 C C . GLN A 1 419 ? -16.758 -8.092 65.578 1.00 76.38 419 GLN A C 1
ATOM 3305 O O . GLN A 1 419 ? -17.590 -8.723 66.222 1.00 76.38 419 GLN A O 1
ATOM 3310 N N . MET A 1 420 ? -15.462 -8.091 65.899 1.00 74.25 420 MET A N 1
ATOM 3311 C CA . MET A 1 420 ? -14.917 -8.797 67.065 1.00 74.25 420 MET A CA 1
ATOM 3312 C C . MET A 1 420 ? -15.450 -8.215 68.382 1.00 74.25 420 MET A C 1
ATOM 3314 O O . MET A 1 420 ? -15.867 -8.973 69.254 1.00 74.25 420 MET A O 1
ATOM 3318 N N . SER A 1 421 ? -15.525 -6.886 68.513 1.00 73.38 421 SER A N 1
ATOM 3319 C CA . SER A 1 421 ? -16.152 -6.233 69.671 1.00 73.38 421 SER A CA 1
ATOM 3320 C C . SER A 1 421 ? -17.637 -6.565 69.789 1.00 73.38 421 SER A C 1
ATOM 3322 O O . SER A 1 421 ? -18.118 -6.811 70.890 1.00 73.38 421 SER A O 1
ATOM 3324 N N . ARG A 1 422 ? -18.372 -6.629 68.673 1.00 75.50 422 ARG A N 1
ATOM 3325 C CA . ARG A 1 422 ? -19.775 -7.057 68.664 1.00 75.50 422 ARG A CA 1
ATOM 3326 C C . ARG A 1 422 ? -19.920 -8.515 69.099 1.00 75.50 422 ARG A C 1
ATOM 3328 O O . ARG A 1 422 ? -20.844 -8.822 69.843 1.00 75.50 422 ARG A O 1
ATOM 3335 N N . GLN A 1 423 ? -19.019 -9.396 68.669 1.00 72.00 423 GLN A N 1
ATOM 3336 C CA . GLN A 1 423 ? -19.006 -10.797 69.090 1.00 72.00 423 GLN A CA 1
ATOM 3337 C C . GLN A 1 423 ? -18.757 -10.918 70.604 1.00 72.00 423 GLN A C 1
ATOM 3339 O O . GLN A 1 423 ? -19.502 -11.616 71.283 1.00 72.00 423 GLN A O 1
ATOM 3344 N N . ALA A 1 424 ? -17.801 -10.153 71.141 1.00 73.25 424 ALA A N 1
ATOM 3345 C CA . ALA A 1 424 ? -17.532 -10.082 72.578 1.00 73.25 424 ALA A CA 1
ATOM 3346 C C . ALA A 1 424 ? -18.731 -9.526 73.372 1.00 73.25 424 ALA A C 1
ATOM 3348 O O . ALA A 1 424 ? -19.060 -10.037 74.437 1.00 73.25 424 ALA A O 1
ATOM 3349 N N . PHE A 1 425 ? -19.438 -8.527 72.833 1.00 73.25 425 PHE A N 1
ATOM 3350 C CA . PHE A 1 425 ? -20.681 -8.024 73.428 1.00 73.25 425 PHE A CA 1
ATOM 3351 C C . PHE A 1 425 ? -21.802 -9.068 73.431 1.00 73.25 425 PHE A C 1
ATOM 3353 O O . PHE A 1 425 ? -22.562 -9.136 74.391 1.00 73.25 425 PHE A O 1
ATOM 3360 N N . ILE A 1 426 ? -21.920 -9.881 72.377 1.00 76.50 426 ILE A N 1
ATOM 3361 C CA . ILE A 1 426 ? -22.901 -10.974 72.310 1.00 76.50 426 ILE A CA 1
ATOM 3362 C C . ILE A 1 426 ? -22.561 -12.069 73.331 1.00 76.50 426 ILE A C 1
ATOM 3364 O O . ILE A 1 426 ? -23.465 -12.598 73.978 1.00 76.50 426 ILE A O 1
ATOM 3368 N N . GLU A 1 427 ? -21.280 -12.390 73.510 1.00 75.25 427 GLU A N 1
ATOM 3369 C CA . GLU A 1 427 ? -20.819 -13.341 74.528 1.00 75.25 427 GLU A CA 1
ATOM 3370 C C . GLU A 1 427 ? -21.076 -12.820 75.949 1.00 75.25 427 GLU A C 1
ATOM 3372 O O . GLU A 1 427 ? -21.643 -13.548 76.765 1.00 75.25 427 GLU A O 1
ATOM 3377 N N . GLU A 1 428 ? -20.778 -11.548 76.230 1.00 78.06 428 GLU A N 1
ATOM 3378 C CA . GLU A 1 428 ? -21.062 -10.946 77.539 1.00 78.06 428 GLU A CA 1
ATOM 3379 C C . GLU A 1 428 ? -22.573 -10.823 77.791 1.00 78.06 428 GLU A C 1
ATOM 3381 O O . GLU A 1 428 ? -23.043 -11.116 78.887 1.00 78.06 428 GLU A O 1
ATOM 3386 N N . ALA A 1 429 ? -23.373 -10.488 76.774 1.00 70.00 429 ALA A N 1
ATOM 3387 C CA . ALA A 1 429 ? -24.833 -10.490 76.881 1.00 70.00 429 ALA A CA 1
ATOM 3388 C C . ALA A 1 429 ? -25.391 -11.901 77.140 1.00 70.00 429 ALA A C 1
ATOM 3390 O O . ALA A 1 429 ? -26.339 -12.061 77.910 1.00 70.00 429 ALA A O 1
ATOM 3391 N N . SER A 1 430 ? -24.792 -12.935 76.542 1.00 75.88 430 SER A N 1
ATOM 3392 C CA . SER A 1 430 ? -25.170 -14.335 76.780 1.00 75.88 430 SER A CA 1
ATOM 3393 C C . SER A 1 430 ? -24.820 -14.774 78.205 1.00 75.88 430 SER A C 1
ATOM 3395 O O . SER A 1 430 ? -25.620 -15.440 78.859 1.00 75.88 430 SER A O 1
ATOM 3397 N N . LYS A 1 431 ? -23.664 -14.341 78.719 1.00 81.00 431 LYS A N 1
ATOM 3398 C CA . LYS A 1 431 ? -23.238 -14.563 80.106 1.00 81.00 431 LYS A CA 1
ATOM 3399 C C . LYS A 1 431 ? -24.145 -13.845 81.110 1.00 81.00 431 LYS A C 1
ATOM 3401 O O . LYS A 1 431 ? -24.611 -14.476 82.051 1.00 81.00 431 LYS A O 1
ATOM 3406 N N . LEU A 1 432 ? -24.479 -12.577 80.867 1.00 76.12 432 LEU A N 1
ATOM 3407 C CA . LEU A 1 432 ? -25.422 -11.814 81.694 1.00 76.12 432 LEU A CA 1
ATOM 3408 C C . LEU A 1 432 ? -26.835 -12.409 81.662 1.00 76.12 432 LEU A C 1
ATOM 3410 O O . LEU A 1 432 ? -27.531 -12.390 82.671 1.00 76.12 432 LEU A O 1
ATOM 3414 N N . THR A 1 433 ? -27.264 -12.972 80.529 1.00 78.19 433 THR A N 1
ATOM 3415 C CA . THR A 1 433 ? -28.550 -13.685 80.432 1.00 78.19 433 THR A CA 1
ATOM 3416 C C . THR A 1 433 ? -28.536 -14.959 81.280 1.00 78.19 433 THR A C 1
ATOM 3418 O O . THR A 1 433 ? -29.506 -15.233 81.983 1.00 78.19 433 THR A O 1
ATOM 3421 N N . LEU A 1 434 ? -27.420 -15.698 81.280 1.00 77.88 434 LEU A N 1
ATOM 3422 C CA . LEU A 1 434 ? -27.231 -16.871 82.135 1.00 77.88 434 LEU A CA 1
ATOM 3423 C C . LEU A 1 434 ? -27.235 -16.491 83.626 1.00 77.88 434 LEU A C 1
ATOM 3425 O O . LEU A 1 434 ? -27.916 -17.141 84.413 1.00 77.88 434 LEU A O 1
ATOM 3429 N N . GLU A 1 435 ? -26.527 -15.423 84.005 1.00 76.81 435 GLU A N 1
ATOM 3430 C CA . GLU A 1 435 ? -26.516 -14.890 85.375 1.00 76.81 435 GLU A CA 1
ATOM 3431 C C . GLU A 1 435 ? -27.922 -14.439 85.811 1.00 76.81 435 GLU A C 1
ATOM 3433 O O . GLU A 1 435 ? -28.384 -14.794 86.898 1.00 76.81 435 GLU A O 1
ATOM 3438 N N . LEU A 1 436 ? -28.657 -13.750 84.933 1.00 77.81 436 LEU A N 1
ATOM 3439 C CA . LEU A 1 436 ? -30.038 -13.333 85.179 1.00 77.81 436 LEU A CA 1
ATOM 3440 C C . LEU A 1 436 ? -30.977 -14.531 85.380 1.00 77.81 436 LEU A C 1
ATOM 3442 O O . LEU A 1 436 ? -31.843 -14.491 86.253 1.00 77.81 436 LEU A O 1
ATOM 3446 N N . ASP A 1 437 ? -30.819 -15.601 84.603 1.00 75.75 437 ASP A N 1
ATOM 3447 C CA . ASP A 1 437 ? -31.624 -16.813 84.760 1.00 75.75 437 ASP A CA 1
ATOM 3448 C C . ASP A 1 437 ? -31.241 -17.601 86.023 1.00 75.75 437 ASP A C 1
ATOM 3450 O O . ASP A 1 437 ? -32.126 -18.153 86.686 1.00 75.75 437 ASP A O 1
ATOM 3454 N N . THR A 1 438 ? -29.965 -17.591 86.432 1.00 76.94 438 THR A N 1
ATOM 3455 C CA . THR A 1 438 ? -29.558 -18.139 87.738 1.00 76.94 438 THR A CA 1
ATOM 3456 C C . THR A 1 438 ? -30.125 -17.336 88.902 1.00 76.94 438 THR A C 1
ATOM 3458 O O . THR A 1 438 ? -30.585 -17.939 89.869 1.00 76.94 438 THR A O 1
ATOM 3461 N N . GLU A 1 439 ? -30.203 -16.008 88.789 1.00 72.62 439 GLU A N 1
ATOM 3462 C CA . GLU A 1 439 ? -30.812 -15.169 89.823 1.00 72.62 439 GLU A CA 1
ATOM 3463 C C . GLU A 1 439 ? -32.336 -15.260 89.852 1.00 72.62 439 GLU A C 1
ATOM 3465 O O . GLU A 1 439 ? -32.956 -15.264 90.914 1.00 72.62 439 GLU A O 1
ATOM 3470 N N . ARG A 1 440 ? -32.984 -15.420 88.694 1.00 77.19 440 ARG A N 1
ATOM 3471 C CA . ARG A 1 440 ? -34.418 -15.737 88.642 1.00 77.19 440 ARG A CA 1
ATOM 3472 C C . ARG A 1 440 ? -34.717 -17.068 89.317 1.00 77.19 440 ARG A C 1
ATOM 3474 O O . ARG A 1 440 ? -35.739 -17.178 89.991 1.00 77.19 440 ARG A O 1
ATOM 3481 N N . LYS A 1 441 ? -33.831 -18.054 89.161 1.00 77.25 441 LYS A N 1
ATOM 3482 C CA . LYS A 1 441 ? -33.936 -19.347 89.838 1.00 77.25 441 LYS A CA 1
ATOM 3483 C C . LYS A 1 441 ? -33.697 -19.216 91.344 1.00 77.25 441 LYS A C 1
ATOM 3485 O O . LYS A 1 441 ? -34.544 -19.663 92.105 1.00 77.25 441 LYS A O 1
ATOM 3490 N N . ALA A 1 442 ? -32.654 -18.503 91.770 1.00 73.94 442 ALA A N 1
ATOM 3491 C CA . ALA A 1 442 ? -32.396 -18.219 93.184 1.00 73.94 442 ALA A CA 1
ATOM 3492 C C . ALA A 1 442 ? -33.543 -17.428 93.843 1.00 73.94 442 ALA A C 1
ATOM 3494 O O . ALA A 1 442 ? -33.963 -17.735 94.954 1.00 73.94 442 ALA A O 1
ATOM 3495 N N . SER A 1 443 ? -34.127 -16.462 93.130 1.00 71.81 443 SER A N 1
ATOM 3496 C CA . SER A 1 443 ? -35.309 -15.712 93.571 1.00 71.81 443 SER A CA 1
ATOM 3497 C C . SER A 1 443 ? -36.571 -16.578 93.644 1.00 71.81 443 SER A C 1
ATOM 3499 O O . SER A 1 443 ? -37.413 -16.363 94.516 1.00 71.81 443 SER A O 1
ATOM 3501 N N . ALA A 1 444 ? -36.734 -17.549 92.741 1.00 72.88 444 ALA A N 1
ATOM 3502 C CA . ALA A 1 444 ? -37.825 -18.519 92.805 1.00 72.88 444 ALA A CA 1
ATOM 3503 C C . ALA A 1 444 ? -37.652 -19.479 93.994 1.00 72.88 444 ALA A C 1
ATOM 3505 O O . ALA A 1 444 ? -38.620 -19.719 94.714 1.00 72.88 444 ALA A O 1
ATOM 3506 N N . ASP A 1 445 ? -36.425 -19.941 94.247 1.00 74.50 445 ASP A N 1
ATOM 3507 C CA . ASP A 1 445 ? -36.081 -20.795 95.386 1.00 74.50 445 ASP A CA 1
ATOM 3508 C C . ASP A 1 445 ? -36.281 -20.045 96.715 1.00 74.50 445 ASP A C 1
ATOM 3510 O O . ASP A 1 445 ? -36.913 -20.574 97.624 1.00 74.50 445 ASP A O 1
ATOM 3514 N N . LEU A 1 446 ? -35.873 -18.771 96.808 1.00 74.50 446 LEU A N 1
ATOM 3515 C CA . LEU A 1 446 ? -36.124 -17.912 97.974 1.00 74.50 446 LEU A CA 1
ATOM 3516 C C . LEU A 1 446 ? -37.614 -17.651 98.208 1.00 74.50 446 LEU A C 1
ATOM 3518 O O . LEU A 1 446 ? -38.052 -17.631 99.355 1.00 74.50 446 LEU A O 1
ATOM 3522 N N . ARG A 1 447 ? -38.414 -17.470 97.149 1.00 75.25 447 ARG A N 1
ATOM 3523 C CA . ARG A 1 447 ? -39.879 -17.373 97.279 1.00 75.25 447 ARG A CA 1
ATOM 3524 C C . ARG A 1 447 ? -40.480 -18.676 97.787 1.00 75.25 447 ARG A C 1
ATOM 3526 O O . ARG A 1 447 ? -41.383 -18.634 98.611 1.00 75.25 447 ARG A O 1
ATOM 3533 N N . GLN A 1 448 ? -39.965 -19.816 97.339 1.00 72.00 448 GLN A N 1
ATOM 3534 C CA . GLN A 1 448 ? -40.402 -21.122 97.817 1.00 72.00 448 GLN A CA 1
ATOM 3535 C C . GLN A 1 448 ? -39.991 -21.365 99.281 1.00 72.00 448 GLN A C 1
ATOM 3537 O O . GLN A 1 448 ? -40.773 -21.914 100.051 1.00 72.00 448 GLN A O 1
ATOM 3542 N N . GLU A 1 449 ? -38.800 -20.920 99.685 1.00 70.62 449 GLU A N 1
ATOM 3543 C CA . GLU A 1 449 ? -38.316 -20.951 101.071 1.00 70.62 449 GLU A CA 1
ATOM 3544 C C . GLU A 1 449 ? -39.154 -20.032 101.975 1.00 70.62 449 GLU A C 1
ATOM 3546 O O . GLU A 1 449 ? -39.508 -20.403 103.094 1.00 70.62 449 GLU A O 1
ATOM 3551 N N . LEU A 1 450 ? -39.529 -18.853 101.467 1.00 74.06 450 LEU A N 1
ATOM 3552 C CA . LEU A 1 450 ? -40.407 -17.902 102.144 1.00 74.06 450 LEU A CA 1
ATOM 3553 C C . LEU A 1 450 ? -41.825 -18.465 102.307 1.00 74.06 450 LEU A C 1
ATOM 3555 O O . LEU A 1 450 ? -42.406 -18.317 103.377 1.00 74.06 450 LEU A O 1
ATOM 3559 N N . GLU A 1 451 ? -42.350 -19.164 101.299 1.00 74.44 451 GLU A N 1
ATOM 3560 C CA . GLU A 1 451 ? -43.642 -19.859 101.368 1.00 74.44 451 GLU A CA 1
ATOM 3561 C C . GLU A 1 451 ? -43.604 -20.992 102.412 1.00 74.44 451 GLU A C 1
ATOM 3563 O O . GLU A 1 451 ? -44.489 -21.085 103.259 1.00 74.44 451 GLU A O 1
ATOM 3568 N N . ARG A 1 452 ? -42.528 -21.799 102.444 1.00 73.88 452 ARG A N 1
ATOM 3569 C CA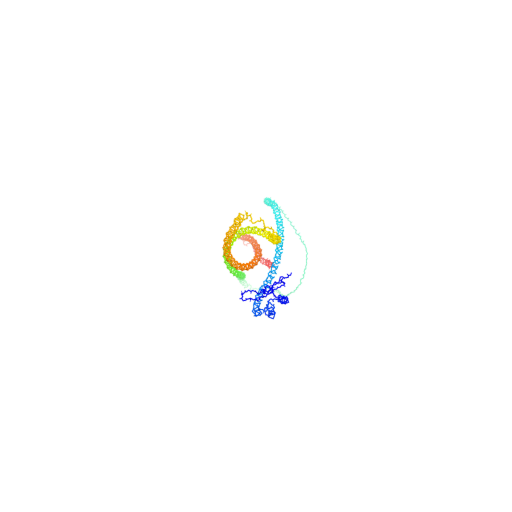 . ARG A 1 452 ? -42.324 -22.840 103.474 1.00 73.88 452 ARG A CA 1
ATOM 3570 C C . ARG A 1 452 ? -42.190 -22.249 104.879 1.00 73.88 452 ARG A C 1
ATOM 3572 O O . ARG A 1 452 ? -42.748 -22.795 105.825 1.00 73.88 452 ARG A O 1
ATOM 3579 N N . SER A 1 453 ? -41.493 -21.123 105.017 1.00 70.12 453 SER A N 1
ATOM 3580 C CA . SER A 1 453 ? -41.365 -20.384 106.280 1.00 70.12 453 SER A CA 1
ATOM 3581 C C . SER A 1 453 ? -42.705 -19.776 106.724 1.00 70.12 453 SER A C 1
ATOM 3583 O O . SER A 1 453 ? -43.064 -19.828 107.903 1.00 70.12 453 SER A O 1
ATOM 3585 N N . SER A 1 454 ? -43.511 -19.286 105.776 1.00 73.88 454 SER A N 1
ATOM 3586 C CA . SER A 1 454 ? -44.884 -18.826 106.019 1.00 73.88 454 SER A CA 1
ATOM 3587 C C . SER A 1 454 ? -45.807 -19.967 106.467 1.00 73.88 454 SER A C 1
ATOM 3589 O O . SER A 1 454 ? -46.720 -19.758 107.262 1.00 73.88 454 SER A O 1
ATOM 3591 N N . GLN A 1 455 ? -45.573 -21.185 105.982 1.00 68.31 455 GLN A N 1
ATOM 3592 C CA . GLN A 1 455 ? -46.346 -22.367 106.358 1.00 68.31 455 GLN A CA 1
ATOM 3593 C C . GLN A 1 455 ? -45.931 -22.904 107.738 1.00 68.31 455 GLN A C 1
ATOM 3595 O O . GLN A 1 455 ? -46.788 -23.190 108.570 1.00 68.31 455 GLN A O 1
ATOM 3600 N N . HIS A 1 456 ? -44.629 -22.890 108.040 1.00 66.69 456 HIS A N 1
ATOM 3601 C CA . HIS A 1 456 ? -44.080 -23.215 109.361 1.00 66.69 456 HIS A CA 1
ATOM 3602 C C . HIS A 1 456 ? -44.505 -22.203 110.442 1.00 66.69 456 HIS A C 1
ATOM 3604 O O . HIS A 1 456 ? -44.704 -22.559 111.601 1.00 66.69 456 HIS A O 1
ATOM 3610 N N . THR A 1 457 ? -44.687 -20.927 110.085 1.00 63.94 457 THR A N 1
ATOM 3611 C CA . THR A 1 457 ? -45.238 -19.913 111.003 1.00 63.94 457 THR A CA 1
ATOM 3612 C C . THR A 1 457 ? -46.742 -20.074 111.226 1.00 63.94 457 THR A C 1
ATOM 3614 O O . THR A 1 457 ? -47.219 -19.759 112.312 1.00 63.94 457 THR A O 1
ATOM 3617 N N . LEU A 1 458 ? -47.502 -20.611 110.265 1.00 67.00 458 LEU A N 1
ATOM 3618 C CA . LEU A 1 458 ? -48.917 -20.960 110.458 1.00 67.00 458 LEU A CA 1
ATOM 3619 C C . LEU A 1 458 ? -49.098 -22.183 111.372 1.00 67.00 458 LEU A C 1
ATOM 3621 O O . LEU A 1 458 ? -49.992 -22.171 112.218 1.00 67.00 458 LEU A O 1
ATOM 3625 N N . GLU A 1 459 ? -48.227 -23.188 111.259 1.00 63.50 459 GLU A N 1
ATOM 3626 C CA . GLU A 1 459 ? -48.197 -24.361 112.147 1.00 63.50 459 GLU A CA 1
ATOM 3627 C C . GLU A 1 459 ? -47.748 -23.974 113.566 1.00 63.50 459 GLU A C 1
ATOM 3629 O O . GLU A 1 459 ? -48.460 -24.264 114.530 1.00 63.50 459 GLU A O 1
ATOM 3634 N N . ALA A 1 460 ? -46.689 -23.166 113.701 1.00 59.56 460 ALA A N 1
ATOM 3635 C CA . ALA A 1 460 ? -46.270 -22.610 114.990 1.00 59.56 460 ALA A CA 1
ATOM 3636 C C . ALA A 1 460 ? -47.352 -21.720 115.636 1.00 59.56 460 ALA A C 1
ATOM 3638 O O . ALA A 1 460 ? -47.537 -21.765 116.847 1.00 59.56 460 ALA A O 1
ATOM 3639 N N . ASN A 1 461 ? -48.124 -20.952 114.853 1.00 56.81 461 ASN A N 1
ATOM 3640 C CA . ASN A 1 461 ? -49.250 -20.146 115.352 1.00 56.81 461 ASN A CA 1
ATOM 3641 C C . ASN A 1 461 ? -50.451 -20.989 115.819 1.00 56.81 461 ASN A C 1
ATOM 3643 O O . ASN A 1 461 ? -51.265 -20.498 116.603 1.00 56.81 461 ASN A O 1
ATOM 3647 N N . SER A 1 462 ? -50.582 -22.235 115.355 1.00 62.81 462 SER A N 1
ATOM 3648 C CA . SER A 1 462 ? -51.613 -23.160 115.841 1.00 62.81 462 SER A CA 1
ATOM 3649 C C . SER A 1 462 ? -51.243 -23.776 117.198 1.00 62.81 462 SER A C 1
ATOM 3651 O O . SER A 1 462 ? -52.106 -23.858 118.068 1.00 62.81 462 SER A O 1
ATOM 3653 N N . GLU A 1 463 ? -49.954 -24.046 117.430 1.00 61.22 463 GLU A N 1
ATOM 3654 C CA . GLU A 1 463 ? -49.392 -24.473 118.724 1.00 61.22 463 GLU A CA 1
ATOM 3655 C C . GLU A 1 463 ? -49.348 -23.311 119.743 1.00 61.22 463 GLU A C 1
ATOM 3657 O O . GLU A 1 463 ? -49.601 -23.488 120.936 1.00 61.22 463 GLU A O 1
ATOM 3662 N N . LEU A 1 464 ? -49.125 -22.075 119.276 1.00 56.12 464 LEU A N 1
ATOM 3663 C CA . LEU A 1 464 ? -49.133 -20.863 120.111 1.00 56.12 464 LEU A CA 1
ATOM 3664 C C . LEU A 1 464 ? -50.532 -20.513 120.650 1.00 56.12 464 LEU A C 1
ATOM 3666 O O . LEU A 1 464 ? -50.646 -19.891 121.705 1.00 56.12 464 LEU A O 1
ATOM 3670 N N . ARG A 1 465 ? -51.597 -20.943 119.959 1.00 60.94 465 ARG A N 1
ATOM 3671 C CA . ARG A 1 465 ? -53.003 -20.744 120.358 1.00 60.94 465 ARG A CA 1
ATOM 3672 C C . ARG A 1 465 ? -53.429 -21.661 121.510 1.00 60.94 465 ARG A C 1
ATOM 3674 O O . ARG A 1 465 ? -54.337 -21.316 122.261 1.00 60.94 465 ARG A O 1
ATOM 3681 N N . GLU A 1 466 ? -52.748 -22.794 121.663 1.00 59.38 466 GLU A N 1
ATOM 3682 C CA . GLU A 1 466 ? -52.931 -23.754 122.756 1.00 59.38 466 GLU A CA 1
ATOM 3683 C C . GLU A 1 466 ? -52.162 -23.302 124.015 1.00 59.38 466 GLU A C 1
ATOM 3685 O O . GLU A 1 466 ? -52.696 -23.358 125.120 1.00 59.38 466 GLU A O 1
ATOM 3690 N N . CYS A 1 467 ? -50.991 -22.673 123.841 1.00 53.31 467 CYS A N 1
ATOM 3691 C CA . CYS A 1 467 ? -50.254 -21.978 124.909 1.00 53.31 467 CYS A CA 1
ATOM 3692 C C . CYS A 1 467 ? -50.887 -20.631 125.340 1.00 53.31 467 CYS A C 1
ATOM 3694 O O . CYS A 1 467 ? -50.669 -20.170 126.462 1.00 53.31 467 CYS A O 1
ATOM 3696 N N . GLN A 1 468 ? -51.686 -19.982 124.481 1.00 49.69 468 GLN A N 1
ATOM 3697 C CA . GLN A 1 468 ? -52.361 -18.705 124.775 1.00 49.69 468 GLN A CA 1
ATOM 3698 C C . GLN A 1 468 ? -53.479 -18.819 125.826 1.00 49.69 468 GLN A C 1
ATOM 3700 O O . GLN A 1 468 ? -53.704 -17.855 126.554 1.00 49.69 468 GLN A O 1
ATOM 3705 N N . LEU A 1 469 ? -54.107 -19.987 125.996 1.00 58.12 469 LEU A N 1
ATOM 3706 C CA . LEU A 1 469 ? -55.072 -20.216 127.084 1.00 58.12 469 LEU A CA 1
ATOM 3707 C C . LEU A 1 469 ? -54.396 -20.377 128.462 1.00 58.12 469 LEU A C 1
ATOM 3709 O O . LEU A 1 469 ? -55.030 -20.132 129.486 1.00 58.12 469 LEU A O 1
ATOM 3713 N N . GLU A 1 470 ? -53.105 -20.725 128.505 1.00 56.16 470 GLU A N 1
ATOM 3714 C CA . GLU A 1 470 ? -52.324 -20.838 129.749 1.00 56.16 470 GLU A CA 1
ATOM 3715 C C . GLU A 1 470 ? -51.577 -19.535 130.112 1.00 56.16 470 GLU A C 1
ATOM 3717 O O . GLU A 1 470 ? -51.291 -19.288 131.286 1.00 56.16 470 GLU A O 1
ATOM 3722 N N . LEU A 1 471 ? -51.323 -18.643 129.141 1.00 51.84 471 LEU A N 1
ATOM 3723 C CA . LEU A 1 471 ? -50.604 -17.373 129.348 1.00 51.84 471 LEU A CA 1
ATOM 3724 C C . LEU A 1 471 ? -51.513 -16.170 129.694 1.00 51.84 471 LEU A C 1
ATOM 3726 O O . LEU A 1 471 ? -51.048 -15.212 130.324 1.00 51.84 471 LEU A O 1
ATOM 3730 N N . GLU A 1 472 ? -52.812 -16.227 129.366 1.00 53.75 472 GLU A N 1
ATOM 3731 C CA . GLU A 1 472 ? -53.830 -15.247 129.803 1.00 53.75 472 GLU A CA 1
ATOM 3732 C C . GLU A 1 472 ? -53.991 -15.197 131.340 1.00 53.75 472 GLU A C 1
ATOM 3734 O O . GLU A 1 472 ? -54.484 -14.210 131.888 1.00 53.75 472 GLU A O 1
ATOM 3739 N N . ALA A 1 473 ? -53.483 -16.206 132.059 1.00 56.59 473 ALA A N 1
ATOM 3740 C CA . ALA A 1 473 ? -53.486 -16.261 133.518 1.00 56.59 473 ALA A CA 1
ATOM 3741 C C . ALA A 1 473 ? -52.311 -15.523 134.201 1.00 56.59 473 ALA A C 1
ATOM 3743 O O . ALA A 1 473 ? -52.407 -15.228 135.394 1.00 56.59 473 ALA A O 1
ATOM 3744 N N . LEU A 1 474 ? -51.206 -15.204 133.506 1.00 53.88 474 LEU A N 1
ATOM 3745 C CA . LEU A 1 474 ? -49.990 -14.679 134.166 1.00 53.88 474 LEU A CA 1
ATOM 3746 C C . LEU A 1 474 ? -49.415 -13.373 133.611 1.00 53.88 474 LEU A C 1
ATOM 3748 O O . LEU A 1 474 ? -48.582 -12.763 134.280 1.00 53.88 474 LEU A O 1
ATOM 3752 N N . SER A 1 475 ? -49.884 -12.879 132.468 1.00 46.59 475 SER A N 1
ATOM 3753 C CA . SER A 1 475 ? -49.378 -11.628 131.882 1.00 46.59 475 SER A CA 1
ATOM 3754 C C . SER A 1 475 ? -50.452 -10.540 131.780 1.00 46.59 475 SER A C 1
ATOM 3756 O O . SER A 1 475 ? -50.394 -9.634 130.957 1.00 46.59 475 SER A O 1
ATOM 3758 N N . SER A 1 476 ? -51.395 -10.547 132.726 1.00 56.06 476 SER A N 1
ATOM 3759 C CA . SER A 1 476 ? -52.170 -9.364 133.127 1.00 56.06 476 SER A CA 1
ATOM 3760 C C . SER A 1 476 ? -51.302 -8.314 133.848 1.00 56.06 476 SER A C 1
ATOM 3762 O O . SER A 1 476 ? -51.820 -7.451 134.562 1.00 56.06 476 SER A O 1
ATOM 3764 N N . LYS A 1 477 ? -49.973 -8.416 133.771 1.00 53.53 477 LYS A N 1
ATOM 3765 C CA . LYS A 1 477 ? -49.052 -7.622 134.573 1.00 53.53 477 LYS A CA 1
ATOM 3766 C C . LYS A 1 477 ? -47.870 -7.124 133.738 1.00 53.53 477 LYS A C 1
ATOM 3768 O O . LYS A 1 477 ? -46.775 -7.666 133.745 1.00 53.53 477 LYS A O 1
ATOM 3773 N N . THR A 1 478 ? -48.115 -5.957 133.146 1.00 51.97 478 THR A N 1
ATOM 3774 C CA . THR A 1 478 ? -47.252 -4.776 133.335 1.00 51.97 478 THR A CA 1
ATOM 3775 C C . THR A 1 478 ? -45.959 -4.593 132.516 1.00 51.97 478 THR A C 1
ATOM 3777 O O . THR A 1 478 ? -45.146 -3.771 132.928 1.00 51.97 478 THR A O 1
ATOM 3780 N N . ALA A 1 479 ? -45.767 -5.211 131.339 1.00 51.75 479 ALA A N 1
ATOM 3781 C CA . ALA A 1 479 ? -44.559 -4.941 130.521 1.00 51.75 479 ALA A CA 1
ATOM 3782 C C . ALA A 1 479 ? -44.749 -4.727 128.999 1.00 51.75 479 ALA A C 1
ATOM 3784 O O . ALA A 1 479 ? -43.872 -4.154 128.361 1.00 51.75 479 ALA A O 1
ATOM 3785 N N . THR A 1 480 ? -45.882 -5.089 128.396 1.00 52.53 480 THR A N 1
ATOM 3786 C CA . THR A 1 480 ? -46.029 -5.134 126.922 1.00 52.53 480 THR A CA 1
ATOM 3787 C C . THR A 1 480 ? -46.290 -3.797 126.221 1.00 52.53 480 THR A C 1
ATOM 3789 O O . THR A 1 480 ? -46.113 -3.701 125.013 1.00 52.53 480 THR A O 1
ATOM 3792 N N . VAL A 1 481 ? -46.627 -2.723 126.937 1.00 57.69 481 VAL A N 1
ATOM 3793 C CA . VAL A 1 481 ? -46.943 -1.434 126.285 1.00 57.69 481 VAL A CA 1
ATOM 3794 C C . VAL A 1 481 ? -45.686 -0.662 125.839 1.00 57.69 481 VAL A C 1
ATOM 3796 O O . VAL A 1 481 ? -45.780 0.191 124.959 1.00 57.69 481 VAL A O 1
ATOM 3799 N N . SER A 1 482 ? -44.488 -0.945 126.376 1.00 53.88 482 SER A N 1
ATOM 3800 C CA . SER A 1 482 ? -43.275 -0.200 125.977 1.00 53.88 482 SER A CA 1
ATOM 3801 C C . SER A 1 482 ? -42.501 -0.796 124.794 1.00 53.88 482 SER A C 1
ATOM 3803 O O . SER A 1 482 ? -41.691 -0.085 124.206 1.00 53.88 482 SER A O 1
ATOM 3805 N N . GLU A 1 483 ? -42.731 -2.058 124.417 1.00 56.47 483 GLU A N 1
ATOM 3806 C CA . GLU A 1 483 ? -42.038 -2.707 123.284 1.00 56.47 483 GLU A CA 1
ATOM 3807 C C . GLU A 1 483 ? -42.767 -2.527 121.940 1.00 56.47 483 GLU A C 1
ATOM 3809 O O . GLU A 1 483 ? -42.112 -2.377 120.905 1.00 56.47 483 GLU A O 1
ATOM 3814 N N . GLU A 1 484 ? -44.099 -2.415 121.938 1.00 57.16 484 GLU A N 1
ATOM 3815 C CA . GLU A 1 484 ? -44.892 -2.204 120.713 1.00 57.16 484 GLU A CA 1
ATOM 3816 C C . GLU A 1 484 ? -44.614 -0.837 120.050 1.00 57.16 484 GLU A C 1
ATOM 3818 O O . GLU A 1 484 ? -44.590 -0.727 118.823 1.00 57.16 484 GLU A O 1
ATOM 3823 N N . LEU A 1 485 ? -44.269 0.198 120.829 1.00 58.28 485 LEU A N 1
ATOM 3824 C CA . LEU A 1 485 ? -43.916 1.526 120.299 1.00 58.28 485 LEU A CA 1
ATOM 3825 C C . LEU A 1 485 ? -42.538 1.554 119.595 1.00 58.28 485 LEU A C 1
ATOM 3827 O O . LEU A 1 485 ? -42.303 2.387 118.716 1.00 58.28 485 LEU A O 1
ATOM 3831 N N . ALA A 1 486 ? -41.624 0.640 119.947 1.00 56.94 486 ALA A N 1
ATOM 3832 C CA . ALA A 1 486 ? -40.281 0.553 119.362 1.00 56.94 486 ALA A CA 1
ATOM 3833 C C . ALA A 1 486 ? -40.249 -0.272 118.059 1.00 56.94 486 ALA A C 1
ATOM 3835 O O . ALA A 1 486 ? -39.459 0.025 117.155 1.00 56.94 486 ALA A O 1
ATOM 3836 N N . ALA A 1 487 ? -41.125 -1.273 117.931 1.00 64.44 487 ALA A N 1
ATOM 3837 C CA . ALA A 1 487 ? -41.260 -2.085 116.722 1.00 64.44 487 ALA A CA 1
ATOM 3838 C C . ALA A 1 487 ? -41.895 -1.294 115.558 1.00 64.44 487 ALA A C 1
ATOM 3840 O O . ALA A 1 487 ? -41.387 -1.338 114.432 1.00 64.44 487 ALA A O 1
ATOM 3841 N N . GLU A 1 488 ? -42.906 -0.468 115.842 1.00 60.97 488 GLU A N 1
ATOM 3842 C CA . GLU A 1 488 ? -43.602 0.347 114.834 1.00 60.97 488 GLU A CA 1
ATOM 3843 C C . GLU A 1 488 ? -42.697 1.454 114.242 1.00 60.97 488 GLU A C 1
ATOM 3845 O O . GLU A 1 488 ? -42.712 1.739 113.038 1.00 60.97 488 GLU A O 1
ATOM 3850 N N . GLN A 1 489 ? -41.796 2.025 115.057 1.00 59.34 489 GLN A N 1
ATOM 3851 C CA . GLN A 1 489 ? -40.774 2.976 114.591 1.00 59.34 489 GLN A CA 1
ATOM 3852 C C . GLN A 1 489 ? -39.720 2.335 113.670 1.00 59.34 489 GLN A C 1
ATOM 3854 O O . GLN A 1 489 ? -39.148 3.021 112.815 1.00 59.34 489 GLN A O 1
ATOM 3859 N N . LYS A 1 490 ? -39.452 1.031 113.812 1.00 66.44 490 LYS A N 1
ATOM 3860 C CA . LYS A 1 490 ? -38.490 0.295 112.977 1.00 66.44 490 LYS A CA 1
ATOM 3861 C C . LYS A 1 490 ? -39.096 -0.092 111.624 1.00 66.44 490 LYS A C 1
ATOM 3863 O O . LYS A 1 490 ? -38.428 0.066 110.602 1.00 66.44 490 LYS A O 1
ATOM 3868 N N . PHE A 1 491 ? -40.366 -0.496 111.603 1.00 74.19 491 PHE A N 1
ATOM 3869 C CA . PHE A 1 491 ? -41.107 -0.782 110.370 1.00 74.19 491 PHE A CA 1
ATOM 3870 C C . PHE A 1 491 ? -41.273 0.475 109.500 1.00 74.19 491 PHE A C 1
ATOM 3872 O O . PHE A 1 491 ? -40.940 0.469 108.313 1.00 74.19 491 PHE A O 1
ATOM 3879 N N . THR A 1 492 ? -41.633 1.605 110.119 1.00 66.62 492 THR A N 1
ATOM 3880 C CA . THR A 1 492 ? -41.790 2.891 109.417 1.00 66.62 492 THR A CA 1
ATOM 3881 C C . THR A 1 492 ? -40.471 3.398 108.802 1.00 66.62 492 THR A C 1
ATOM 3883 O O . THR A 1 492 ? -40.476 4.002 107.728 1.00 66.62 492 THR A O 1
ATOM 3886 N N . ARG A 1 493 ? -39.309 3.121 109.424 1.00 67.75 493 ARG A N 1
ATOM 3887 C CA . ARG A 1 493 ? -37.987 3.432 108.835 1.00 67.75 493 ARG A CA 1
ATOM 3888 C C . ARG A 1 493 ? -37.634 2.540 107.645 1.00 67.75 493 ARG A C 1
ATOM 3890 O O . ARG A 1 493 ? -37.045 3.041 106.692 1.00 67.75 493 ARG A O 1
ATOM 3897 N N . SER A 1 494 ? -38.000 1.260 107.685 1.00 75.44 494 SER A N 1
ATOM 3898 C CA . SER A 1 494 ? -37.730 0.314 106.594 1.00 75.44 494 SER A CA 1
ATOM 3899 C C . SER A 1 494 ? -38.510 0.673 105.329 1.00 75.44 494 SER A C 1
ATOM 3901 O O . SER A 1 494 ? -37.926 0.770 104.253 1.00 75.44 494 SER A O 1
ATOM 3903 N N . VAL A 1 495 ? -39.806 0.977 105.467 1.00 74.06 495 VAL A N 1
ATOM 3904 C CA . VAL A 1 495 ? -40.660 1.382 104.335 1.00 74.06 495 VAL A CA 1
ATOM 3905 C C . VAL A 1 495 ? -40.173 2.694 103.713 1.00 74.06 495 VAL A C 1
ATOM 3907 O O . VAL A 1 495 ? -40.189 2.849 102.494 1.00 74.06 495 VAL A O 1
ATOM 3910 N N . ARG A 1 496 ? -39.678 3.633 104.530 1.00 73.94 496 ARG A N 1
ATOM 3911 C CA . ARG A 1 496 ? -39.122 4.901 104.037 1.00 73.94 496 ARG A CA 1
ATOM 3912 C C . ARG A 1 496 ? -37.839 4.703 103.221 1.00 73.94 496 ARG A C 1
ATOM 3914 O O . ARG A 1 496 ? -37.714 5.311 102.165 1.00 73.94 496 ARG A O 1
ATOM 3921 N N . LEU A 1 497 ? -36.930 3.836 103.672 1.00 76.19 497 LEU A N 1
ATOM 3922 C CA . LEU A 1 497 ? -35.698 3.492 102.946 1.00 76.19 497 LEU A CA 1
ATOM 3923 C C . LEU A 1 497 ? -35.988 2.804 101.607 1.00 76.19 497 LEU A C 1
ATOM 3925 O O . LEU A 1 497 ? -35.340 3.101 100.604 1.00 76.19 497 LEU A O 1
ATOM 3929 N N . GLU A 1 498 ? -36.986 1.926 101.562 1.00 74.56 498 GLU A N 1
ATOM 3930 C CA . GLU A 1 498 ? -37.355 1.228 100.331 1.00 74.56 498 GLU A CA 1
ATOM 3931 C C . GLU A 1 498 ? -38.034 2.161 99.316 1.00 74.56 498 GLU A C 1
ATOM 3933 O O . GLU A 1 498 ? -37.753 2.088 98.119 1.00 74.56 498 GLU A O 1
ATOM 3938 N N . LEU A 1 499 ? -38.848 3.113 99.788 1.00 76.06 499 LEU A N 1
ATOM 3939 C CA . LEU A 1 499 ? -39.435 4.148 98.934 1.00 76.06 499 LEU A CA 1
ATOM 3940 C C . LEU A 1 499 ? -38.364 5.090 98.356 1.00 76.06 499 LEU A C 1
ATOM 3942 O O . LEU A 1 499 ? -38.428 5.461 97.186 1.00 76.06 499 LEU A O 1
ATOM 3946 N N . GLU A 1 500 ? -37.367 5.453 99.163 1.00 76.44 500 GLU A N 1
ATOM 3947 C CA . GLU A 1 500 ? -36.253 6.315 98.753 1.00 76.44 500 GLU A CA 1
ATOM 3948 C C . GLU A 1 500 ? -35.342 5.606 97.738 1.00 76.44 500 GLU A C 1
ATOM 3950 O O . GLU A 1 500 ? -34.975 6.193 96.722 1.00 76.44 500 GLU A O 1
ATOM 3955 N N . THR A 1 501 ? -35.107 4.304 97.923 1.00 79.56 501 THR A N 1
ATOM 3956 C CA . THR A 1 501 ? -34.382 3.464 96.954 1.00 79.56 501 THR A CA 1
ATOM 3957 C C . THR A 1 501 ? -35.147 3.358 95.629 1.00 79.56 501 THR A C 1
ATOM 3959 O O . THR A 1 501 ? -34.585 3.595 94.564 1.00 79.56 501 THR A O 1
ATOM 3962 N N . ARG A 1 502 ? -36.466 3.124 95.677 1.00 76.06 502 ARG A N 1
ATOM 3963 C CA . ARG A 1 502 ? -37.324 3.075 94.479 1.00 76.06 502 ARG A CA 1
ATOM 3964 C C . ARG A 1 502 ? -37.344 4.397 93.710 1.00 76.06 502 ARG A C 1
ATOM 3966 O O . ARG A 1 502 ? -37.396 4.380 92.483 1.00 76.06 502 ARG A O 1
ATOM 3973 N N . LEU A 1 503 ? -37.308 5.536 94.403 1.00 81.00 503 LEU A N 1
ATOM 3974 C CA . LEU A 1 503 ? -37.217 6.858 93.773 1.00 81.00 503 LEU A CA 1
ATOM 3975 C C . LEU A 1 503 ? -35.840 7.095 93.133 1.00 81.00 503 LEU A C 1
ATOM 3977 O O . LEU A 1 503 ? -35.765 7.677 92.048 1.00 81.00 503 LEU A O 1
ATOM 3981 N N . GLN A 1 504 ? -34.766 6.602 93.755 1.00 79.44 504 GLN A N 1
ATOM 3982 C CA . GLN A 1 504 ? -33.412 6.621 93.194 1.00 79.44 504 GLN A CA 1
ATOM 3983 C C . GLN A 1 504 ? -33.324 5.777 91.907 1.00 79.44 504 GLN A C 1
ATOM 3985 O O . GLN A 1 504 ? -32.761 6.223 90.903 1.00 79.44 504 GLN A O 1
ATOM 3990 N N . ASP A 1 505 ? -33.951 4.600 91.897 1.00 79.62 505 ASP A N 1
ATOM 3991 C CA . ASP A 1 505 ? -34.019 3.709 90.732 1.00 79.62 505 ASP A CA 1
ATOM 3992 C C . ASP A 1 505 ? -34.857 4.314 89.593 1.00 79.62 505 ASP A C 1
ATOM 3994 O O . ASP A 1 505 ? -34.509 4.228 88.414 1.00 79.62 505 ASP A O 1
ATOM 3998 N N . LEU A 1 506 ? -35.944 5.014 89.929 1.00 78.31 506 LEU A N 1
ATOM 3999 C CA . LEU A 1 506 ? -36.754 5.756 88.956 1.00 78.31 506 LEU A CA 1
ATOM 4000 C C . LEU A 1 506 ? -35.988 6.935 88.338 1.00 78.31 506 LEU A C 1
ATOM 4002 O O . LEU A 1 506 ? -36.110 7.211 87.145 1.00 78.31 506 LEU A O 1
ATOM 4006 N N . SER A 1 507 ? -35.167 7.621 89.134 1.00 80.19 507 SER A N 1
ATOM 4007 C CA . SER A 1 507 ? -34.300 8.704 88.660 1.00 80.19 507 SER A CA 1
ATOM 4008 C C . SER A 1 507 ? -33.209 8.191 87.712 1.00 80.19 507 SER A C 1
ATOM 4010 O O . SER A 1 507 ? -32.991 8.752 86.634 1.00 80.19 507 SER A O 1
ATOM 4012 N N . THR A 1 508 ? -32.557 7.081 88.067 1.00 80.50 508 THR A N 1
ATOM 4013 C CA . THR A 1 508 ? -31.505 6.469 87.239 1.00 80.50 508 THR A CA 1
ATOM 4014 C C . THR A 1 508 ? -32.060 5.898 85.938 1.00 80.50 508 THR A C 1
ATOM 4016 O O . THR A 1 508 ? -31.487 6.154 84.877 1.00 80.50 508 THR A O 1
ATOM 4019 N N . THR A 1 509 ? -33.211 5.225 85.976 1.00 79.31 509 THR A N 1
ATOM 4020 C CA . THR A 1 509 ? -33.886 4.735 84.763 1.00 79.31 509 THR A CA 1
ATOM 4021 C C . THR A 1 509 ? -34.329 5.873 83.845 1.00 79.31 509 THR A C 1
ATOM 4023 O O . THR A 1 509 ? -34.084 5.798 82.642 1.00 79.31 509 THR A O 1
ATOM 4026 N N . ASN A 1 510 ? -34.878 6.974 84.372 1.00 77.38 510 ASN A N 1
ATOM 4027 C CA . ASN A 1 510 ? -35.197 8.149 83.549 1.00 77.38 510 ASN A CA 1
ATOM 4028 C C . ASN A 1 510 ? -33.951 8.780 82.905 1.00 77.38 510 ASN A C 1
ATOM 4030 O O . ASN A 1 510 ? -34.001 9.195 81.746 1.00 77.38 510 ASN A O 1
ATOM 4034 N N . SER A 1 511 ? -32.824 8.828 83.621 1.00 80.88 511 SER A N 1
ATOM 4035 C CA . SER A 1 511 ? -31.548 9.313 83.076 1.00 80.88 511 SER A CA 1
ATOM 4036 C C . SER A 1 511 ? -31.034 8.416 81.941 1.00 80.88 511 SER A C 1
ATOM 4038 O O . SER A 1 511 ? -30.661 8.904 80.872 1.00 80.88 511 SER A O 1
ATOM 4040 N N . GLN A 1 512 ? -31.097 7.093 82.120 1.00 81.31 512 GLN A N 1
ATOM 4041 C CA . GLN A 1 512 ? -30.735 6.120 81.085 1.00 81.31 512 GLN A CA 1
ATOM 4042 C C . GLN A 1 512 ? -31.639 6.228 79.852 1.00 81.31 512 GLN A C 1
ATOM 4044 O O . GLN A 1 512 ? -31.146 6.201 78.726 1.00 81.31 512 GLN A O 1
ATOM 4049 N N . LEU A 1 513 ? -32.944 6.434 80.047 1.00 78.12 513 LEU A N 1
ATOM 4050 C CA . LEU A 1 513 ? -33.902 6.616 78.957 1.00 78.12 513 LEU A CA 1
ATOM 4051 C C . LEU A 1 513 ? -33.634 7.917 78.180 1.00 78.12 513 LEU A C 1
ATOM 4053 O O . LEU A 1 513 ? -33.716 7.939 76.952 1.00 78.12 513 LEU A O 1
ATOM 4057 N N . GLY A 1 514 ? -33.238 8.985 78.880 1.00 81.94 514 GLY A N 1
ATOM 4058 C CA . GLY A 1 514 ? -32.779 10.234 78.268 1.00 81.94 514 GLY A CA 1
ATOM 4059 C C . GLY A 1 514 ? -31.485 10.077 77.459 1.00 81.94 514 GLY A C 1
ATOM 4060 O O . GLY A 1 514 ? -31.347 10.686 76.398 1.00 81.94 514 GLY A O 1
ATOM 4061 N N . ASN A 1 515 ? -30.552 9.239 77.914 1.00 80.69 515 ASN A N 1
ATOM 4062 C CA . ASN A 1 515 ? -29.325 8.926 77.173 1.00 80.69 515 ASN A CA 1
ATOM 4063 C C . ASN A 1 515 ? -29.619 8.099 75.918 1.00 80.69 515 ASN A C 1
ATOM 4065 O O . ASN A 1 515 ? -29.206 8.495 74.831 1.00 80.69 515 ASN A O 1
ATOM 4069 N N . ALA A 1 516 ? -30.420 7.039 76.044 1.00 79.88 516 ALA A N 1
ATOM 4070 C CA . ALA A 1 516 ? -30.836 6.214 74.913 1.00 79.88 516 ALA A CA 1
ATOM 4071 C C . ALA A 1 516 ? -31.571 7.039 73.845 1.00 79.88 516 ALA A C 1
ATOM 4073 O O . ALA A 1 516 ? -31.347 6.867 72.649 1.00 79.88 516 ALA A O 1
ATOM 4074 N N . ARG A 1 517 ? -32.411 7.999 74.258 1.00 83.88 517 ARG A N 1
ATOM 4075 C CA . ARG A 1 517 ? -33.102 8.896 73.323 1.00 83.88 517 ARG A CA 1
ATOM 4076 C C . ARG A 1 517 ? -32.128 9.779 72.537 1.00 83.88 517 ARG A C 1
ATOM 4078 O O . ARG A 1 517 ? -32.314 9.945 71.336 1.00 83.88 517 ARG A O 1
ATOM 4085 N N . ARG A 1 518 ? -31.078 10.293 73.186 1.00 82.81 518 ARG A N 1
ATOM 4086 C CA . ARG A 1 518 ? -30.023 11.078 72.522 1.00 82.81 518 ARG A CA 1
ATOM 4087 C C . ARG A 1 518 ? -29.190 10.238 71.553 1.00 82.81 518 ARG A C 1
ATOM 4089 O O . ARG A 1 518 ? -28.863 10.723 70.477 1.00 82.81 518 ARG A O 1
ATOM 4096 N N . GLU A 1 519 ? -28.889 8.987 71.889 1.00 85.06 519 GLU A N 1
ATOM 4097 C CA . GLU A 1 519 ? -28.186 8.063 70.984 1.00 85.06 519 GLU A CA 1
ATOM 4098 C C . GLU A 1 519 ? -29.032 7.699 69.756 1.00 85.06 519 GLU A C 1
ATOM 4100 O O . GLU A 1 519 ? -28.522 7.674 68.635 1.00 85.06 519 GLU A O 1
ATOM 4105 N N . ILE A 1 520 ? -30.339 7.485 69.933 1.00 81.38 520 ILE A N 1
ATOM 4106 C CA . ILE A 1 520 ? -31.275 7.268 68.818 1.00 81.38 520 ILE A CA 1
ATOM 4107 C C . ILE A 1 520 ? -31.316 8.494 67.896 1.00 81.38 520 ILE A C 1
ATOM 4109 O O . ILE A 1 520 ? -31.325 8.362 66.675 1.00 81.38 520 ILE A O 1
ATOM 4113 N N . GLU A 1 521 ? -31.314 9.697 68.463 1.00 84.00 521 GLU A N 1
ATOM 4114 C CA . GLU A 1 521 ? -31.329 10.929 67.676 1.00 84.00 521 GLU A CA 1
ATOM 4115 C C . GLU A 1 521 ? -30.000 11.133 66.925 1.00 84.00 521 GLU A C 1
ATOM 4117 O O . GLU A 1 521 ? -30.012 11.429 65.731 1.00 84.00 521 GLU A O 1
ATOM 4122 N N . SER A 1 522 ? -28.861 10.840 67.566 1.00 86.12 522 SER A N 1
ATOM 4123 C CA . SER A 1 522 ? -27.534 10.839 66.926 1.00 86.12 522 SER A CA 1
ATOM 4124 C C . SER A 1 522 ? -27.461 9.848 65.761 1.00 86.12 522 SER A C 1
ATOM 4126 O O . SER A 1 522 ? -27.134 10.225 64.635 1.00 86.12 522 SER A O 1
ATOM 4128 N N . THR A 1 523 ? -27.851 8.592 65.985 1.00 84.19 523 THR A N 1
ATOM 4129 C CA . THR A 1 523 ? -27.846 7.553 64.939 1.00 84.19 523 THR A CA 1
ATOM 4130 C C . THR A 1 523 ? -28.811 7.870 63.798 1.00 84.19 523 THR A C 1
ATOM 4132 O O . THR A 1 523 ? -28.499 7.609 62.637 1.00 84.19 523 THR A O 1
ATOM 4135 N N . SER A 1 524 ? -29.954 8.501 64.089 1.00 86.31 524 SER A N 1
ATOM 4136 C CA . SER A 1 524 ? -30.861 9.003 63.056 1.00 86.31 524 SER A CA 1
ATOM 4137 C C . SER A 1 524 ? -30.191 10.067 62.184 1.00 86.31 524 SER A C 1
ATOM 4139 O O . SER A 1 524 ? -30.350 10.023 60.965 1.00 86.31 524 SER A O 1
ATOM 4141 N N . THR A 1 525 ? -29.440 11.005 62.777 1.00 83.62 525 THR A N 1
ATOM 4142 C CA . THR A 1 525 ? -28.729 12.040 62.006 1.00 83.62 525 THR A CA 1
ATOM 4143 C C . THR A 1 525 ? -27.614 11.460 61.133 1.00 83.62 525 THR A C 1
ATOM 4145 O O . THR A 1 525 ? -27.499 11.835 59.963 1.00 83.62 525 THR A O 1
ATOM 4148 N N . GLU A 1 526 ? -26.862 10.482 61.643 1.00 87.25 526 GLU A N 1
ATOM 4149 C CA . GLU A 1 526 ? -25.835 9.756 60.885 1.00 87.25 526 GLU A CA 1
ATOM 4150 C C . GLU A 1 526 ? -26.435 8.980 59.705 1.00 87.25 526 GLU A C 1
ATOM 4152 O O . GLU A 1 526 ? -25.911 9.039 58.594 1.00 87.25 526 GLU A O 1
ATOM 4157 N N . LEU A 1 527 ? -27.582 8.320 59.904 1.00 81.94 527 LEU A N 1
ATOM 4158 C CA . LEU A 1 527 ? -28.307 7.621 58.838 1.00 81.94 527 LEU A CA 1
ATOM 4159 C C . LEU A 1 527 ? -28.742 8.562 57.710 1.00 81.94 527 LEU A C 1
ATOM 4161 O O . LEU A 1 527 ? -28.632 8.206 56.536 1.00 81.94 527 LEU A O 1
ATOM 4165 N N . THR A 1 528 ? -29.213 9.767 58.040 1.00 82.50 528 THR A N 1
ATOM 4166 C CA . THR A 1 528 ? -29.501 10.788 57.022 1.00 82.50 528 THR A CA 1
ATOM 4167 C C . THR A 1 528 ? -28.246 11.259 56.290 1.00 82.50 528 THR A C 1
ATOM 4169 O O . THR A 1 528 ? -28.312 11.449 55.077 1.00 82.50 528 THR A O 1
ATOM 4172 N N . GLY A 1 529 ? -27.109 11.391 56.983 1.00 86.50 529 GLY A N 1
ATOM 4173 C CA . GLY A 1 529 ? -25.823 11.732 56.365 1.00 86.50 529 GLY A CA 1
ATOM 4174 C C . GLY A 1 529 ? -25.351 10.665 55.375 1.00 86.50 529 GLY A C 1
ATOM 4175 O O . GLY A 1 529 ? -25.097 10.969 54.211 1.00 86.50 529 GLY A O 1
ATOM 4176 N N . LEU A 1 530 ? -25.354 9.396 55.792 1.00 85.62 530 LEU A N 1
ATOM 4177 C CA . LEU A 1 530 ? -24.995 8.261 54.934 1.00 85.62 530 LEU A CA 1
ATOM 4178 C C . LEU A 1 530 ? -25.918 8.132 53.718 1.00 85.62 530 LEU A C 1
ATOM 4180 O O . LEU A 1 530 ? -25.471 7.765 52.634 1.00 85.62 530 LEU A O 1
ATOM 4184 N N . LYS A 1 531 ? -27.208 8.451 53.874 1.00 86.81 531 LYS A N 1
ATOM 4185 C CA . LYS A 1 531 ? -28.152 8.461 52.754 1.00 86.81 531 LYS A CA 1
ATOM 4186 C C . LYS A 1 531 ? -27.785 9.524 51.712 1.00 86.81 531 LYS A C 1
ATOM 4188 O O . LYS A 1 531 ? -27.808 9.223 50.524 1.00 86.81 531 LYS A O 1
ATOM 4193 N N . MET A 1 532 ? -27.408 10.728 52.147 1.00 84.38 532 MET A N 1
ATOM 4194 C CA . MET A 1 532 ? -26.954 11.788 51.239 1.00 84.38 532 MET A CA 1
ATOM 4195 C C . MET A 1 532 ? -25.641 11.429 50.534 1.00 84.38 532 MET A C 1
ATOM 4197 O O . MET A 1 532 ? -25.513 11.672 49.336 1.00 84.38 532 MET A O 1
ATOM 4201 N N . GLU A 1 533 ? -24.682 10.824 51.239 1.00 86.88 533 GLU A N 1
ATOM 4202 C CA . GLU A 1 533 ? -23.435 10.340 50.628 1.00 86.88 533 GLU A CA 1
ATOM 4203 C C . GLU A 1 533 ? -23.693 9.240 49.595 1.00 86.88 533 GLU A C 1
ATOM 4205 O O . GLU A 1 533 ? -23.110 9.259 48.513 1.00 86.88 533 GLU A O 1
ATOM 4210 N N . LEU A 1 534 ? -24.610 8.314 49.890 1.00 87.62 534 LEU A N 1
ATOM 4211 C CA . LEU A 1 534 ? -25.002 7.260 48.958 1.00 87.62 534 LEU A CA 1
ATOM 4212 C C . LEU A 1 534 ? -25.651 7.830 47.690 1.00 87.62 534 LEU A C 1
ATOM 4214 O O . LEU A 1 534 ? -25.336 7.378 46.589 1.00 87.62 534 LEU A O 1
ATOM 4218 N N . ASP A 1 535 ? -26.531 8.824 47.830 1.00 85.12 535 ASP A N 1
ATOM 4219 C CA . ASP A 1 535 ? -27.163 9.498 46.692 1.00 85.12 535 ASP A CA 1
ATOM 4220 C C . ASP A 1 535 ? -26.129 10.266 45.846 1.00 85.12 535 ASP A C 1
ATOM 4222 O O . ASP A 1 535 ? -26.172 10.210 44.613 1.00 85.12 535 ASP A O 1
ATOM 4226 N N . LEU A 1 536 ? -25.151 10.920 46.485 1.00 87.94 536 LEU A N 1
ATOM 4227 C CA . LEU A 1 536 ? -24.047 11.592 45.794 1.00 87.94 536 LEU A CA 1
ATOM 4228 C C . LEU A 1 536 ? -23.180 10.599 45.011 1.00 87.94 536 LEU A C 1
ATOM 4230 O O . LEU A 1 536 ? -22.823 10.853 43.860 1.00 87.94 536 LEU A O 1
ATOM 4234 N N . GLU A 1 537 ? -22.856 9.457 45.613 1.00 86.19 537 GLU A N 1
ATOM 4235 C CA . GLU A 1 537 ? -21.999 8.461 44.975 1.00 86.19 537 GLU A CA 1
ATOM 4236 C C . GLU A 1 537 ? -22.713 7.713 43.852 1.00 86.19 537 GLU A C 1
ATOM 4238 O O . GLU A 1 537 ? -22.106 7.390 42.828 1.00 86.19 537 GLU A O 1
ATOM 4243 N N . LYS A 1 538 ? -24.031 7.538 43.977 1.00 86.94 538 LYS A N 1
ATOM 4244 C CA . LYS A 1 538 ? -24.878 7.085 42.877 1.00 86.94 538 LYS A CA 1
ATOM 4245 C C . LYS A 1 538 ? -24.816 8.058 41.700 1.00 86.94 538 LYS A C 1
ATOM 4247 O O . LYS A 1 538 ? -24.605 7.620 40.573 1.00 86.94 538 LYS A O 1
ATOM 4252 N N . HIS A 1 539 ? -24.894 9.363 41.962 1.00 85.50 539 HIS A N 1
ATOM 4253 C CA . HIS A 1 539 ? -24.801 10.366 40.905 1.00 85.50 539 HIS A CA 1
ATOM 4254 C C . HIS A 1 539 ? -23.432 10.364 40.204 1.00 85.50 539 HIS A C 1
ATOM 4256 O O . HIS A 1 539 ? -23.380 10.392 38.974 1.00 85.50 539 HIS A O 1
ATOM 4262 N N . LYS A 1 540 ? -22.325 10.236 40.954 1.00 87.12 540 LYS A N 1
ATOM 4263 C CA . LYS A 1 540 ? -20.985 10.065 40.360 1.00 87.12 540 LYS A CA 1
ATOM 4264 C C . LYS A 1 540 ? -20.874 8.788 39.531 1.00 87.12 540 LYS A C 1
ATOM 4266 O O . LYS A 1 540 ? -20.262 8.800 38.467 1.00 87.12 540 LYS A O 1
ATOM 4271 N N . SER A 1 541 ? -21.457 7.686 40.004 1.00 85.56 541 SER A N 1
ATOM 4272 C CA . SER A 1 541 ? -21.473 6.428 39.256 1.00 85.56 541 SER A CA 1
ATOM 4273 C C . SER A 1 541 ? -22.221 6.565 37.930 1.00 85.56 541 SER A C 1
ATOM 4275 O O . SER A 1 541 ? -21.782 5.980 36.941 1.00 85.56 541 SER A O 1
ATOM 4277 N N . ASP A 1 542 ? -23.324 7.313 37.898 1.00 84.81 542 ASP A N 1
ATOM 4278 C CA . ASP A 1 542 ? -24.075 7.574 36.668 1.00 84.81 542 ASP A CA 1
ATOM 4279 C C . ASP A 1 542 ? -23.258 8.442 35.697 1.00 84.81 542 ASP A C 1
ATOM 4281 O O . ASP A 1 542 ? -23.143 8.094 34.522 1.00 84.81 542 ASP A O 1
ATOM 4285 N N . GLN A 1 543 ? -22.584 9.484 36.200 1.00 84.62 543 GLN A N 1
ATOM 4286 C CA . GLN A 1 543 ? -21.697 10.336 35.400 1.00 84.62 543 GLN A CA 1
ATOM 4287 C C . GLN A 1 543 ? -20.532 9.545 34.777 1.00 84.62 543 GLN A C 1
ATOM 4289 O O . GLN A 1 543 ? -20.279 9.642 33.577 1.00 84.62 543 GLN A O 1
ATOM 4294 N N . LEU A 1 544 ? -19.859 8.693 35.558 1.00 85.94 544 LEU A N 1
ATOM 4295 C CA . LEU A 1 544 ? -18.785 7.828 35.050 1.00 85.94 544 LEU A CA 1
ATOM 4296 C C . LEU A 1 544 ? -19.283 6.848 33.980 1.00 85.94 544 LEU A C 1
ATOM 4298 O O . LEU A 1 544 ? -18.541 6.485 33.067 1.00 85.94 544 LEU A O 1
ATOM 4302 N N . ARG A 1 545 ? -20.540 6.405 34.080 1.00 85.69 545 ARG A N 1
ATOM 4303 C CA . ARG A 1 545 ? -21.160 5.522 33.087 1.00 85.69 545 ARG A CA 1
ATOM 4304 C C . ARG A 1 545 ? -21.361 6.234 31.755 1.00 85.69 545 ARG A C 1
ATOM 4306 O O . ARG A 1 545 ? -21.139 5.632 30.706 1.00 85.69 545 ARG A O 1
ATOM 4313 N N . GLU A 1 546 ? -21.754 7.499 31.808 1.00 84.50 546 GLU A N 1
ATOM 4314 C CA . GLU A 1 546 ? -21.961 8.353 30.641 1.00 84.50 546 GLU A CA 1
ATOM 4315 C C . GLU A 1 546 ? -20.625 8.680 29.950 1.00 84.50 546 GLU A C 1
ATOM 4317 O O . GLU A 1 546 ? -20.488 8.490 28.740 1.00 84.50 546 GLU A O 1
ATOM 4322 N N . GLU A 1 547 ? -19.589 9.021 30.726 1.00 86.75 547 GLU A N 1
ATOM 4323 C CA . GLU A 1 547 ? -18.217 9.225 30.230 1.00 86.75 547 GLU A CA 1
ATOM 4324 C C . GLU A 1 547 ? -17.623 7.954 29.600 1.00 86.75 547 GLU A C 1
ATOM 4326 O O . GLU A 1 547 ? -16.964 8.009 28.554 1.00 86.75 547 GLU A O 1
ATOM 4331 N N . LEU A 1 548 ? -17.888 6.785 30.196 1.00 85.88 548 LEU A N 1
ATOM 4332 C CA . LEU A 1 548 ? -17.477 5.496 29.642 1.00 85.88 548 LEU A CA 1
ATOM 4333 C C . LEU A 1 548 ? -18.179 5.210 28.309 1.00 85.88 548 LEU A C 1
ATOM 4335 O O . LEU A 1 548 ? -17.540 4.717 27.379 1.00 85.88 548 LEU A O 1
ATOM 4339 N N . CYS A 1 549 ? -19.471 5.529 28.202 1.00 82.75 549 CYS A N 1
ATOM 4340 C CA . CYS A 1 549 ? -20.240 5.351 26.973 1.00 82.75 549 CYS A CA 1
ATOM 4341 C C . CYS A 1 549 ? -19.715 6.269 25.854 1.00 82.75 549 CYS A C 1
ATOM 4343 O O . CYS A 1 549 ? -19.466 5.800 24.743 1.00 82.75 549 CYS A O 1
ATOM 4345 N N . SER A 1 550 ? -19.418 7.535 26.175 1.00 83.31 550 SER A N 1
ATOM 4346 C CA . SER A 1 550 ? -18.759 8.468 25.249 1.00 83.31 550 SER A CA 1
ATOM 4347 C C . SER A 1 550 ? -17.394 7.944 24.793 1.00 83.31 550 SER A C 1
ATOM 4349 O O . SER A 1 550 ? -17.114 7.894 23.598 1.00 83.31 550 SER A O 1
ATOM 4351 N N . SER A 1 551 ? -16.566 7.461 25.724 1.00 84.56 551 SER A N 1
ATOM 4352 C CA . SER A 1 551 ? -15.238 6.917 25.404 1.00 84.56 551 SER A CA 1
ATOM 4353 C C . SER A 1 551 ? -15.307 5.669 24.517 1.00 84.56 551 SER A C 1
ATOM 4355 O O . SER A 1 551 ? -14.469 5.481 23.635 1.00 84.56 551 SER A O 1
ATOM 4357 N N . GLN A 1 552 ? -16.304 4.802 24.722 1.00 84.12 552 GLN A N 1
ATOM 4358 C CA . GLN A 1 552 ? -16.540 3.642 23.855 1.00 84.12 552 GLN A CA 1
ATOM 4359 C C . GLN A 1 552 ? -16.930 4.065 22.436 1.00 84.12 552 GLN A C 1
ATOM 4361 O O . GLN A 1 552 ? -16.474 3.454 21.466 1.00 84.12 552 GLN A O 1
ATOM 4366 N N . GLN A 1 553 ? -17.735 5.119 22.306 1.00 83.69 553 GLN A N 1
ATOM 4367 C CA . GLN A 1 553 ? -18.123 5.664 21.011 1.00 83.69 553 GLN A CA 1
ATOM 4368 C C . GLN A 1 553 ? -16.933 6.294 20.276 1.00 83.69 553 GLN A C 1
ATOM 4370 O O . GLN A 1 553 ? -16.722 5.999 19.097 1.00 83.69 553 GLN A O 1
ATOM 4375 N N . ASP A 1 554 ? -16.094 7.055 20.978 1.00 85.69 554 ASP A N 1
ATOM 4376 C CA . ASP A 1 554 ? -14.856 7.613 20.424 1.00 85.69 554 ASP A CA 1
ATOM 4377 C C . ASP A 1 554 ? -13.891 6.512 19.963 1.00 85.69 554 ASP A C 1
ATOM 4379 O O . ASP A 1 554 ? -13.299 6.599 18.884 1.00 85.69 554 ASP A O 1
ATOM 4383 N N . LEU A 1 555 ? -13.777 5.422 20.731 1.00 83.00 555 LEU A N 1
ATOM 4384 C CA . LEU A 1 555 ? -12.960 4.266 20.361 1.00 83.00 555 LEU A CA 1
ATOM 4385 C C . LEU A 1 555 ? -13.474 3.588 19.080 1.00 83.00 555 LEU A C 1
ATOM 4387 O O . LEU A 1 555 ? -12.675 3.177 18.236 1.00 83.00 555 LEU A O 1
ATOM 4391 N N . ALA A 1 556 ? -14.795 3.491 18.904 1.00 79.88 556 ALA A N 1
ATOM 4392 C CA . ALA A 1 556 ? -15.399 2.952 17.688 1.00 79.88 556 ALA A CA 1
ATOM 4393 C C . ALA A 1 556 ? -15.119 3.846 16.466 1.00 79.88 556 ALA A C 1
ATOM 4395 O O . ALA A 1 556 ? -14.756 3.341 15.399 1.00 79.88 556 ALA A O 1
ATOM 4396 N N . VAL A 1 557 ? -15.213 5.172 16.624 1.00 85.81 557 VAL A N 1
ATOM 4397 C CA . VAL A 1 557 ? -14.856 6.144 15.575 1.00 85.81 557 VAL A CA 1
ATOM 4398 C C . VAL A 1 557 ? -13.374 6.028 15.208 1.00 85.81 557 VAL A C 1
ATOM 4400 O O . VAL A 1 557 ? -13.041 5.914 14.026 1.00 85.81 557 VAL A O 1
ATOM 4403 N N . ALA A 1 558 ? -12.486 5.970 16.203 1.00 81.50 558 ALA A N 1
ATOM 4404 C CA . ALA A 1 558 ? -11.052 5.796 15.990 1.00 81.50 558 ALA A CA 1
ATOM 4405 C C . ALA A 1 558 ? -10.733 4.467 15.284 1.00 81.50 558 ALA A C 1
ATOM 4407 O O . ALA A 1 558 ? -9.925 4.438 14.357 1.00 81.50 558 ALA A O 1
ATOM 4408 N N . SER A 1 559 ? -11.402 3.374 15.663 1.00 83.88 559 SER A N 1
ATOM 4409 C CA . SER A 1 559 ? -11.234 2.063 15.024 1.00 83.88 559 SER A CA 1
ATOM 4410 C C . SER A 1 559 ? -11.622 2.092 13.541 1.00 83.88 559 SER A C 1
ATOM 4412 O O . SER A 1 559 ? -10.883 1.584 12.694 1.00 83.88 559 SER A O 1
ATOM 4414 N N . ASN A 1 560 ? -12.728 2.761 13.203 1.00 82.62 560 ASN A N 1
ATOM 4415 C CA . ASN A 1 560 ? -13.153 2.948 11.815 1.00 82.62 560 ASN A CA 1
ATOM 4416 C C . ASN A 1 560 ? -12.158 3.800 11.011 1.00 82.62 560 ASN A C 1
ATOM 4418 O O . ASN A 1 560 ? -11.821 3.443 9.879 1.00 82.62 560 ASN A O 1
ATOM 4422 N N . ALA A 1 561 ? -11.638 4.884 11.594 1.00 81.94 561 ALA A N 1
ATOM 4423 C CA . ALA A 1 561 ? -10.615 5.718 10.960 1.00 81.94 561 ALA A CA 1
ATOM 4424 C C . ALA A 1 561 ? -9.325 4.927 10.671 1.00 81.94 561 ALA A C 1
ATOM 4426 O O . ALA A 1 561 ? -8.759 5.038 9.581 1.00 81.94 561 ALA A O 1
ATOM 4427 N N . LEU A 1 562 ? -8.910 4.068 11.607 1.00 80.38 562 LEU A N 1
ATOM 4428 C CA . LEU A 1 562 ? -7.749 3.181 11.478 1.00 80.38 562 LEU A CA 1
ATOM 4429 C C . LEU A 1 562 ? -7.972 2.100 10.403 1.00 80.38 562 LEU A C 1
ATOM 4431 O O . LEU A 1 562 ? -7.068 1.749 9.642 1.00 80.38 562 LEU A O 1
ATOM 4435 N N . GLY A 1 563 ? -9.205 1.598 10.290 1.00 82.38 563 GLY A N 1
ATOM 4436 C CA . GLY A 1 563 ? -9.623 0.701 9.213 1.00 82.38 563 GLY A CA 1
ATOM 4437 C C . GLY A 1 563 ? -9.544 1.348 7.827 1.00 82.38 563 GLY A C 1
ATOM 4438 O O . GLY A 1 563 ? -9.085 0.705 6.880 1.00 82.38 563 GLY A O 1
ATOM 4439 N N . ASN A 1 564 ? -9.940 2.617 7.708 1.00 81.88 564 ASN A N 1
ATOM 4440 C CA . ASN A 1 564 ? -9.851 3.371 6.456 1.00 81.88 564 ASN A CA 1
ATOM 4441 C C . ASN A 1 564 ? -8.395 3.651 6.062 1.00 81.88 564 ASN A C 1
ATOM 4443 O O . ASN A 1 564 ? -7.998 3.275 4.964 1.00 81.88 564 ASN A O 1
ATOM 4447 N N . THR A 1 565 ? -7.564 4.149 6.982 1.00 83.44 565 THR A N 1
ATOM 4448 C CA . THR A 1 565 ? -6.126 4.368 6.716 1.00 83.44 565 THR A CA 1
ATOM 4449 C C . THR A 1 565 ? -5.403 3.083 6.319 1.00 83.44 565 THR A C 1
ATOM 4451 O O . THR A 1 565 ? -4.535 3.099 5.450 1.00 83.44 565 THR A O 1
ATOM 4454 N N . ARG A 1 566 ? -5.775 1.932 6.897 1.00 82.50 566 ARG A N 1
ATOM 4455 C CA . ARG A 1 566 ? -5.230 0.632 6.476 1.00 82.50 566 ARG A CA 1
ATOM 4456 C C . ARG A 1 566 ? -5.611 0.277 5.036 1.00 82.50 566 ARG A C 1
ATOM 4458 O O . ARG A 1 566 ? -4.806 -0.337 4.336 1.00 82.50 566 ARG A O 1
ATOM 4465 N N . ARG A 1 567 ? -6.824 0.630 4.604 1.00 83.06 567 ARG A N 1
ATOM 4466 C CA . ARG A 1 567 ? -7.287 0.429 3.224 1.00 83.06 567 ARG A CA 1
ATOM 4467 C C . ARG A 1 567 ? -6.520 1.335 2.262 1.00 83.06 567 ARG A C 1
ATOM 4469 O O . ARG A 1 567 ? -6.030 0.840 1.251 1.00 83.06 567 ARG A O 1
ATOM 4476 N N . ASP A 1 568 ? -6.327 2.596 2.635 1.00 85.62 568 ASP A N 1
ATOM 4477 C CA . ASP A 1 568 ? -5.584 3.580 1.842 1.00 85.62 568 ASP A CA 1
ATOM 4478 C C . ASP A 1 568 ? -4.108 3.184 1.697 1.00 85.62 568 ASP A C 1
ATOM 4480 O O . ASP A 1 568 ? -3.576 3.163 0.590 1.00 85.62 568 ASP A O 1
ATOM 4484 N N . LEU A 1 569 ? -3.464 2.735 2.783 1.00 79.94 569 LEU A N 1
ATOM 4485 C CA . LEU A 1 569 ? -2.115 2.153 2.737 1.00 79.94 569 LEU A CA 1
ATOM 4486 C C . LEU A 1 569 ? -2.043 0.914 1.837 1.00 79.94 569 LEU A C 1
ATOM 4488 O O . LEU A 1 569 ? -1.029 0.690 1.177 1.00 79.94 569 LEU A O 1
ATOM 4492 N N . GLY A 1 570 ? -3.106 0.107 1.802 1.00 80.69 570 GLY A N 1
ATOM 4493 C CA . GLY A 1 570 ? -3.244 -0.993 0.850 1.00 80.69 570 GLY A CA 1
ATOM 4494 C C . GLY A 1 570 ? -3.206 -0.503 -0.599 1.00 80.69 570 GLY A C 1
ATOM 4495 O O . GLY A 1 570 ? -2.443 -1.053 -1.391 1.00 80.69 570 GLY A O 1
ATOM 4496 N N . GLY A 1 571 ? -3.955 0.562 -0.903 1.00 83.44 571 GLY A N 1
ATOM 4497 C CA . GLY A 1 571 ? -3.978 1.223 -2.212 1.00 83.44 571 GLY A CA 1
ATOM 4498 C C . GLY A 1 571 ? -2.622 1.810 -2.620 1.00 83.44 571 GLY A C 1
ATOM 4499 O O . GLY A 1 571 ? -2.131 1.546 -3.716 1.00 83.44 571 GLY A O 1
ATOM 4500 N N . VAL A 1 572 ? -1.949 2.518 -1.710 1.00 84.75 572 VAL A N 1
ATOM 4501 C CA . VAL A 1 572 ? -0.596 3.054 -1.953 1.00 84.75 572 VAL A CA 1
ATOM 4502 C C . VAL A 1 572 ? 0.395 1.929 -2.259 1.00 84.75 572 VAL A C 1
ATOM 4504 O O . VAL A 1 572 ? 1.229 2.051 -3.153 1.00 84.75 572 VAL A O 1
ATOM 4507 N N . ARG A 1 573 ? 0.298 0.796 -1.555 1.00 84.25 573 ARG A N 1
ATOM 4508 C CA . ARG A 1 573 ? 1.194 -0.350 -1.760 1.00 84.25 573 ARG A CA 1
ATOM 4509 C C . ARG A 1 573 ? 0.978 -1.029 -3.113 1.00 84.25 573 ARG A C 1
ATOM 4511 O O . ARG A 1 573 ? 1.944 -1.531 -3.687 1.00 84.25 573 ARG A O 1
ATOM 4518 N N . THR A 1 574 ? -0.258 -1.057 -3.615 1.00 81.94 574 THR A N 1
ATOM 4519 C CA . THR A 1 574 ? -0.549 -1.528 -4.976 1.00 81.94 574 THR A CA 1
ATOM 4520 C C . THR A 1 574 ? 0.009 -0.575 -6.026 1.00 81.94 574 THR A C 1
ATOM 4522 O O . THR A 1 574 ? 0.743 -1.038 -6.893 1.00 81.94 574 THR A O 1
ATOM 4525 N N . SER A 1 575 ? -0.197 0.738 -5.885 1.00 85.88 575 SER A N 1
ATOM 4526 C CA . SER A 1 575 ? 0.367 1.727 -6.815 1.00 85.88 575 SER A CA 1
ATOM 4527 C C . SER A 1 575 ? 1.897 1.708 -6.825 1.00 85.88 575 SER A C 1
ATOM 4529 O O . SER A 1 575 ? 2.504 1.771 -7.886 1.00 85.88 575 SER A O 1
ATOM 4531 N N . LEU A 1 576 ? 2.540 1.525 -5.665 1.00 84.62 576 LEU A N 1
ATOM 4532 C CA . LEU A 1 576 ? 3.996 1.377 -5.581 1.00 84.62 576 LEU A CA 1
ATOM 4533 C C . LEU A 1 576 ? 4.499 0.124 -6.317 1.00 84.62 576 LEU A C 1
ATOM 4535 O O . LEU A 1 576 ? 5.578 0.127 -6.898 1.00 84.62 576 LEU A O 1
ATOM 4539 N N . ARG A 1 577 ? 3.728 -0.970 -6.300 1.00 84.19 577 ARG A N 1
ATOM 4540 C CA . ARG A 1 577 ? 4.078 -2.183 -7.050 1.00 84.19 577 ARG A CA 1
ATOM 4541 C C . ARG A 1 577 ? 3.950 -1.961 -8.558 1.00 84.19 577 ARG A C 1
ATOM 4543 O O . ARG A 1 577 ? 4.780 -2.459 -9.313 1.00 84.19 577 ARG A O 1
ATOM 4550 N N . GLU A 1 578 ? 2.932 -1.227 -8.989 1.00 83.62 578 GLU A N 1
ATOM 4551 C CA . GLU A 1 578 ? 2.724 -0.881 -10.399 1.00 83.62 578 GLU A CA 1
ATOM 4552 C C . GLU A 1 578 ? 3.825 0.052 -10.920 1.00 83.62 578 GLU A C 1
ATOM 4554 O O . GLU A 1 578 ? 4.375 -0.186 -11.999 1.00 83.62 578 GLU A O 1
ATOM 4559 N N . THR A 1 579 ? 4.224 1.058 -10.134 1.00 84.75 579 THR A N 1
ATOM 4560 C CA . THR A 1 579 ? 5.350 1.932 -10.488 1.00 84.75 579 THR A CA 1
ATOM 4561 C C . THR A 1 579 ? 6.672 1.172 -10.504 1.00 84.75 579 THR A C 1
ATOM 4563 O O . THR A 1 579 ? 7.453 1.359 -11.434 1.00 84.75 579 THR A O 1
ATOM 4566 N N . GLN A 1 580 ? 6.902 0.253 -9.559 1.00 86.62 580 GLN A N 1
ATOM 4567 C CA . GLN A 1 580 ? 8.070 -0.634 -9.571 1.00 86.62 580 GLN A CA 1
ATOM 4568 C C . GLN A 1 580 ? 8.118 -1.483 -10.853 1.00 86.62 580 GLN A C 1
ATOM 4570 O O . GLN A 1 580 ? 9.142 -1.521 -11.527 1.00 86.62 580 GLN A O 1
ATOM 4575 N N . SER A 1 581 ? 6.998 -2.103 -11.238 1.00 83.38 581 SER A N 1
ATOM 4576 C CA . SER A 1 581 ? 6.909 -2.897 -12.472 1.00 83.38 581 SER A CA 1
ATOM 4577 C C . SER A 1 581 ? 7.159 -2.053 -13.727 1.00 83.38 581 SER A C 1
ATOM 4579 O O . SER A 1 581 ? 7.779 -2.523 -14.683 1.00 83.38 581 SER A O 1
ATOM 4581 N N . SER A 1 582 ? 6.685 -0.806 -13.733 1.00 85.81 582 SER A N 1
ATOM 4582 C CA . SER A 1 582 ? 6.916 0.136 -14.834 1.00 85.81 582 SER A CA 1
ATOM 4583 C C . SER A 1 582 ? 8.390 0.544 -14.914 1.00 85.81 582 SER A C 1
ATOM 4585 O O . SER A 1 582 ? 8.963 0.584 -16.001 1.00 85.81 582 SER A O 1
ATOM 4587 N N . LEU A 1 583 ? 9.035 0.767 -13.764 1.00 86.12 583 LEU A N 1
ATOM 4588 C CA . LEU A 1 583 ? 10.466 1.051 -13.670 1.00 86.12 583 LEU A CA 1
ATOM 4589 C C . LEU A 1 583 ? 11.308 -0.126 -14.180 1.00 86.12 583 LEU A C 1
ATOM 4591 O O . LEU A 1 583 ? 12.255 0.083 -14.933 1.00 86.12 583 LEU A O 1
ATOM 4595 N N . ASP A 1 584 ? 10.954 -1.356 -13.805 1.00 84.81 584 ASP A N 1
ATOM 4596 C CA . ASP A 1 584 ? 11.649 -2.561 -14.264 1.00 84.81 584 ASP A CA 1
ATOM 4597 C C . ASP A 1 584 ? 11.514 -2.743 -15.783 1.00 84.81 584 ASP A C 1
ATOM 4599 O O . ASP A 1 584 ? 12.492 -3.080 -16.452 1.00 84.81 584 ASP A O 1
ATOM 4603 N N . THR A 1 585 ? 10.340 -2.436 -16.342 1.00 87.75 585 THR A N 1
ATOM 4604 C CA . THR A 1 585 ? 10.107 -2.439 -17.797 1.00 87.75 585 THR A CA 1
ATOM 4605 C C . THR A 1 585 ? 10.978 -1.391 -18.493 1.00 87.75 585 THR A C 1
ATOM 4607 O O . THR A 1 585 ? 11.732 -1.719 -19.406 1.00 87.75 585 THR A O 1
ATOM 4610 N N . CYS A 1 586 ? 10.976 -0.151 -17.997 1.00 86.50 586 CYS A N 1
ATOM 4611 C CA . CYS A 1 586 ? 11.826 0.925 -18.512 1.00 86.50 586 CYS A CA 1
ATOM 4612 C C . CYS A 1 586 ? 13.321 0.561 -18.423 1.00 86.50 586 CYS A C 1
ATOM 4614 O O . CYS A 1 586 ? 14.101 0.804 -19.343 1.00 86.50 586 CYS A O 1
ATOM 4616 N N . ARG A 1 587 ? 13.737 -0.114 -17.347 1.00 87.19 587 ARG A N 1
ATOM 4617 C CA . ARG A 1 587 ? 15.113 -0.597 -17.191 1.00 87.19 587 ARG A CA 1
ATOM 4618 C C . ARG A 1 587 ? 15.476 -1.646 -18.244 1.00 87.19 587 ARG A C 1
ATOM 4620 O O . ARG A 1 587 ? 16.591 -1.605 -18.762 1.00 87.19 587 ARG A O 1
ATOM 4627 N N . GLN A 1 588 ? 14.564 -2.558 -18.577 1.00 85.94 588 GLN A N 1
ATOM 4628 C CA . GLN A 1 588 ? 14.766 -3.528 -19.659 1.00 85.94 588 GLN A CA 1
ATOM 4629 C C . GLN A 1 588 ? 14.875 -2.838 -21.025 1.00 85.94 588 GLN A C 1
ATOM 4631 O O . GLN A 1 588 ? 15.765 -3.177 -21.806 1.00 85.94 588 GLN A O 1
ATOM 4636 N N . GLU A 1 589 ? 14.043 -1.830 -21.289 1.00 87.81 589 GLU A N 1
ATOM 4637 C CA . GLU A 1 589 ? 14.114 -1.026 -22.516 1.00 87.81 589 GLU A CA 1
ATOM 4638 C C . GLU A 1 589 ? 15.444 -0.270 -22.630 1.00 87.81 589 GLU A C 1
ATOM 4640 O O . GLU A 1 589 ? 16.072 -0.292 -23.689 1.00 87.81 589 GLU A O 1
ATOM 4645 N N . ILE A 1 590 ? 15.936 0.323 -21.536 1.00 85.56 590 ILE A N 1
ATOM 4646 C CA . ILE A 1 590 ? 17.253 0.977 -21.493 1.00 85.56 590 ILE A CA 1
ATOM 4647 C C . ILE A 1 590 ? 18.367 -0.022 -21.811 1.00 85.56 590 ILE A C 1
ATOM 4649 O O . ILE A 1 590 ? 19.255 0.298 -22.599 1.00 85.56 590 ILE A O 1
ATOM 4653 N N . VAL A 1 591 ? 18.337 -1.227 -21.232 1.00 87.19 591 VAL A N 1
ATOM 4654 C CA . VAL A 1 591 ? 19.333 -2.273 -21.527 1.00 87.19 591 VAL A CA 1
ATOM 4655 C C . VAL A 1 591 ? 19.285 -2.663 -23.004 1.00 87.19 591 VAL A C 1
ATOM 4657 O O . VAL A 1 591 ? 20.331 -2.752 -23.648 1.00 87.19 591 VAL A O 1
ATOM 4660 N N . HIS A 1 592 ? 18.087 -2.832 -23.565 1.00 88.19 592 HIS A N 1
ATOM 4661 C CA . HIS A 1 592 ? 17.911 -3.146 -24.980 1.00 88.19 592 HIS A CA 1
ATOM 4662 C C . HIS A 1 592 ? 18.445 -2.027 -25.892 1.00 88.19 592 HIS A C 1
ATOM 4664 O O . HIS A 1 592 ? 19.186 -2.296 -26.840 1.00 88.19 592 HIS A O 1
ATOM 4670 N N . LEU A 1 593 ? 18.141 -0.763 -25.581 1.00 87.88 593 LEU A N 1
ATOM 4671 C CA . LEU A 1 593 ? 18.688 0.398 -26.289 1.00 87.88 593 LEU A CA 1
ATOM 4672 C C . LEU A 1 593 ? 20.214 0.453 -26.187 1.00 87.88 593 LEU A C 1
ATOM 4674 O O . LEU A 1 593 ? 20.881 0.700 -27.189 1.00 87.88 593 LEU A O 1
ATOM 4678 N N . HIS A 1 594 ? 20.780 0.171 -25.013 1.00 87.25 594 HIS A N 1
ATOM 4679 C CA . HIS A 1 594 ? 22.228 0.142 -24.813 1.00 87.25 594 HIS A CA 1
ATOM 4680 C C . HIS A 1 594 ? 22.895 -0.933 -25.682 1.00 87.25 594 HIS A C 1
ATOM 4682 O O . HIS A 1 594 ? 23.899 -0.661 -26.339 1.00 87.25 594 HIS A O 1
ATOM 4688 N N . GLN A 1 595 ? 22.304 -2.130 -25.751 1.00 86.69 595 GLN A N 1
ATOM 4689 C CA . GLN A 1 595 ? 22.775 -3.215 -26.613 1.00 86.69 595 GLN A CA 1
ATOM 4690 C C . GLN A 1 595 ? 22.705 -2.824 -28.099 1.00 86.69 595 GLN A C 1
ATOM 4692 O O . GLN A 1 595 ? 23.646 -3.071 -28.857 1.00 86.69 595 GLN A O 1
ATOM 4697 N N . SER A 1 596 ? 21.618 -2.164 -28.510 1.00 91.75 596 SER A N 1
ATOM 4698 C CA . SER A 1 596 ? 21.452 -1.649 -29.872 1.00 91.75 596 SER A CA 1
ATOM 4699 C C . SER A 1 596 ? 22.490 -0.575 -30.213 1.00 91.75 596 SER A C 1
ATOM 4701 O O . SER A 1 596 ? 23.045 -0.587 -31.312 1.00 91.75 596 SER A O 1
ATOM 4703 N N . ILE A 1 597 ? 22.779 0.346 -29.287 1.00 87.00 597 ILE A N 1
ATOM 4704 C CA . ILE A 1 597 ? 23.808 1.379 -29.469 1.00 87.00 597 ILE A CA 1
ATOM 4705 C C . ILE A 1 597 ? 25.184 0.731 -29.606 1.00 87.00 597 ILE A C 1
ATOM 4707 O O . ILE A 1 597 ? 25.916 1.086 -30.525 1.00 87.00 597 ILE A O 1
ATOM 4711 N N . LEU A 1 598 ? 25.532 -0.236 -28.751 1.00 86.56 598 LEU A N 1
ATOM 4712 C CA . LEU A 1 598 ? 26.813 -0.945 -28.840 1.00 86.56 598 LEU A CA 1
ATOM 4713 C C . LEU A 1 598 ? 26.986 -1.634 -30.197 1.00 86.56 598 LEU A C 1
ATOM 4715 O O . LEU A 1 598 ? 28.025 -1.469 -30.831 1.00 86.56 598 LEU A O 1
ATOM 4719 N N . SER A 1 599 ? 25.944 -2.309 -30.691 1.00 86.50 599 SER A N 1
ATOM 4720 C CA . SER A 1 599 ? 25.960 -2.910 -32.029 1.00 86.50 599 SER A CA 1
ATOM 4721 C C . SER A 1 599 ? 26.184 -1.865 -33.132 1.00 86.50 599 SER A C 1
ATOM 4723 O O . SER A 1 599 ? 26.974 -2.095 -34.047 1.00 86.50 599 SER A O 1
ATOM 4725 N N . LYS A 1 600 ? 25.557 -0.685 -33.028 1.00 87.12 600 LYS A N 1
ATOM 4726 C CA . LYS A 1 600 ? 25.757 0.415 -33.986 1.00 87.12 600 LYS A CA 1
ATOM 4727 C C . LYS A 1 600 ? 27.131 1.074 -33.883 1.00 87.12 600 LYS A C 1
ATOM 4729 O O . LYS A 1 600 ? 27.682 1.493 -34.899 1.00 87.12 600 LYS A O 1
ATOM 4734 N N . VAL A 1 601 ? 27.708 1.156 -32.688 1.00 88.00 601 VAL A N 1
ATOM 4735 C CA . VAL A 1 601 ? 29.092 1.609 -32.486 1.00 88.00 601 VAL A CA 1
ATOM 4736 C C . VAL A 1 601 ? 30.066 0.634 -33.140 1.00 88.00 601 VAL A C 1
ATOM 4738 O O . VAL A 1 601 ? 31.001 1.068 -33.809 1.00 88.00 601 VAL A O 1
ATOM 4741 N N . GLU A 1 602 ? 29.827 -0.668 -33.007 1.00 86.19 602 GLU A N 1
ATOM 4742 C CA . GLU A 1 602 ? 30.648 -1.696 -33.640 1.00 86.19 602 GLU A CA 1
ATOM 4743 C C . GLU A 1 602 ? 30.542 -1.633 -35.172 1.00 86.19 602 GLU A C 1
ATOM 4745 O O . GLU A 1 602 ? 31.568 -1.586 -35.853 1.00 86.19 602 GLU A O 1
ATOM 4750 N N . GLU A 1 603 ? 29.332 -1.480 -35.720 1.00 87.94 603 GLU A N 1
ATOM 4751 C CA . GLU A 1 603 ? 29.107 -1.237 -37.154 1.00 87.94 603 GLU A CA 1
ATOM 4752 C C . GLU A 1 603 ? 29.855 0.019 -37.647 1.00 87.94 603 GLU A C 1
ATOM 4754 O O . GLU A 1 603 ? 30.586 -0.030 -38.640 1.00 87.94 603 GLU A O 1
ATOM 4759 N N . ASN A 1 604 ? 29.772 1.132 -36.909 1.00 81.31 604 ASN A N 1
ATOM 4760 C CA . ASN A 1 604 ? 30.508 2.359 -37.224 1.00 81.31 604 ASN A CA 1
ATOM 4761 C C . ASN A 1 604 ? 32.029 2.190 -37.122 1.00 81.31 604 ASN A C 1
ATOM 4763 O O . ASN A 1 604 ? 32.771 2.798 -37.899 1.00 81.31 604 ASN A O 1
ATOM 4767 N N . SER A 1 605 ? 32.518 1.365 -36.195 1.00 88.75 605 SER A N 1
ATOM 4768 C CA . SER A 1 605 ? 33.947 1.065 -36.082 1.00 88.75 605 SER A CA 1
ATOM 4769 C C . SER A 1 605 ? 34.455 0.328 -37.325 1.00 88.75 605 SER A C 1
ATOM 4771 O O . SER A 1 605 ? 35.486 0.705 -37.885 1.00 88.75 605 SER A O 1
ATOM 4773 N N . VAL A 1 606 ? 33.675 -0.632 -37.838 1.00 87.31 606 VAL A N 1
ATOM 4774 C CA . VAL A 1 606 ? 33.972 -1.355 -39.082 1.00 87.31 606 VAL A CA 1
ATOM 4775 C C . VAL A 1 606 ? 33.972 -0.396 -40.271 1.00 87.31 606 VAL A C 1
ATOM 4777 O O . VAL A 1 606 ? 34.916 -0.405 -41.065 1.00 87.31 606 VAL A O 1
ATOM 4780 N N . LEU A 1 607 ? 32.970 0.480 -40.373 1.00 87.50 607 LEU A N 1
ATOM 4781 C CA . LEU A 1 607 ? 32.909 1.498 -41.427 1.00 87.50 607 LEU A CA 1
ATOM 4782 C C . LEU A 1 607 ? 34.098 2.468 -41.364 1.00 87.50 607 LEU A C 1
ATOM 4784 O O . LEU A 1 607 ? 34.659 2.825 -42.399 1.00 87.50 607 LEU A O 1
ATOM 4788 N N . THR A 1 608 ? 34.539 2.849 -40.164 1.00 84.75 608 THR A N 1
ATOM 4789 C CA . THR A 1 608 ? 35.707 3.724 -39.968 1.00 84.75 608 THR A CA 1
ATOM 4790 C C . THR A 1 608 ? 36.995 3.057 -40.454 1.00 84.75 608 THR A C 1
ATOM 4792 O O . THR A 1 608 ? 37.802 3.697 -41.134 1.00 84.75 608 THR A O 1
ATOM 4795 N N . VAL A 1 609 ? 37.173 1.763 -40.166 1.00 87.25 609 VAL A N 1
ATOM 4796 C CA . VAL A 1 609 ? 38.307 0.968 -40.667 1.00 87.25 609 VAL A CA 1
ATOM 4797 C C . VAL A 1 609 ? 38.268 0.868 -42.193 1.00 87.25 609 VAL A C 1
ATOM 4799 O O . VAL A 1 609 ? 39.287 1.091 -42.847 1.00 87.25 609 VAL A O 1
ATOM 4802 N N . GLN A 1 610 ? 37.098 0.606 -42.783 1.00 86.31 610 GLN A N 1
ATOM 4803 C CA . GLN A 1 610 ? 36.940 0.566 -44.241 1.00 86.31 610 GLN A CA 1
ATOM 4804 C C . GLN A 1 610 ? 37.251 1.918 -44.893 1.00 86.31 610 GLN A C 1
ATOM 4806 O O . GLN A 1 610 ? 37.914 1.964 -45.930 1.00 86.31 610 GLN A O 1
ATOM 4811 N N . LEU A 1 611 ? 36.823 3.025 -44.281 1.00 86.38 611 LEU A N 1
ATOM 4812 C CA . LEU A 1 611 ? 37.122 4.372 -44.760 1.00 86.38 611 LEU A CA 1
ATOM 4813 C C . LEU A 1 611 ? 38.632 4.658 -44.730 1.00 86.38 611 LEU A C 1
ATOM 4815 O O . LEU A 1 611 ? 39.177 5.139 -45.723 1.00 86.38 611 LEU A O 1
ATOM 4819 N N . HIS A 1 612 ? 39.317 4.317 -43.633 1.00 84.75 612 HIS A N 1
ATOM 4820 C CA . HIS A 1 612 ? 40.776 4.448 -43.529 1.00 84.75 612 HIS A CA 1
ATOM 4821 C C . HIS A 1 612 ? 41.507 3.596 -44.570 1.00 84.75 612 HIS A C 1
ATOM 4823 O O . HIS A 1 612 ? 42.469 4.061 -45.187 1.00 84.75 612 HIS A O 1
ATOM 4829 N N . GLN A 1 613 ? 41.031 2.374 -44.817 1.00 87.12 613 GLN A N 1
ATOM 4830 C CA . GLN A 1 613 ? 41.581 1.533 -45.875 1.00 87.12 613 GLN A CA 1
ATOM 4831 C C . GLN A 1 613 ? 41.425 2.206 -47.242 1.00 87.12 613 GLN A C 1
ATOM 4833 O O . GLN A 1 613 ? 42.399 2.329 -47.977 1.00 87.12 613 GLN A O 1
ATOM 4838 N N . LYS A 1 614 ? 40.237 2.737 -47.559 1.00 87.50 614 LYS A N 1
ATOM 4839 C CA . LYS A 1 614 ? 40.003 3.448 -48.826 1.00 87.50 614 LYS A CA 1
ATOM 4840 C C . LYS A 1 614 ? 40.831 4.724 -48.963 1.00 87.50 614 LYS A C 1
ATOM 4842 O O . LYS A 1 614 ? 41.285 5.025 -50.064 1.00 87.50 614 LYS A O 1
ATOM 4847 N N . GLN A 1 615 ? 41.062 5.459 -47.878 1.00 87.44 615 GLN A N 1
ATOM 4848 C CA . GLN A 1 615 ? 41.974 6.607 -47.879 1.00 87.44 615 GLN A CA 1
ATOM 4849 C C . GLN A 1 615 ? 43.424 6.184 -48.134 1.00 87.44 615 GLN A C 1
ATOM 4851 O O . GLN A 1 615 ? 44.130 6.855 -48.885 1.00 87.44 615 GLN A O 1
ATOM 4856 N N . THR A 1 616 ? 43.851 5.059 -47.560 1.00 86.56 616 THR A N 1
ATOM 4857 C CA . THR A 1 616 ? 45.186 4.493 -47.792 1.00 86.56 616 THR A CA 1
ATOM 4858 C C . THR A 1 616 ? 45.345 4.069 -49.251 1.00 86.56 616 THR A C 1
ATOM 4860 O O . THR A 1 616 ? 46.303 4.482 -49.901 1.00 86.56 616 THR A O 1
ATOM 4863 N N . ASP A 1 617 ? 44.370 3.336 -49.796 1.00 86.44 617 ASP A N 1
ATOM 4864 C CA . ASP A 1 617 ? 44.349 2.918 -51.203 1.00 86.44 617 ASP A CA 1
ATOM 4865 C C . ASP A 1 617 ? 44.399 4.132 -52.147 1.00 86.44 617 ASP A C 1
ATOM 4867 O O . ASP A 1 617 ? 45.132 4.135 -53.137 1.00 86.44 617 ASP A O 1
ATOM 4871 N N . LEU A 1 618 ? 43.648 5.194 -51.829 1.00 88.88 618 LEU A N 1
ATOM 4872 C CA . LEU A 1 618 ? 43.656 6.441 -52.592 1.00 88.88 618 LEU A CA 1
ATOM 4873 C C . LEU A 1 618 ? 45.026 7.126 -52.544 1.00 88.88 618 LEU A C 1
ATOM 4875 O O . LEU A 1 618 ? 45.486 7.635 -53.565 1.00 88.88 618 LEU A O 1
ATOM 4879 N N . HIS A 1 619 ? 45.682 7.141 -51.383 1.00 86.69 619 HIS A N 1
ATOM 4880 C CA . HIS A 1 619 ? 47.003 7.745 -51.240 1.00 86.69 619 HIS A CA 1
ATOM 4881 C C . HIS A 1 619 ? 48.066 6.980 -52.035 1.00 86.69 619 HIS A C 1
ATOM 4883 O O . HIS A 1 619 ? 48.862 7.598 -52.741 1.00 86.69 619 HIS A O 1
ATOM 4889 N N . VAL A 1 620 ? 48.021 5.643 -52.003 1.00 87.25 620 VAL A N 1
ATOM 4890 C CA . VAL A 1 620 ? 48.870 4.787 -52.846 1.00 87.25 620 VAL A CA 1
ATOM 4891 C C . VAL A 1 620 ? 48.621 5.085 -54.325 1.00 87.25 620 VAL A C 1
ATOM 4893 O O . VAL A 1 620 ? 49.564 5.359 -55.059 1.00 87.25 620 VAL A O 1
ATOM 4896 N N . ALA A 1 621 ? 47.359 5.154 -54.758 1.00 82.69 621 ALA A N 1
ATOM 4897 C CA . ALA A 1 621 ? 47.029 5.484 -56.143 1.00 82.69 621 ALA A CA 1
ATOM 4898 C C . ALA A 1 621 ? 47.513 6.888 -56.559 1.00 82.69 621 ALA A C 1
ATOM 4900 O O . ALA A 1 621 ? 47.950 7.083 -57.693 1.00 82.69 621 ALA A O 1
ATOM 4901 N N . GLN A 1 622 ? 47.469 7.875 -55.658 1.00 84.69 622 GLN A N 1
ATOM 4902 C CA . GLN A 1 622 ? 48.027 9.211 -55.900 1.00 84.69 622 GLN A CA 1
ATOM 4903 C C . GLN A 1 622 ? 49.553 9.186 -56.013 1.00 84.69 622 GLN A C 1
ATOM 4905 O O . GLN A 1 622 ? 50.115 9.865 -56.876 1.00 84.69 622 GLN A O 1
ATOM 4910 N N . GLN A 1 623 ? 50.225 8.403 -55.169 1.00 85.38 623 GLN A N 1
ATOM 4911 C CA . GLN A 1 623 ? 51.668 8.214 -55.238 1.00 85.38 623 GLN A CA 1
ATOM 4912 C C . GLN A 1 623 ? 52.060 7.550 -56.563 1.00 85.38 623 GLN A C 1
ATOM 4914 O O . GLN A 1 623 ? 52.926 8.070 -57.270 1.00 85.38 623 GLN A O 1
ATOM 4919 N N . ASP A 1 624 ? 51.360 6.493 -56.964 1.00 85.06 624 ASP A N 1
ATOM 4920 C CA . ASP A 1 624 ? 51.559 5.824 -58.249 1.00 85.06 624 ASP A CA 1
ATOM 4921 C C . ASP A 1 624 ? 51.316 6.787 -59.417 1.00 85.06 624 ASP A C 1
ATOM 4923 O O . ASP A 1 624 ? 52.133 6.875 -60.336 1.00 85.06 624 ASP A O 1
ATOM 4927 N N . LEU A 1 625 ? 50.259 7.600 -59.359 1.00 86.00 625 LEU A N 1
ATOM 4928 C CA . LEU A 1 625 ? 49.989 8.628 -60.365 1.00 86.00 625 LEU A CA 1
ATOM 4929 C C . LEU A 1 625 ? 51.109 9.681 -60.437 1.00 86.00 625 LEU A C 1
ATOM 4931 O O . LEU A 1 625 ? 51.503 10.114 -61.518 1.00 86.00 625 LEU A O 1
ATOM 4935 N N . SER A 1 626 ? 51.659 10.095 -59.295 1.00 84.31 626 SER A N 1
ATOM 4936 C CA . SER A 1 626 ? 52.778 11.043 -59.261 1.00 84.31 626 SER A CA 1
ATOM 4937 C C . SER A 1 626 ? 54.071 10.435 -59.819 1.00 84.31 626 SER A C 1
ATOM 4939 O O . SER A 1 626 ? 54.817 11.108 -60.540 1.00 84.31 626 SER A O 1
ATOM 4941 N N . SER A 1 627 ? 54.305 9.146 -59.556 1.00 82.81 627 SER A N 1
ATOM 4942 C CA . SER A 1 627 ? 55.452 8.406 -60.084 1.00 82.81 627 SER A CA 1
ATOM 4943 C C . SER A 1 627 ? 55.344 8.229 -61.599 1.00 82.81 627 SER A C 1
ATOM 4945 O O . SER A 1 627 ? 56.283 8.559 -62.320 1.00 82.81 627 SER A O 1
ATOM 4947 N N . THR A 1 628 ? 54.164 7.847 -62.097 1.00 83.06 628 THR A N 1
ATOM 4948 C CA . THR A 1 628 ? 53.886 7.694 -63.531 1.00 83.06 628 THR A CA 1
ATOM 4949 C C . THR A 1 628 ? 53.972 9.029 -64.266 1.00 83.06 628 THR A C 1
ATOM 4951 O O . THR A 1 628 ? 54.552 9.102 -65.350 1.00 83.06 628 THR A O 1
ATOM 4954 N N . LYS A 1 629 ? 53.492 10.122 -63.657 1.00 86.31 629 LYS A N 1
ATOM 4955 C CA . LYS A 1 629 ? 53.673 11.479 -64.190 1.00 86.31 629 LYS A CA 1
ATOM 4956 C C . LYS A 1 629 ? 55.152 11.860 -64.286 1.00 86.31 629 LYS A C 1
ATOM 4958 O O . LYS A 1 629 ? 55.564 12.431 -65.290 1.00 86.31 629 LYS A O 1
ATOM 4963 N N . SER A 1 630 ? 55.952 11.515 -63.279 1.00 82.44 630 SER A N 1
ATOM 4964 C CA . SER A 1 630 ? 57.399 11.763 -63.293 1.00 82.44 630 SER A CA 1
ATOM 4965 C C . SER A 1 630 ? 58.106 10.945 -64.377 1.00 82.44 630 SER A C 1
ATOM 4967 O O . SER A 1 630 ? 58.926 11.490 -65.110 1.00 82.44 630 SER A O 1
ATOM 4969 N N . THR A 1 631 ? 57.748 9.668 -64.553 1.00 84.31 631 THR A N 1
ATOM 4970 C CA . THR A 1 631 ? 58.283 8.849 -65.654 1.00 84.31 631 THR A CA 1
ATOM 4971 C C . THR A 1 631 ? 57.849 9.356 -67.024 1.00 84.31 631 THR A C 1
ATOM 4973 O O . THR A 1 631 ? 58.650 9.341 -67.951 1.00 84.31 631 THR A O 1
ATOM 4976 N N . LEU A 1 632 ? 56.615 9.848 -67.163 1.00 80.62 632 LEU A N 1
ATOM 4977 C CA . LEU A 1 632 ? 56.138 10.443 -68.411 1.00 80.62 632 LEU A CA 1
ATOM 4978 C C . LEU A 1 632 ? 56.893 11.726 -68.750 1.00 80.62 632 LEU A C 1
ATOM 4980 O O . LEU A 1 632 ? 57.247 11.914 -69.907 1.00 80.62 632 LEU A O 1
ATOM 4984 N N . LEU A 1 633 ? 57.188 12.569 -67.757 1.00 84.06 633 LEU A N 1
ATOM 4985 C CA . LEU A 1 633 ? 58.024 13.753 -67.960 1.00 84.06 633 LEU A CA 1
ATOM 4986 C C . LEU A 1 633 ? 59.440 13.369 -68.394 1.00 84.06 633 LEU A C 1
ATOM 4988 O O . LEU A 1 633 ? 59.944 13.940 -69.351 1.00 84.06 633 LEU A O 1
ATOM 4992 N N . LEU A 1 634 ? 60.050 12.358 -67.767 1.00 84.00 634 LEU A N 1
ATOM 4993 C CA . LEU A 1 634 ? 61.362 11.854 -68.189 1.00 84.00 634 LEU A CA 1
ATOM 4994 C C . LEU A 1 634 ? 61.344 11.320 -69.628 1.00 84.00 634 LEU A C 1
ATOM 4996 O O . LEU A 1 634 ? 62.257 11.604 -70.401 1.00 84.00 634 LEU A O 1
ATOM 5000 N N . LEU A 1 635 ? 60.301 10.576 -70.008 1.00 82.31 635 LEU A N 1
ATOM 5001 C CA . LEU A 1 635 ? 60.131 10.093 -71.380 1.00 82.31 635 LEU A CA 1
ATOM 5002 C C . LEU A 1 635 ? 59.902 11.239 -72.368 1.00 82.31 635 LEU A C 1
ATOM 5004 O O . LEU A 1 635 ? 60.422 11.187 -73.479 1.00 82.31 635 LEU A O 1
ATOM 5008 N N . GLN A 1 636 ? 59.156 12.271 -71.973 1.00 87.00 636 GLN A N 1
ATOM 5009 C CA . GLN A 1 636 ? 58.952 13.464 -72.786 1.00 87.00 636 GLN A CA 1
ATOM 5010 C C . GLN A 1 636 ? 60.276 14.196 -73.023 1.00 87.00 636 GLN A C 1
ATOM 5012 O O . GLN A 1 636 ? 60.597 14.485 -74.171 1.00 87.00 636 GLN A O 1
ATOM 5017 N N . THR A 1 637 ? 61.073 14.425 -71.976 1.00 82.38 637 THR A N 1
ATOM 5018 C CA . THR A 1 637 ? 62.395 15.054 -72.105 1.00 82.38 637 THR A CA 1
ATOM 5019 C C . THR A 1 637 ? 63.323 14.218 -72.984 1.00 82.38 637 THR A C 1
ATOM 5021 O O . THR A 1 637 ? 63.938 14.750 -73.897 1.00 82.38 637 THR A O 1
ATOM 5024 N N . SER A 1 638 ? 63.356 12.895 -72.803 1.00 82.38 638 SER A N 1
ATOM 5025 C CA . SER A 1 638 ? 64.154 12.006 -73.659 1.00 82.38 638 SER A CA 1
ATOM 5026 C C . SER A 1 638 ? 63.698 12.027 -75.128 1.00 82.38 638 SER A C 1
ATOM 5028 O O . SER A 1 638 ? 64.518 11.942 -76.045 1.00 82.38 638 SER A O 1
ATOM 5030 N N . LEU A 1 639 ? 62.392 12.164 -75.376 1.00 81.50 639 LEU A N 1
ATOM 5031 C CA . LEU A 1 639 ? 61.847 12.298 -76.725 1.00 81.50 639 LEU A CA 1
ATOM 5032 C C . LEU A 1 639 ? 62.213 13.649 -77.356 1.00 81.50 639 LEU A C 1
ATOM 5034 O O . LEU A 1 639 ? 62.541 13.687 -78.542 1.00 81.50 639 LEU A O 1
ATOM 5038 N N . GLU A 1 640 ? 62.173 14.732 -76.580 1.00 81.81 640 GLU A N 1
ATOM 5039 C CA . GLU A 1 640 ? 62.607 16.072 -76.994 1.00 81.81 640 GLU A CA 1
ATOM 5040 C C . GLU A 1 640 ? 64.107 16.082 -77.321 1.00 81.81 640 GLU A C 1
ATOM 5042 O O . GLU A 1 640 ? 64.479 16.493 -78.418 1.00 81.81 640 GLU A O 1
ATOM 5047 N N . GLU A 1 641 ? 64.952 15.506 -76.463 1.00 82.62 641 GLU A N 1
ATOM 5048 C CA . GLU A 1 641 ? 66.391 15.327 -76.713 1.00 82.62 641 GLU A CA 1
ATOM 5049 C C . GLU A 1 641 ? 66.653 14.502 -77.983 1.00 82.62 641 GLU A C 1
ATOM 5051 O O . GLU A 1 641 ? 67.501 14.845 -78.808 1.00 82.62 641 GLU A O 1
ATOM 5056 N N . SER A 1 642 ? 65.895 13.420 -78.192 1.00 76.81 642 SER A N 1
ATOM 5057 C CA . SER A 1 642 ? 65.989 12.617 -79.415 1.00 76.81 642 SER A CA 1
ATOM 5058 C C . SER A 1 642 ? 65.568 13.410 -80.654 1.00 76.81 642 SER A C 1
ATOM 5060 O O . SER A 1 642 ? 66.166 13.246 -81.720 1.00 76.81 642 SER A O 1
ATOM 5062 N N . HIS A 1 643 ? 64.554 14.271 -80.534 1.00 76.69 643 HIS A N 1
ATOM 5063 C CA . HIS A 1 643 ? 64.102 15.141 -81.614 1.00 76.69 643 HIS A CA 1
ATOM 5064 C C . HIS A 1 643 ? 65.147 16.210 -81.947 1.00 76.69 643 HIS A C 1
ATOM 5066 O O . HIS A 1 643 ? 65.448 16.406 -83.125 1.00 76.69 643 HIS A O 1
ATOM 5072 N N . GLU A 1 644 ? 65.737 16.852 -80.938 1.00 80.69 644 GLU A N 1
ATOM 5073 C CA . GLU A 1 644 ? 66.838 17.803 -81.107 1.00 80.69 644 GLU A CA 1
ATOM 5074 C C . GLU A 1 644 ? 68.048 17.143 -81.762 1.00 80.69 644 GLU A C 1
ATOM 5076 O O . GLU A 1 644 ? 68.568 17.674 -82.739 1.00 80.69 644 GLU A O 1
ATOM 5081 N N . LEU A 1 645 ? 68.444 15.946 -81.316 1.00 81.00 645 LEU A N 1
ATOM 5082 C CA . LEU A 1 645 ? 69.523 15.185 -81.947 1.00 81.00 645 LEU A CA 1
ATOM 5083 C C . LEU A 1 645 ? 69.210 14.880 -83.421 1.00 81.00 645 LEU A C 1
ATOM 5085 O O . LEU A 1 645 ? 70.090 14.960 -84.275 1.00 81.00 645 LEU A O 1
ATOM 5089 N N . ASN A 1 646 ? 67.955 14.550 -83.739 1.00 73.69 646 ASN A N 1
ATOM 5090 C CA . ASN A 1 646 ? 67.527 14.282 -85.112 1.00 73.69 646 ASN A CA 1
ATOM 5091 C C . ASN A 1 646 ? 67.568 15.542 -85.988 1.00 73.69 646 ASN A C 1
ATOM 5093 O O . ASN A 1 646 ? 67.986 15.471 -87.142 1.00 73.69 646 ASN A O 1
ATOM 5097 N N . GLU A 1 647 ? 67.147 16.688 -85.453 1.00 77.25 647 GLU A N 1
ATOM 5098 C CA . GLU A 1 647 ? 67.270 17.979 -86.137 1.00 77.25 647 GLU A CA 1
ATOM 5099 C C . GLU A 1 647 ? 68.735 18.368 -86.330 1.00 77.25 647 GLU A C 1
ATOM 5101 O O . GLU A 1 647 ? 69.118 18.738 -87.437 1.00 77.25 647 GLU A O 1
ATOM 5106 N N . MET A 1 648 ? 69.584 18.166 -85.320 1.00 79.44 648 MET A N 1
ATOM 5107 C CA . MET A 1 648 ? 71.017 18.433 -85.423 1.00 79.44 648 MET A CA 1
ATOM 5108 C C . MET A 1 648 ? 71.667 17.568 -86.517 1.00 79.44 648 MET A C 1
ATOM 5110 O O . MET A 1 648 ? 72.383 18.075 -87.379 1.00 79.44 648 MET A O 1
ATOM 5114 N N . LEU A 1 649 ? 71.322 16.276 -86.574 1.00 76.94 649 LEU A N 1
ATOM 5115 C CA . LEU A 1 649 ? 71.760 15.374 -87.644 1.00 76.94 649 LEU A CA 1
ATOM 5116 C C . LEU A 1 649 ? 71.271 15.821 -89.028 1.00 76.94 649 LEU A C 1
ATOM 5118 O O . LEU A 1 649 ? 72.014 15.701 -90.002 1.00 76.94 649 LEU A O 1
ATOM 5122 N N . ARG A 1 650 ? 70.049 16.359 -89.142 1.00 74.75 650 ARG A N 1
ATOM 5123 C CA . ARG A 1 650 ? 69.552 16.930 -90.405 1.00 74.75 650 ARG A CA 1
ATOM 5124 C C . ARG A 1 650 ? 70.310 18.186 -90.804 1.00 74.75 650 ARG A C 1
ATOM 5126 O O . ARG A 1 650 ? 70.618 18.332 -91.985 1.00 74.75 650 ARG A O 1
ATOM 5133 N N . THR A 1 651 ? 70.617 19.072 -89.858 1.00 75.81 651 THR A N 1
ATOM 5134 C CA . THR A 1 651 ? 71.389 20.284 -90.147 1.00 75.81 651 THR A CA 1
ATOM 5135 C C . THR A 1 651 ? 72.805 19.941 -90.590 1.00 75.81 651 THR A C 1
ATOM 5137 O O . THR A 1 651 ? 73.226 20.419 -91.638 1.00 75.81 651 THR A O 1
ATOM 5140 N N . THR A 1 652 ? 73.490 19.021 -89.902 1.00 77.25 652 THR A N 1
ATOM 5141 C CA . THR A 1 652 ? 74.837 18.576 -90.291 1.00 77.25 652 THR A CA 1
ATOM 5142 C C . THR A 1 652 ? 74.824 17.858 -91.640 1.00 77.25 652 THR A C 1
ATOM 5144 O O . THR A 1 652 ? 75.688 18.102 -92.477 1.00 77.25 652 THR A O 1
ATOM 5147 N N . ALA A 1 653 ? 73.820 17.014 -91.905 1.00 72.38 653 ALA A N 1
ATOM 5148 C CA . ALA A 1 653 ? 73.663 16.388 -93.216 1.00 72.38 653 ALA A CA 1
ATOM 5149 C C . ALA A 1 653 ? 73.438 17.433 -94.322 1.00 72.38 653 ALA A C 1
ATOM 5151 O O . ALA A 1 653 ? 74.053 17.337 -95.380 1.00 72.38 653 ALA A O 1
ATOM 5152 N N . SER A 1 654 ? 72.618 18.458 -94.071 1.00 74.31 654 SER A N 1
ATOM 5153 C CA . SER A 1 654 ? 72.388 19.547 -95.026 1.00 74.31 654 SER A 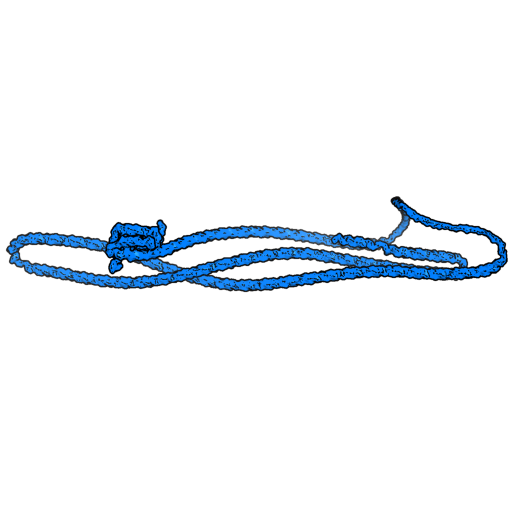CA 1
ATOM 5154 C C . SER A 1 654 ? 73.630 20.417 -95.254 1.00 74.31 654 SER A C 1
ATOM 5156 O O . SER A 1 654 ? 73.821 20.907 -96.368 1.00 74.31 654 SER A O 1
ATOM 5158 N N . GLU A 1 655 ? 74.454 20.639 -94.230 1.00 74.19 655 GLU A N 1
ATOM 5159 C CA . GLU A 1 655 ? 75.729 21.355 -94.350 1.00 74.19 655 GLU A CA 1
ATOM 5160 C C . GLU A 1 655 ? 76.746 20.542 -95.151 1.00 74.19 655 GLU A C 1
ATOM 5162 O O . GLU A 1 655 ? 77.300 21.071 -96.113 1.00 74.19 655 GLU A O 1
ATOM 5167 N N . MET A 1 656 ? 76.895 19.244 -94.865 1.00 73.62 656 MET A N 1
ATOM 5168 C CA . MET A 1 656 ? 77.727 18.347 -95.677 1.00 73.62 656 MET A CA 1
ATOM 5169 C C . MET A 1 656 ? 77.241 18.273 -97.129 1.00 73.62 656 MET A C 1
ATOM 5171 O O . MET A 1 656 ? 78.050 18.280 -98.052 1.00 73.62 656 MET A O 1
ATOM 5175 N N . GLU A 1 657 ? 75.926 18.243 -97.372 1.00 73.31 657 GLU A N 1
ATOM 5176 C CA . GLU A 1 657 ? 75.377 18.303 -98.731 1.00 73.31 657 GLU A CA 1
ATOM 5177 C C . GLU A 1 657 ? 75.750 19.611 -99.446 1.00 73.31 657 GLU A C 1
ATOM 5179 O O . GLU A 1 657 ? 76.075 19.580 -100.634 1.00 73.31 657 GLU A O 1
ATOM 5184 N N . LYS A 1 658 ? 75.752 20.751 -98.741 1.00 72.81 658 LYS A N 1
ATOM 5185 C CA . LYS A 1 658 ? 76.206 22.037 -99.294 1.00 72.81 658 LYS A CA 1
ATOM 5186 C C . LYS A 1 658 ? 77.706 22.048 -99.566 1.00 72.81 658 LYS A C 1
ATOM 5188 O O . LYS A 1 658 ? 78.092 22.511 -100.633 1.00 72.81 658 LYS A O 1
ATOM 5193 N N . GLU A 1 659 ? 78.531 21.536 -98.656 1.00 74.19 659 GLU A N 1
ATOM 5194 C CA . GLU A 1 659 ? 79.984 21.430 -98.850 1.00 74.19 659 GLU A CA 1
ATOM 5195 C C . GLU A 1 659 ? 80.338 20.503 -100.014 1.00 74.19 659 GLU A C 1
ATOM 5197 O O . GLU A 1 659 ? 81.174 20.831 -100.854 1.00 74.19 659 GLU A O 1
ATOM 5202 N N . HIS A 1 660 ? 79.659 19.363 -100.130 1.00 75.12 660 HIS A N 1
ATOM 5203 C CA . HIS A 1 660 ? 79.828 18.476 -101.274 1.00 75.12 660 HIS A CA 1
ATOM 5204 C C . HIS A 1 660 ? 79.363 19.148 -102.568 1.00 75.12 660 HIS A C 1
ATOM 5206 O O . HIS A 1 660 ? 80.038 19.035 -103.589 1.00 75.12 660 HIS A O 1
ATOM 5212 N N . ALA A 1 661 ? 78.250 19.887 -102.546 1.00 71.44 661 ALA A N 1
ATOM 5213 C CA . ALA A 1 661 ? 77.779 20.625 -103.713 1.00 71.44 661 ALA A CA 1
ATOM 5214 C C . ALA A 1 661 ? 78.755 21.737 -104.138 1.00 71.44 661 ALA A C 1
ATOM 5216 O O . ALA A 1 661 ? 78.994 21.893 -105.336 1.00 71.44 661 ALA A O 1
ATOM 5217 N N . THR A 1 662 ? 79.358 22.476 -103.199 1.00 73.38 662 THR A N 1
ATOM 5218 C CA . THR A 1 662 ? 80.368 23.505 -103.507 1.00 73.38 662 THR A CA 1
ATOM 5219 C C . THR A 1 662 ? 81.687 22.893 -103.966 1.00 73.38 662 THR A C 1
ATOM 5221 O O . THR A 1 662 ? 82.287 23.401 -104.909 1.00 73.38 662 THR A O 1
ATOM 5224 N N . MET A 1 663 ? 82.119 21.769 -103.386 1.00 73.31 663 MET A N 1
ATOM 5225 C CA . MET A 1 663 ? 83.290 21.024 -103.855 1.00 73.31 663 MET A CA 1
ATOM 5226 C C . MET A 1 663 ? 83.079 20.494 -105.280 1.00 73.31 663 MET A C 1
ATOM 5228 O O . MET A 1 663 ? 83.956 20.654 -106.127 1.00 73.31 663 MET A O 1
ATOM 5232 N N . ILE A 1 664 ? 81.905 19.925 -105.576 1.00 69.19 664 ILE A N 1
ATOM 5233 C CA . ILE A 1 664 ? 81.539 19.480 -106.928 1.00 69.19 664 ILE A CA 1
ATOM 5234 C C . ILE A 1 664 ? 81.498 20.672 -107.889 1.00 69.19 664 ILE A C 1
ATOM 5236 O O . ILE A 1 664 ? 82.036 20.569 -108.989 1.00 69.19 664 ILE A O 1
ATOM 5240 N N . ALA A 1 665 ? 80.921 21.809 -107.489 1.00 68.00 665 ALA A N 1
ATOM 5241 C CA . ALA A 1 665 ? 80.891 23.019 -108.311 1.00 68.00 665 ALA A CA 1
ATOM 5242 C C . ALA A 1 665 ? 82.306 23.543 -108.614 1.00 68.00 665 ALA A C 1
ATOM 5244 O O . ALA A 1 665 ? 82.619 23.765 -109.779 1.00 68.00 665 ALA A O 1
ATOM 5245 N N . ASN A 1 666 ? 83.189 23.624 -107.613 1.00 69.06 666 ASN A N 1
ATOM 5246 C CA . ASN A 1 666 ? 84.586 24.040 -107.788 1.00 69.06 666 ASN A CA 1
ATOM 5247 C C . ASN A 1 666 ? 85.380 23.070 -108.679 1.00 69.06 666 ASN A C 1
ATOM 5249 O O . ASN A 1 666 ? 86.154 23.507 -109.526 1.00 69.06 666 ASN A O 1
ATOM 5253 N N . LEU A 1 667 ? 85.181 21.755 -108.531 1.00 65.50 667 LEU A N 1
ATOM 5254 C CA . LEU A 1 667 ? 85.793 20.750 -109.413 1.00 65.50 667 LEU A CA 1
ATOM 5255 C C . LEU A 1 667 ? 85.252 20.845 -110.848 1.00 65.50 667 LEU A C 1
ATOM 5257 O O . LEU A 1 667 ? 85.990 20.628 -111.810 1.00 65.50 667 LEU A O 1
ATOM 5261 N N . THR A 1 668 ? 83.977 21.199 -111.005 1.00 62.19 668 THR A N 1
ATOM 5262 C CA . THR A 1 668 ? 83.345 21.417 -112.314 1.00 62.19 668 THR A CA 1
ATOM 5263 C C . THR A 1 668 ? 83.854 22.709 -112.964 1.00 62.19 668 THR A C 1
ATOM 5265 O O . THR A 1 668 ? 84.094 22.737 -114.167 1.00 62.19 668 THR A O 1
ATOM 5268 N N . GLU A 1 669 ? 84.104 23.758 -112.178 1.00 63.38 669 GLU A N 1
ATOM 5269 C CA . GLU A 1 669 ? 84.677 25.026 -112.642 1.00 63.38 669 GLU A CA 1
ATOM 5270 C C . GLU A 1 669 ? 86.162 24.878 -113.016 1.00 63.38 669 GLU A C 1
ATOM 5272 O O . GLU A 1 669 ? 86.573 25.323 -114.085 1.00 63.38 669 GLU A O 1
ATOM 5277 N N . GLN A 1 670 ? 86.955 24.142 -112.228 1.00 61.62 670 GLN A N 1
ATOM 5278 C CA . GLN A 1 670 ? 88.357 23.826 -112.551 1.00 61.62 670 GLN A CA 1
ATOM 5279 C C . GLN A 1 670 ? 88.521 22.919 -113.783 1.00 61.62 670 GLN A C 1
ATOM 5281 O O . GLN A 1 670 ? 89.598 22.877 -114.377 1.00 61.62 670 GLN A O 1
ATOM 5286 N N . THR A 1 671 ? 87.471 22.202 -114.190 1.00 57.56 671 THR A N 1
ATOM 5287 C CA . THR A 1 671 ? 87.465 21.358 -115.399 1.00 57.56 671 THR A CA 1
ATOM 5288 C C . THR A 1 671 ? 86.764 22.017 -116.595 1.00 57.56 671 THR A C 1
ATOM 5290 O O . THR A 1 671 ? 86.781 21.471 -117.703 1.00 57.56 671 THR A O 1
ATOM 5293 N N . GLY A 1 672 ? 86.209 23.219 -116.407 1.00 48.69 672 GLY A N 1
ATOM 5294 C CA . GLY A 1 672 ? 85.546 24.028 -117.425 1.00 48.69 672 GLY A CA 1
ATOM 5295 C C . GLY A 1 672 ? 86.538 24.702 -118.367 1.00 48.69 672 GLY A C 1
ATOM 5296 O O . GLY A 1 672 ? 86.738 25.910 -118.308 1.00 48.69 672 GLY A O 1
ATOM 5297 N N . GLY A 1 673 ? 87.172 23.926 -119.244 1.00 53.59 673 GLY A N 1
ATOM 5298 C CA . GLY A 1 673 ? 88.067 24.512 -120.238 1.00 53.59 673 GLY A CA 1
ATOM 5299 C C . GLY A 1 673 ? 88.780 23.563 -121.188 1.00 53.59 673 GLY A C 1
ATOM 5300 O O . GLY A 1 673 ? 89.823 23.948 -121.687 1.00 53.59 673 GLY A O 1
ATOM 5301 N N . THR A 1 674 ? 88.286 22.350 -121.454 1.00 49.75 674 THR A N 1
ATOM 5302 C CA . THR A 1 674 ? 88.678 21.569 -122.649 1.00 49.75 674 THR A CA 1
ATOM 5303 C C . THR A 1 674 ? 87.621 20.502 -122.954 1.00 49.75 674 THR A C 1
ATOM 5305 O O . THR A 1 674 ? 87.347 19.625 -122.139 1.00 49.75 674 THR A O 1
ATOM 5308 N N . GLU A 1 675 ? 87.018 20.547 -124.144 1.00 51.78 675 GLU A N 1
ATOM 5309 C CA . GLU A 1 675 ? 85.883 19.688 -124.529 1.00 51.78 675 GLU A CA 1
ATOM 5310 C C . GLU A 1 675 ? 86.205 18.185 -124.664 1.00 51.78 675 GLU A C 1
ATOM 5312 O O . GLU A 1 675 ? 85.284 17.397 -124.852 1.00 51.78 675 GLU A O 1
ATOM 5317 N N . ASN A 1 676 ? 87.460 17.752 -124.479 1.00 57.75 676 ASN A N 1
ATOM 5318 C CA . ASN A 1 676 ? 87.892 16.365 -124.713 1.00 57.75 676 ASN A CA 1
ATOM 5319 C C . ASN A 1 676 ? 88.663 15.717 -123.541 1.00 57.75 676 ASN A C 1
ATOM 5321 O O . ASN A 1 676 ? 89.457 14.801 -123.758 1.00 57.75 676 ASN A O 1
ATOM 5325 N N . HIS A 1 677 ? 88.464 16.162 -122.292 1.00 55.59 677 HIS A N 1
ATOM 5326 C CA . HIS A 1 677 ? 89.189 15.593 -121.146 1.00 55.59 677 HIS A CA 1
ATOM 5327 C C . HIS A 1 677 ? 88.526 14.302 -120.597 1.00 55.59 677 HIS A C 1
ATOM 5329 O O . HIS A 1 677 ? 87.338 14.321 -120.255 1.00 55.59 677 HIS A O 1
ATOM 5335 N N . PRO A 1 678 ? 89.269 13.188 -120.409 1.00 61.88 678 PRO A N 1
ATOM 5336 C CA . PRO A 1 678 ? 88.724 11.895 -119.955 1.00 61.88 678 PRO A CA 1
ATOM 5337 C C . PRO A 1 678 ? 88.069 11.930 -118.559 1.00 61.88 678 PRO A C 1
ATOM 5339 O O . PRO A 1 678 ? 87.249 11.074 -118.229 1.00 61.88 678 PRO A O 1
ATOM 5342 N N . LEU A 1 679 ? 88.357 12.960 -117.754 1.00 59.50 679 LEU A N 1
ATOM 5343 C CA . LEU A 1 679 ? 87.721 13.182 -116.447 1.00 59.50 679 LEU A CA 1
ATOM 5344 C C . LEU A 1 679 ? 86.219 13.496 -116.538 1.00 59.50 679 LEU A C 1
ATOM 5346 O O . LEU A 1 679 ? 85.496 13.210 -115.589 1.00 59.50 679 LEU A O 1
ATOM 5350 N N . ARG A 1 680 ? 85.707 14.014 -117.664 1.00 64.81 680 ARG A N 1
ATOM 5351 C CA . ARG A 1 680 ? 84.273 14.329 -117.802 1.00 64.81 680 ARG A CA 1
ATOM 5352 C C . ARG A 1 680 ? 83.399 13.073 -117.742 1.00 64.81 680 ARG A C 1
ATOM 5354 O O . ARG A 1 680 ? 82.349 13.084 -117.105 1.00 64.81 680 ARG A O 1
ATOM 5361 N N . SER A 1 681 ? 83.859 11.974 -118.345 1.00 63.94 681 SER A N 1
ATOM 5362 C CA . SER A 1 681 ? 83.172 10.677 -118.272 1.00 63.94 681 SER A CA 1
ATOM 5363 C C . SER A 1 681 ? 83.166 10.116 -116.846 1.00 63.94 681 SER A C 1
ATOM 5365 O O . SER A 1 681 ? 82.180 9.508 -116.424 1.00 63.94 681 SER A O 1
ATOM 5367 N N . LEU A 1 682 ? 84.243 10.350 -116.088 1.00 70.81 682 LEU A N 1
ATOM 5368 C CA . LEU A 1 682 ? 84.341 9.959 -114.682 1.00 70.81 682 LEU A CA 1
ATOM 5369 C C . LEU A 1 682 ? 83.387 10.791 -113.812 1.00 70.81 682 LEU A C 1
ATOM 5371 O O . LEU A 1 682 ? 82.639 10.216 -113.030 1.00 70.81 682 LEU A O 1
ATOM 5375 N N . ILE A 1 683 ? 83.355 12.118 -113.985 1.00 69.12 683 ILE A N 1
ATOM 5376 C CA . ILE A 1 683 ? 82.487 13.026 -113.215 1.00 69.12 683 ILE A CA 1
ATOM 5377 C C . ILE A 1 683 ? 81.006 12.736 -113.486 1.00 69.12 683 ILE A C 1
ATOM 5379 O O . ILE A 1 683 ? 80.227 12.648 -112.541 1.00 69.12 683 ILE A O 1
ATOM 5383 N N . MET A 1 684 ? 80.614 12.500 -114.742 1.00 69.31 684 MET A N 1
ATOM 5384 C CA . MET A 1 684 ? 79.230 12.129 -115.066 1.00 69.31 684 MET A CA 1
ATOM 5385 C C . MET A 1 684 ? 78.847 10.767 -114.472 1.00 69.31 684 MET A C 1
ATOM 5387 O O . ME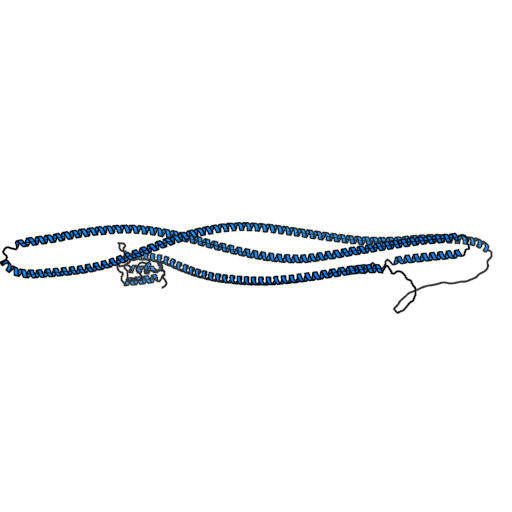T A 1 684 ? 77.754 10.634 -113.926 1.00 69.31 684 MET A O 1
ATOM 5391 N N . SER A 1 685 ? 79.756 9.785 -114.491 1.00 71.88 685 SER A N 1
ATOM 5392 C CA . SER A 1 685 ? 79.529 8.484 -113.840 1.00 71.88 685 SER A CA 1
ATOM 5393 C C . SER A 1 685 ? 79.425 8.616 -112.315 1.00 71.88 685 SER A C 1
ATOM 5395 O O . SER A 1 685 ? 78.587 7.964 -111.693 1.00 71.88 685 SER A O 1
ATOM 5397 N N . LEU A 1 686 ? 80.229 9.494 -111.705 1.00 70.94 686 LEU A N 1
ATOM 5398 C CA . LEU A 1 686 ? 80.190 9.773 -110.270 1.00 70.94 686 LEU A CA 1
ATOM 5399 C C . LEU A 1 686 ? 78.891 10.490 -109.874 1.00 70.94 686 LEU A C 1
ATOM 5401 O O . LEU A 1 686 ? 78.262 10.117 -108.888 1.00 70.94 686 LEU A O 1
ATOM 5405 N N . MET A 1 687 ? 78.439 11.467 -110.665 1.00 72.38 687 MET A N 1
ATOM 5406 C CA . MET A 1 687 ? 77.152 12.138 -110.458 1.00 72.38 687 MET A CA 1
ATOM 5407 C C . MET A 1 687 ? 75.975 11.171 -110.593 1.00 72.38 687 MET A C 1
ATOM 5409 O O . MET A 1 687 ? 75.035 11.233 -109.803 1.00 72.38 687 MET A O 1
ATOM 5413 N N . GLU A 1 688 ? 76.028 10.245 -111.551 1.00 73.62 688 GLU A N 1
ATOM 5414 C CA . GLU A 1 688 ? 74.999 9.220 -111.712 1.00 73.62 688 GLU A CA 1
ATOM 5415 C C . GLU A 1 688 ? 74.978 8.240 -110.523 1.00 73.62 688 GLU A C 1
ATOM 5417 O O . GLU A 1 688 ? 73.907 7.838 -110.061 1.00 73.62 688 GLU A O 1
ATOM 5422 N N . LEU A 1 689 ? 76.152 7.908 -109.970 1.00 74.00 689 LEU A N 1
ATOM 5423 C CA . LEU A 1 689 ? 76.284 7.102 -108.755 1.00 74.00 689 LEU A CA 1
ATOM 5424 C C . LEU A 1 689 ? 75.740 7.836 -107.520 1.00 74.00 689 LEU A C 1
ATOM 5426 O O . LEU A 1 689 ? 74.978 7.245 -106.756 1.00 74.00 689 LEU A O 1
ATOM 5430 N N . ILE A 1 690 ? 76.059 9.125 -107.355 1.00 73.12 690 ILE A N 1
ATOM 5431 C CA . ILE A 1 690 ? 75.532 9.979 -106.277 1.00 73.12 690 ILE A CA 1
ATOM 5432 C C . ILE A 1 690 ? 74.005 10.077 -106.375 1.00 73.12 690 ILE A C 1
ATOM 5434 O O . ILE A 1 690 ? 73.311 9.942 -105.368 1.00 73.12 690 ILE A O 1
ATOM 5438 N N . GLN A 1 691 ? 73.456 10.231 -107.583 1.00 73.00 691 GLN A N 1
ATOM 5439 C CA . GLN A 1 691 ? 72.010 10.266 -107.797 1.00 73.00 691 GLN A CA 1
ATOM 5440 C C . GLN A 1 691 ? 71.349 8.931 -107.410 1.00 73.00 691 GLN A C 1
ATOM 5442 O O . GLN A 1 691 ? 70.330 8.925 -106.716 1.00 73.00 691 GLN A O 1
ATOM 5447 N N . LYS A 1 692 ? 71.956 7.796 -107.791 1.00 73.25 692 LYS A N 1
ATOM 5448 C CA . LYS A 1 692 ? 71.489 6.449 -107.414 1.00 73.25 692 LYS A CA 1
ATOM 5449 C C . LYS A 1 692 ? 71.541 6.230 -105.898 1.00 73.25 692 LYS A C 1
ATOM 5451 O O . LYS A 1 692 ? 70.599 5.665 -105.340 1.00 73.25 692 LYS A O 1
ATOM 5456 N N . TRP A 1 693 ? 72.588 6.712 -105.227 1.00 72.81 693 TRP A N 1
ATOM 5457 C CA . TRP A 1 693 ? 72.720 6.648 -103.768 1.00 72.81 693 TRP A CA 1
ATOM 5458 C C . TRP A 1 693 ? 71.675 7.514 -103.061 1.00 72.81 693 TRP A C 1
ATOM 5460 O O . TRP A 1 693 ? 70.995 7.039 -102.151 1.00 72.81 693 TRP A O 1
ATOM 5470 N N . ARG A 1 694 ? 71.456 8.748 -103.533 1.00 72.12 694 ARG A N 1
ATOM 5471 C CA . ARG A 1 694 ? 70.413 9.642 -103.010 1.00 72.12 694 ARG A CA 1
ATOM 5472 C C . ARG A 1 694 ? 69.020 9.020 -103.134 1.00 72.12 694 ARG A C 1
ATOM 5474 O O . ARG A 1 694 ? 68.243 9.060 -102.182 1.00 72.12 694 ARG A O 1
ATOM 5481 N N . ASP A 1 695 ? 68.720 8.377 -104.260 1.00 70.19 695 ASP A N 1
ATOM 5482 C CA . ASP A 1 695 ? 67.444 7.681 -104.468 1.00 70.19 695 ASP A CA 1
ATOM 5483 C C . ASP A 1 695 ? 67.312 6.393 -103.634 1.00 70.19 695 ASP A C 1
ATOM 5485 O O . ASP A 1 695 ? 66.195 5.986 -103.300 1.00 70.19 695 ASP A O 1
ATOM 5489 N N . ALA A 1 696 ? 68.421 5.731 -103.289 1.00 69.75 696 ALA A N 1
ATOM 5490 C CA . ALA A 1 696 ? 68.432 4.577 -102.390 1.00 69.75 696 ALA A CA 1
ATOM 5491 C C . ALA A 1 696 ? 68.209 4.994 -100.925 1.00 69.75 696 ALA A C 1
ATOM 5493 O O . ALA A 1 696 ? 67.353 4.421 -100.251 1.00 69.75 696 ALA A O 1
ATOM 5494 N N . VAL A 1 697 ? 68.888 6.046 -100.458 1.00 67.31 697 VAL A N 1
ATOM 5495 C CA . VAL A 1 697 ? 68.710 6.612 -99.109 1.00 67.31 697 VAL A CA 1
ATOM 5496 C C . VAL A 1 697 ? 67.303 7.189 -98.940 1.00 67.31 697 VAL A C 1
ATOM 5498 O O . VAL A 1 697 ? 66.630 6.906 -97.948 1.00 67.31 697 VAL A O 1
ATOM 5501 N N . ALA A 1 698 ? 66.792 7.911 -99.942 1.00 65.00 698 ALA A N 1
ATOM 5502 C CA . ALA A 1 698 ? 65.415 8.397 -99.932 1.00 65.00 698 ALA A CA 1
ATOM 5503 C C . ALA A 1 698 ? 64.398 7.245 -99.868 1.00 65.00 698 ALA A C 1
ATOM 5505 O O . ALA A 1 698 ? 63.378 7.390 -99.197 1.00 65.00 698 ALA A O 1
ATOM 5506 N N . ARG A 1 699 ? 64.669 6.098 -100.514 1.00 67.75 699 ARG A N 1
ATOM 5507 C CA . ARG A 1 699 ? 63.845 4.879 -100.403 1.00 67.75 699 ARG A CA 1
ATOM 5508 C C . ARG A 1 699 ? 63.948 4.224 -99.026 1.00 67.75 699 ARG A C 1
ATOM 5510 O O . ARG A 1 699 ? 62.914 3.837 -98.488 1.00 67.75 699 ARG A O 1
ATOM 5517 N N . TYR A 1 700 ? 65.138 4.162 -98.430 1.00 64.88 700 TYR A N 1
ATOM 5518 C CA . TYR A 1 700 ? 65.334 3.638 -97.076 1.00 64.88 700 TYR A CA 1
ATOM 5519 C C . TYR A 1 700 ? 64.536 4.448 -96.045 1.00 64.88 700 TYR A C 1
ATOM 5521 O O . TYR A 1 700 ? 63.717 3.887 -95.325 1.00 64.88 700 TYR A O 1
ATOM 5529 N N . PHE A 1 701 ? 64.643 5.781 -96.050 1.00 62.09 701 PHE A N 1
ATOM 5530 C CA . PHE A 1 701 ? 63.868 6.624 -95.131 1.00 62.09 701 PHE A CA 1
ATOM 5531 C C . PHE A 1 701 ? 62.355 6.615 -95.404 1.00 62.09 701 PHE A C 1
ATOM 5533 O O . PHE A 1 701 ? 61.567 6.749 -94.463 1.00 62.09 701 PHE A O 1
ATOM 5540 N N . ARG A 1 702 ? 61.922 6.425 -96.661 1.00 58.31 702 ARG A N 1
ATOM 5541 C CA . ARG A 1 702 ? 60.492 6.270 -96.989 1.00 58.31 702 ARG A CA 1
ATOM 5542 C C . ARG A 1 702 ? 59.934 4.937 -96.478 1.00 58.31 702 ARG A C 1
ATOM 5544 O O . ARG A 1 702 ? 58.823 4.930 -95.956 1.00 58.31 702 ARG A O 1
ATOM 5551 N N . ASN A 1 703 ? 60.714 3.856 -96.541 1.00 51.22 703 ASN A N 1
ATOM 5552 C CA . ASN A 1 703 ? 60.322 2.548 -96.007 1.00 51.22 703 ASN A CA 1
ATOM 5553 C C . ASN A 1 703 ? 60.383 2.499 -94.468 1.00 51.22 703 ASN A C 1
ATOM 5555 O O . ASN A 1 703 ? 59.501 1.913 -93.846 1.00 51.22 703 ASN A O 1
ATOM 5559 N N . SER A 1 704 ? 61.324 3.199 -93.827 1.00 48.19 704 SER A N 1
ATOM 5560 C CA . SER A 1 704 ? 61.430 3.258 -92.358 1.00 48.19 704 SER A CA 1
ATOM 5561 C C . SER A 1 704 ? 60.311 4.064 -91.677 1.00 48.19 704 SER A C 1
ATOM 5563 O O . SER A 1 704 ? 60.040 3.859 -90.494 1.00 48.19 704 SER A O 1
ATOM 5565 N N . ARG A 1 705 ? 59.603 4.950 -92.399 1.00 48.91 705 ARG A N 1
ATOM 5566 C CA . ARG A 1 705 ? 58.381 5.610 -91.887 1.00 48.91 705 ARG A CA 1
ATOM 5567 C C . ARG A 1 705 ? 57.152 4.690 -91.871 1.00 48.91 705 ARG A C 1
ATOM 5569 O O . ARG A 1 705 ? 56.214 4.979 -91.137 1.00 48.91 705 ARG A O 1
ATOM 5576 N N . SER A 1 706 ? 57.165 3.581 -92.613 1.00 44.19 706 SER A N 1
ATOM 5577 C CA . SER A 1 706 ? 56.042 2.633 -92.683 1.00 44.19 706 SER A CA 1
ATOM 5578 C C . SER A 1 706 ? 55.950 1.686 -91.478 1.00 44.19 706 SER A C 1
ATOM 5580 O O . SER A 1 706 ? 54.910 1.067 -91.282 1.00 44.19 706 SER A O 1
ATOM 5582 N N . VAL A 1 707 ? 57.003 1.561 -90.662 1.00 45.38 707 VAL A N 1
ATOM 5583 C CA . VAL A 1 707 ? 57.079 0.544 -89.590 1.00 45.38 707 VAL A CA 1
ATOM 5584 C C . VAL A 1 707 ? 56.507 1.037 -88.245 1.00 45.38 707 VAL A C 1
ATOM 5586 O O . VAL A 1 707 ? 56.301 0.247 -87.335 1.00 45.38 707 VAL A O 1
ATOM 5589 N N . ARG A 1 708 ? 56.152 2.323 -88.098 1.00 47.44 708 ARG A N 1
ATOM 5590 C CA . ARG A 1 708 ? 55.658 2.885 -86.817 1.00 47.44 708 ARG A CA 1
ATOM 5591 C C . ARG A 1 708 ? 54.141 2.798 -86.578 1.00 47.44 708 ARG A C 1
ATOM 5593 O O . ARG A 1 708 ? 53.641 3.489 -85.700 1.00 47.44 708 ARG A O 1
ATOM 5600 N N . THR A 1 709 ? 53.397 1.984 -87.327 1.00 44.75 709 THR A N 1
ATOM 5601 C CA . THR A 1 709 ? 51.928 1.866 -87.144 1.00 44.75 709 THR A CA 1
ATOM 5602 C C . THR A 1 709 ? 51.429 0.468 -86.778 1.00 44.75 709 THR A C 1
ATOM 5604 O O . THR A 1 709 ? 50.224 0.276 -86.662 1.00 44.75 709 THR A O 1
ATOM 5607 N N . LEU A 1 710 ? 52.317 -0.494 -86.513 1.00 43.44 710 LEU A N 1
ATOM 5608 C CA . LEU A 1 710 ? 51.929 -1.841 -86.085 1.00 43.44 710 LEU A CA 1
ATOM 5609 C C . LEU A 1 710 ? 52.481 -2.127 -84.683 1.00 43.44 710 LEU A C 1
ATOM 5611 O O . LEU A 1 710 ? 53.693 -2.208 -84.511 1.00 43.44 710 LEU A O 1
ATOM 5615 N N . GLY A 1 711 ? 51.585 -2.292 -83.701 1.00 44.16 711 GLY A N 1
ATOM 5616 C CA . GLY A 1 711 ? 51.883 -3.099 -82.509 1.00 44.16 711 GLY A CA 1
ATOM 5617 C C . GLY A 1 711 ? 51.734 -2.481 -81.114 1.00 44.16 711 GLY A C 1
ATOM 5618 O O . GLY A 1 711 ? 52.235 -3.088 -80.182 1.00 44.16 711 GLY A O 1
ATOM 5619 N N . ALA A 1 712 ? 51.087 -1.324 -80.917 1.00 46.66 712 ALA A N 1
ATOM 5620 C CA . ALA A 1 712 ? 50.917 -0.762 -79.559 1.00 46.66 712 ALA A CA 1
ATOM 5621 C C . ALA A 1 712 ? 49.458 -0.582 -79.091 1.00 46.66 712 ALA A C 1
ATOM 5623 O O . ALA A 1 712 ? 49.242 -0.167 -77.956 1.00 46.66 712 ALA A O 1
ATOM 5624 N N . SER A 1 713 ? 48.457 -0.874 -79.933 1.00 48.03 713 SER A N 1
ATOM 5625 C CA . SER A 1 713 ? 47.042 -0.663 -79.577 1.00 48.03 713 SER A CA 1
ATOM 5626 C C . SER A 1 713 ? 46.375 -1.894 -78.955 1.00 48.03 713 SER A C 1
ATOM 5628 O O . SER A 1 713 ? 45.544 -1.736 -78.066 1.00 48.03 713 SER A O 1
ATOM 5630 N N . ASP A 1 714 ? 46.756 -3.109 -79.360 1.00 47.53 714 ASP A N 1
ATOM 5631 C CA . ASP A 1 714 ? 45.962 -4.304 -79.029 1.00 47.53 714 ASP A CA 1
ATOM 5632 C C . ASP A 1 714 ? 46.339 -4.938 -77.672 1.00 47.53 714 ASP A C 1
ATOM 5634 O O . ASP A 1 714 ? 45.492 -5.543 -77.015 1.00 47.53 714 ASP A O 1
ATOM 5638 N N . ASP A 1 715 ? 47.558 -4.710 -77.166 1.00 48.12 715 ASP A N 1
ATOM 5639 C CA . ASP A 1 715 ? 47.993 -5.243 -75.860 1.00 48.12 715 ASP A CA 1
ATOM 5640 C C . ASP A 1 715 ? 47.484 -4.418 -74.660 1.00 48.12 715 ASP A C 1
ATOM 5642 O O . ASP A 1 715 ? 47.354 -4.934 -73.546 1.00 48.12 715 ASP A O 1
ATOM 5646 N N . LEU A 1 716 ? 47.127 -3.144 -74.866 1.00 54.41 716 LEU A N 1
ATOM 5647 C CA . LEU A 1 716 ? 46.590 -2.292 -73.796 1.00 54.41 716 LEU A CA 1
ATOM 5648 C C . LEU A 1 716 ? 45.097 -2.567 -73.530 1.00 54.41 716 LEU A C 1
ATOM 5650 O O . LEU A 1 716 ? 44.623 -2.409 -72.403 1.00 54.41 716 LEU A O 1
ATOM 5654 N N . GLU A 1 717 ? 44.360 -3.029 -74.544 1.00 50.34 717 GLU A N 1
ATOM 5655 C CA . GLU A 1 717 ? 42.938 -3.375 -74.430 1.00 50.34 717 GLU A CA 1
ATOM 5656 C C . GLU A 1 717 ? 42.734 -4.750 -73.757 1.00 50.34 717 GLU A C 1
ATOM 5658 O O . GLU A 1 717 ? 41.785 -4.933 -72.988 1.00 50.34 717 GLU A O 1
ATOM 5663 N N . ALA A 1 718 ? 43.695 -5.673 -73.901 1.00 53.28 718 ALA A N 1
ATOM 5664 C CA . ALA A 1 718 ? 43.716 -6.946 -73.172 1.00 53.28 718 ALA A CA 1
ATOM 5665 C C . ALA A 1 718 ? 43.992 -6.777 -71.660 1.00 53.28 718 ALA A C 1
ATOM 5667 O O . ALA A 1 718 ? 43.401 -7.481 -70.836 1.00 53.28 718 ALA A O 1
ATOM 5668 N N . ALA A 1 719 ? 44.818 -5.802 -71.261 1.00 50.12 719 ALA A N 1
ATOM 5669 C CA . ALA A 1 719 ? 45.122 -5.537 -69.849 1.00 50.12 719 ALA A CA 1
ATOM 5670 C C . ALA A 1 719 ? 43.953 -4.880 -69.079 1.00 50.12 719 ALA A C 1
ATOM 5672 O O . ALA A 1 719 ? 43.827 -5.057 -67.864 1.00 50.12 719 ALA A O 1
ATOM 5673 N N . LEU A 1 720 ? 43.060 -4.156 -69.766 1.00 52.81 720 LEU A N 1
ATOM 5674 C CA . LEU A 1 720 ? 41.903 -3.490 -69.147 1.00 52.81 720 LEU A CA 1
ATOM 5675 C C . LEU A 1 720 ? 40.694 -4.415 -68.926 1.00 52.81 720 LEU A C 1
ATOM 5677 O O . LEU A 1 720 ? 39.870 -4.136 -68.052 1.00 52.81 720 LEU A O 1
ATOM 5681 N N . MET A 1 721 ? 40.603 -5.538 -69.644 1.00 52.75 721 MET A N 1
ATOM 5682 C CA . MET A 1 721 ? 39.517 -6.516 -69.476 1.00 52.75 721 MET A CA 1
ATOM 5683 C C . MET A 1 721 ? 39.663 -7.385 -68.212 1.00 52.75 721 MET A C 1
ATOM 5685 O O . MET A 1 721 ? 38.657 -7.821 -67.659 1.00 52.75 721 MET A O 1
ATOM 5689 N N . ILE A 1 722 ? 40.878 -7.587 -67.683 1.00 52.34 722 ILE A N 1
ATOM 5690 C CA . ILE A 1 722 ? 41.113 -8.455 -66.507 1.00 52.34 722 ILE A CA 1
ATOM 5691 C C . ILE A 1 722 ? 40.725 -7.772 -65.178 1.00 52.34 722 ILE A C 1
ATOM 5693 O O . ILE A 1 722 ? 40.456 -8.443 -64.186 1.00 52.34 722 ILE A O 1
ATOM 5697 N N . ARG A 1 723 ? 40.600 -6.437 -65.134 1.00 46.53 723 ARG A N 1
ATOM 5698 C CA . ARG A 1 723 ? 40.317 -5.691 -63.888 1.00 46.53 723 ARG A CA 1
ATOM 5699 C C . ARG A 1 723 ? 38.827 -5.439 -63.606 1.00 46.53 723 ARG A C 1
ATOM 5701 O O . ARG A 1 723 ? 38.507 -4.825 -62.594 1.00 46.53 723 ARG A O 1
ATOM 5708 N N . LYS A 1 724 ? 37.911 -5.886 -64.476 1.00 43.84 724 LYS A N 1
ATOM 5709 C CA . LYS A 1 724 ? 36.450 -5.694 -64.319 1.00 43.84 724 LYS A CA 1
ATOM 5710 C C . LYS A 1 724 ? 35.683 -6.911 -63.783 1.00 43.84 724 LYS A C 1
ATOM 5712 O O . LYS A 1 724 ? 34.458 -6.874 -63.746 1.00 43.84 724 LYS A O 1
ATOM 5717 N N . GLY A 1 725 ? 36.376 -7.954 -63.335 1.00 48.34 725 GLY A N 1
ATOM 5718 C CA . GLY A 1 725 ? 35.758 -9.092 -62.654 1.00 48.34 725 GLY A CA 1
ATOM 5719 C C . GLY A 1 725 ? 36.467 -9.415 -61.347 1.00 48.34 725 GLY A C 1
ATOM 5720 O O . GLY A 1 725 ? 37.241 -10.362 -61.332 1.00 48.34 725 GLY A O 1
ATOM 5721 N N . LEU A 1 726 ? 36.226 -8.620 -60.298 1.00 35.59 726 LEU A N 1
ATOM 5722 C CA . LEU A 1 726 ? 36.422 -8.960 -58.880 1.00 35.59 726 LEU A CA 1
ATOM 5723 C C . LEU A 1 726 ? 35.602 -8.010 -58.001 1.00 35.59 726 LEU A C 1
ATOM 5725 O O . LEU A 1 726 ? 35.695 -6.781 -58.233 1.00 35.59 726 LEU A O 1
#

pLDDT: mean 75.7, std 16.94, range [25.64, 97.75]

Foldseek 3Di:
DPPQLDALCVLLVLHDPPDQWGAAQAADPVRDGGRHTQDNVLVVLLNVLRVVCSVDQLDLVVDLVSLLSNLCSSHDPVRNVCSVVSNVVSSVSSVVSNVSSVVSVVVVVVVVVVVVVVVVVVVVVVVVVVVVVVVVVVVVVVVVVVVVVVVVVVVVVVVVVVVVVVVVVVVVVVVVVVVVVVVVVVVVVVVVVVVVVVVVVVVVPDDDDDDDDDDDDDDDDDYDDDDDDDDDDDDDDDDDDDDDDDDDPPDDCVVVVVVVVVVVVVVVVVVVVVVVVVVVVVVVVVVVVVVVVVVVVVVVVVVVVVVVVVVVVVVVVVVVVVVVVVVVVVVVVVVVVVVVVVVVVVVVVVVVVVVVVVVVVVVVVVVVVVVVVVVVVVVVVVVVVVVVVVVVVVVVVVVVVVVVVVVVVVVVVVVVVVVVVVVVVVVVVVVVVVVVVVVVVVVVVVVVVVVVVVVVVVVVVVVVVVVVVVCVVPPVDDDPPPVVVVVVVVVVVVVVVVVVVVVVVVVVVVVVVVVVVVVVVVVVVVVVVVVVVVVVVVVVVVVVVVVVVVVVVVVVVVVVVVVVVVVVVVVVVVVVVVVVVVVVVVVVVVVVVVVVVVVVVVVVVVVVVVVVVVVVVVVVVVVVVVVVVVVVVVVVVVVVVVVVVVVVVVVVVVVVVVVVVVVLVVVVVVVPDDPDDPVVVVSVVVVVVVVVVVVVVVVVVVVVVVPPPDDDPPVVVVVVVVPPPD

Sequence (726 aa):
MSPRLWNAYYALGITSRDSDGMTCVGITKKSRHCDAEIEKDCYNIIRTILDKIEASPPDASRWPKSLKKLSVHALCSRHQSQASDLVDEWTGCIQEAATTYDITSATKQLQGELDEKTYKMKELQRTVKKLESRGIAELHAEIEDLQSQRAADKEEHTRVADELLRLVDKSVDSRKQGRKLKQITQDRDDLRDLVTKLRRKLDLFGYMTDGSDESCNSDTDYSSSSTRPDNGNSQSNPYKHGDAEAEYELRDGQLRTQQLANRVDILEEELLHERAISSGRLSSFKRRLQVKEAECVRLTQENTSLRQNCNVMSRSLEIAMDEKARGRLRLAQLESTIEENQQSLASTELQYVTASQELNAVQLELAGTAELLAATRADLETSHSRQASGQGSINSLKAQLKDTNEALSSVRTTFRHSQMSRQAFIEEASKLTLELDTERKASADLRQELERSSQHTLEANSELRECQLELEALSSKTATVSEELAAEQKFTRSVRLELETRLQDLSTTNSQLGNARREIESTSTELTGLKMELDLEKHKSDQLREELCSSQQDLAVASNALGNTRRDLGGVRTSLRETQSSLDTCRQEIVHLHQSILSKVEENSVLTVQLHQKQTDLHVAQQDLSSTKSTLLLLQTSLEESHELNEMLRTTASEMEKEHATMIANLTEQTGGTENHPLRSLIMSLMELIQKWRDAVARYFRNSRSVRTLGASDDLEAALMIRKGL